Protein AF-A0A956G626-F1 (afdb_monomer)

Radius of gyration: 26.63 Å; Cα contacts (8 Å, |Δi|>4): 804; chains: 1; bounding box: 60×59×81 Å

Mean predicted aligned error: 15.63 Å

Structure (mmCIF, N/CA/C/O backbone):
data_AF-A0A956G626-F1
#
_entry.id   AF-A0A956G626-F1
#
loop_
_atom_site.group_PDB
_atom_site.id
_atom_site.type_symbol
_atom_site.label_atom_id
_atom_site.label_alt_id
_atom_site.label_comp_id
_atom_site.label_asym_id
_atom_site.label_entity_id
_atom_site.label_seq_id
_atom_site.pdbx_PDB_ins_code
_atom_site.Cartn_x
_atom_site.Cartn_y
_atom_site.Cartn_z
_atom_site.occupancy
_atom_site.B_iso_or_equiv
_atom_site.auth_seq_id
_atom_site.auth_comp_id
_atom_site.auth_asym_id
_atom_site.auth_atom_id
_atom_site.pdbx_PDB_model_num
ATOM 1 N N . MET A 1 1 ? -6.125 -19.829 19.858 1.00 79.50 1 MET A N 1
ATOM 2 C CA . MET A 1 1 ? -5.088 -19.914 18.803 1.00 79.50 1 MET A CA 1
ATOM 3 C C . MET A 1 1 ? -3.751 -20.223 19.455 1.00 79.50 1 MET A C 1
ATOM 5 O O . MET A 1 1 ? -3.654 -20.067 20.669 1.00 79.50 1 MET A O 1
ATOM 9 N N . ILE A 1 2 ? -2.766 -20.704 18.696 1.00 89.69 2 ILE A N 1
ATOM 10 C CA . ILE A 1 2 ? -1.409 -20.921 19.212 1.00 89.69 2 ILE A CA 1
ATOM 11 C C . ILE A 1 2 ? -0.544 -19.732 18.794 1.00 89.69 2 ILE A C 1
ATOM 13 O O . ILE A 1 2 ? -0.665 -19.231 17.677 1.00 89.69 2 ILE A O 1
ATOM 17 N N . PHE A 1 3 ? 0.300 -19.276 19.707 1.00 92.81 3 PHE A N 1
ATOM 18 C CA . PHE A 1 3 ? 1.285 -18.232 19.469 1.00 92.81 3 PHE A CA 1
ATOM 19 C C . PHE A 1 3 ? 2.659 -18.732 19.887 1.00 92.81 3 PHE A C 1
ATOM 21 O O . PHE A 1 3 ? 2.776 -19.522 20.826 1.00 92.81 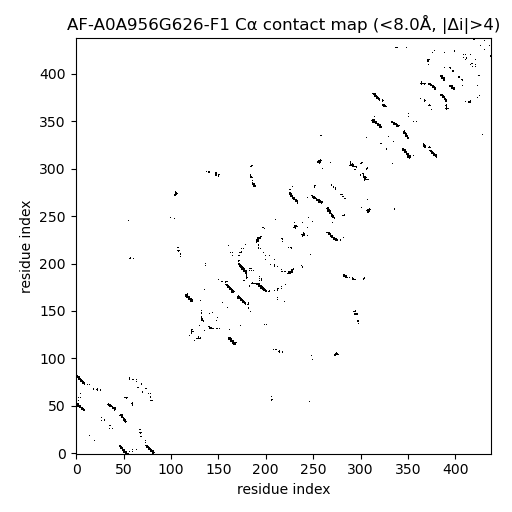3 PHE A O 1
ATOM 28 N N . VAL A 1 4 ? 3.678 -18.256 19.181 1.00 96.44 4 VAL A N 1
ATOM 29 C CA . VAL A 1 4 ? 5.080 -18.428 19.545 1.00 96.44 4 VAL A CA 1
ATOM 30 C C . VAL A 1 4 ? 5.573 -17.123 20.147 1.00 96.44 4 VAL A C 1
ATOM 32 O O . VAL A 1 4 ? 5.426 -16.064 19.539 1.00 96.44 4 VAL A O 1
ATOM 35 N N . ILE A 1 5 ? 6.160 -17.212 21.331 1.00 96.88 5 ILE A N 1
ATOM 36 C CA . ILE A 1 5 ? 6.885 -16.134 21.993 1.00 96.88 5 ILE A CA 1
ATOM 37 C C . ILE A 1 5 ? 8.358 -16.518 21.939 1.00 96.88 5 ILE A C 1
ATOM 39 O O . ILE A 1 5 ? 8.734 -17.573 22.447 1.00 96.88 5 ILE A O 1
ATOM 43 N N . VAL A 1 6 ? 9.174 -15.689 21.300 1.00 95.88 6 VAL A N 1
ATOM 44 C CA . VAL A 1 6 ? 10.629 -15.850 21.270 1.00 95.88 6 VAL A CA 1
ATOM 45 C C . VAL A 1 6 ? 11.229 -14.797 22.179 1.00 95.88 6 VAL A C 1
ATOM 47 O O . VAL A 1 6 ? 10.922 -13.618 22.011 1.00 95.88 6 VAL A O 1
ATOM 50 N N . THR A 1 7 ? 12.066 -15.206 23.127 1.00 94.31 7 THR A N 1
ATOM 51 C CA . THR A 1 7 ? 12.796 -14.287 23.999 1.00 94.31 7 THR A CA 1
ATOM 52 C C . THR A 1 7 ? 14.282 -14.308 23.684 1.00 94.31 7 THR A C 1
ATOM 54 O O . THR A 1 7 ? 14.828 -15.337 23.294 1.00 94.31 7 THR A O 1
ATOM 57 N N . THR A 1 8 ? 14.928 -13.153 23.817 1.00 92.44 8 THR A N 1
ATOM 58 C CA . THR A 1 8 ? 16.373 -12.978 23.616 1.00 92.44 8 THR A CA 1
ATOM 59 C C . THR A 1 8 ? 16.947 -12.232 24.809 1.00 92.44 8 THR A C 1
ATOM 61 O O . THR A 1 8 ? 16.373 -11.231 25.250 1.00 92.44 8 THR A O 1
ATOM 64 N N . ALA A 1 9 ? 18.062 -12.726 25.342 1.00 85.44 9 ALA A N 1
ATOM 65 C CA . ALA A 1 9 ? 18.730 -12.101 26.476 1.00 85.44 9 ALA A CA 1
ATOM 66 C C . ALA A 1 9 ? 19.306 -10.732 26.091 1.00 85.44 9 ALA A C 1
ATOM 68 O O . ALA A 1 9 ? 19.786 -10.536 24.968 1.00 85.44 9 ALA A O 1
ATOM 69 N N . ASP A 1 10 ? 19.276 -9.781 27.023 1.00 76.94 10 ASP A N 1
ATOM 70 C CA . ASP A 1 10 ? 20.036 -8.546 26.873 1.00 76.94 10 ASP A CA 1
ATOM 71 C C . ASP A 1 10 ? 21.487 -8.767 27.329 1.00 76.94 10 ASP A C 1
ATOM 73 O O . ASP A 1 10 ? 21.745 -9.209 28.449 1.00 76.94 10 ASP A O 1
ATOM 77 N N . ALA A 1 11 ? 22.448 -8.467 26.453 1.00 64.94 11 ALA A N 1
ATOM 78 C CA . ALA A 1 11 ? 23.863 -8.801 26.638 1.00 64.94 11 ALA A CA 1
ATOM 79 C C . ALA A 1 11 ? 24.521 -8.080 27.832 1.00 64.94 11 ALA A C 1
ATOM 81 O O . ALA A 1 11 ? 25.625 -8.440 28.240 1.00 64.94 11 ALA A O 1
ATOM 82 N N . GLU A 1 12 ? 23.864 -7.058 28.384 1.00 68.69 12 GLU A N 1
ATOM 83 C CA . GLU A 1 12 ? 24.386 -6.243 29.484 1.00 68.69 12 GLU A CA 1
ATOM 84 C C . GLU A 1 12 ? 24.042 -6.784 30.884 1.00 68.69 12 GLU A C 1
ATOM 86 O O . GLU A 1 12 ? 24.594 -6.292 31.872 1.00 68.69 12 GLU A O 1
ATOM 91 N N . HIS A 1 13 ? 23.182 -7.806 30.997 1.00 69.25 13 HIS A N 1
ATOM 92 C CA . HIS A 1 13 ? 22.661 -8.265 32.288 1.00 69.25 13 HIS A CA 1
ATOM 93 C C . HIS A 1 13 ? 22.929 -9.751 32.561 1.00 69.25 13 HIS A C 1
ATOM 95 O O . HIS A 1 13 ? 22.665 -10.624 31.739 1.00 69.25 13 HIS A O 1
ATOM 101 N N . THR A 1 14 ? 23.412 -10.057 33.769 1.00 76.75 14 THR A N 1
ATOM 102 C CA . THR A 1 14 ? 23.590 -11.438 34.242 1.00 76.75 14 THR A CA 1
ATOM 103 C C . THR A 1 14 ? 22.324 -11.915 34.956 1.00 76.75 14 THR A C 1
ATOM 105 O O . THR A 1 14 ? 21.899 -11.300 35.937 1.00 76.75 14 THR A O 1
ATOM 108 N N . LEU A 1 15 ? 21.736 -13.027 34.505 1.00 82.88 15 LEU A N 1
ATOM 109 C CA . LEU A 1 15 ? 20.607 -13.670 35.187 1.00 82.88 15 LEU A CA 1
ATOM 110 C C . LEU A 1 15 ? 21.056 -14.283 36.526 1.00 82.88 15 LEU A C 1
ATOM 112 O O . LEU A 1 15 ? 22.139 -14.858 36.627 1.00 82.88 15 LEU A O 1
ATOM 116 N N . SER A 1 16 ? 20.227 -14.142 37.562 1.00 88.19 16 SER A N 1
ATOM 117 C CA . SER A 1 16 ? 20.450 -14.733 38.885 1.00 88.19 16 SER A CA 1
ATOM 118 C C . SER A 1 16 ? 19.619 -16.009 39.047 1.00 88.19 16 SER A C 1
ATOM 120 O O . SER A 1 16 ? 18.630 -16.209 38.339 1.00 88.19 16 SER A O 1
ATOM 122 N N . ASP A 1 17 ? 19.964 -16.846 40.027 1.00 86.81 17 ASP A N 1
ATOM 123 C CA . ASP A 1 17 ? 19.164 -18.031 40.376 1.00 86.81 17 ASP A CA 1
ATOM 124 C C . ASP A 1 17 ? 17.714 -17.663 40.751 1.00 86.81 17 ASP A C 1
ATOM 126 O O . ASP A 1 17 ? 16.779 -18.400 40.445 1.00 86.81 17 ASP A O 1
ATOM 130 N N . GLU A 1 18 ? 17.512 -16.493 41.365 1.00 90.69 18 GLU A N 1
ATOM 131 C CA . GLU A 1 18 ? 16.189 -15.968 41.727 1.00 90.69 18 GLU A CA 1
ATOM 132 C C . GLU A 1 18 ? 15.345 -15.639 40.486 1.00 90.69 18 GLU A C 1
ATOM 134 O O . GLU A 1 18 ? 14.172 -16.005 40.420 1.00 90.69 18 GLU A O 1
ATOM 139 N N . HIS A 1 19 ? 15.950 -15.034 39.459 1.00 91.69 19 HIS A N 1
ATOM 140 C CA . HIS A 1 19 ? 15.285 -14.772 38.180 1.00 91.69 19 HIS A CA 1
ATOM 141 C C . HIS A 1 19 ? 14.849 -16.072 37.488 1.00 91.69 19 HIS A C 1
ATOM 143 O O . HIS A 1 19 ? 13.715 -16.178 37.012 1.00 91.69 19 HIS A O 1
ATOM 149 N N . HIS A 1 20 ? 15.715 -17.090 37.481 1.00 87.06 20 HIS A N 1
ATOM 150 C CA . HIS A 1 20 ? 15.371 -18.403 36.934 1.00 87.06 20 HIS A CA 1
ATOM 151 C C . HIS A 1 20 ? 14.214 -19.060 37.694 1.00 87.06 20 HIS A C 1
ATOM 153 O O . HIS A 1 20 ? 13.303 -19.603 37.068 1.00 87.06 20 HIS A O 1
ATOM 159 N N . GLN A 1 21 ? 14.220 -18.977 39.025 1.00 92.25 21 GLN A N 1
ATOM 160 C CA . GLN A 1 21 ? 13.156 -19.533 39.856 1.00 92.25 21 GLN A CA 1
ATOM 161 C C . GLN A 1 21 ? 11.800 -18.868 39.567 1.00 92.25 21 GLN A C 1
ATOM 163 O O . GLN A 1 21 ? 10.816 -19.573 39.341 1.00 92.25 21 GLN A O 1
ATOM 168 N N . LEU A 1 22 ? 11.754 -17.534 39.478 1.00 93.19 22 LEU A N 1
ATOM 169 C CA . LEU A 1 22 ? 10.530 -16.790 39.151 1.00 93.19 22 LEU A CA 1
ATOM 170 C C . LEU A 1 22 ? 9.981 -17.156 37.764 1.00 93.19 22 LEU A C 1
ATOM 172 O O . LEU A 1 22 ? 8.780 -17.385 37.610 1.00 93.19 22 LEU A O 1
ATOM 176 N N . ARG A 1 23 ? 10.854 -17.276 36.754 1.00 94.31 23 ARG A N 1
ATOM 177 C CA . ARG A 1 23 ? 10.467 -17.736 35.409 1.00 94.31 23 ARG A CA 1
ATOM 178 C C . ARG A 1 23 ? 9.862 -19.140 35.448 1.00 94.31 23 ARG A C 1
ATOM 180 O O . ARG A 1 23 ? 8.854 -19.384 34.789 1.00 94.31 23 ARG A O 1
ATOM 187 N N . LEU A 1 24 ? 10.457 -20.069 36.196 1.00 95.25 24 LEU A N 1
ATOM 188 C CA . LEU A 1 24 ? 9.939 -21.437 36.304 1.00 95.25 24 LEU A CA 1
ATOM 189 C C . LEU A 1 24 ? 8.562 -21.478 36.978 1.00 95.25 24 LEU A C 1
ATOM 191 O O . LEU A 1 24 ? 7.681 -22.192 36.502 1.00 95.25 24 LEU A O 1
ATOM 195 N N . GLU A 1 25 ? 8.348 -20.684 38.027 1.00 96.75 25 GLU A N 1
ATOM 196 C CA . GLU A 1 25 ? 7.043 -20.556 38.693 1.00 96.75 25 GLU A CA 1
ATOM 197 C C . GLU A 1 25 ? 5.971 -19.979 37.758 1.00 96.75 25 GLU A C 1
ATOM 199 O O . GLU A 1 25 ? 4.833 -20.458 37.744 1.00 96.75 25 GLU A O 1
ATOM 204 N N . TYR A 1 26 ? 6.350 -19.003 36.930 1.00 97.69 26 TYR A N 1
ATOM 205 C CA . TYR A 1 26 ? 5.481 -18.435 35.904 1.00 97.69 26 TYR A CA 1
ATOM 206 C C . TYR A 1 26 ? 5.074 -19.469 34.841 1.00 97.69 26 TYR A C 1
ATOM 208 O O . TYR A 1 26 ? 3.890 -19.620 34.527 1.00 97.69 26 TYR A O 1
ATOM 216 N N . LEU A 1 27 ? 6.037 -20.237 34.321 1.00 97.12 27 LEU A N 1
ATOM 217 C CA . LEU A 1 27 ? 5.769 -21.301 33.348 1.00 97.12 27 LEU A CA 1
ATOM 218 C C . LEU A 1 27 ? 4.889 -22.414 33.938 1.00 97.12 27 LEU A C 1
ATOM 220 O O . LEU A 1 27 ? 3.988 -22.907 33.256 1.00 97.12 27 LEU A O 1
ATOM 224 N N . ASP A 1 28 ? 5.112 -22.779 35.201 1.00 97.00 28 ASP A N 1
ATOM 225 C CA . ASP A 1 28 ? 4.305 -23.769 35.919 1.00 97.00 28 ASP A CA 1
ATOM 226 C C . ASP A 1 28 ? 2.853 -23.287 36.112 1.00 97.00 28 ASP A C 1
ATOM 228 O O . ASP A 1 28 ? 1.900 -24.050 35.932 1.00 97.00 28 ASP A O 1
ATOM 232 N N . ASP A 1 29 ? 2.648 -21.993 36.379 1.00 97.38 29 ASP A N 1
ATOM 233 C CA . ASP A 1 29 ? 1.311 -21.394 36.409 1.00 97.38 29 ASP A CA 1
ATOM 234 C C . ASP A 1 29 ? 0.602 -21.431 35.044 1.00 97.38 29 ASP A C 1
ATOM 236 O O . ASP A 1 29 ? -0.558 -21.854 34.953 1.00 97.38 29 ASP A O 1
ATOM 240 N N . LEU A 1 30 ? 1.300 -21.057 33.966 1.00 97.19 30 LEU A N 1
ATOM 241 C CA . LEU A 1 30 ? 0.752 -21.145 32.609 1.00 97.19 30 LEU A CA 1
ATOM 242 C C . LEU A 1 30 ? 0.400 -22.592 32.231 1.00 97.19 30 LEU A C 1
ATOM 244 O O . LEU A 1 30 ? -0.626 -22.828 31.583 1.00 97.19 30 LEU A O 1
ATOM 248 N N . ALA A 1 31 ? 1.214 -23.565 32.647 1.00 93.94 31 ALA A N 1
ATOM 249 C CA . ALA A 1 31 ? 0.948 -24.984 32.434 1.00 93.94 31 ALA A CA 1
ATOM 250 C C . ALA A 1 31 ? -0.304 -25.450 33.196 1.00 93.94 31 ALA A C 1
ATOM 252 O O . ALA A 1 31 ? -1.180 -26.082 32.598 1.00 93.94 31 ALA A O 1
ATOM 253 N N . ARG A 1 32 ? -0.452 -25.074 34.478 1.00 94.38 32 ARG A N 1
ATOM 254 C CA . ARG A 1 32 ? -1.652 -25.380 35.284 1.00 94.38 32 ARG A CA 1
ATOM 255 C C . ARG A 1 32 ? -2.938 -24.820 34.681 1.00 94.38 32 ARG A C 1
ATOM 257 O O . ARG A 1 32 ? -3.987 -25.448 34.797 1.00 94.38 32 ARG A O 1
ATOM 264 N N . ARG A 1 33 ? -2.867 -23.656 34.028 1.00 92.81 33 ARG A N 1
ATOM 265 C CA . ARG A 1 33 ? -4.007 -23.025 33.339 1.00 92.81 33 ARG A CA 1
ATOM 266 C C . ARG A 1 33 ? -4.252 -23.565 31.925 1.00 92.81 33 ARG A C 1
ATOM 268 O O . ARG A 1 33 ? -5.131 -23.054 31.236 1.00 92.81 33 ARG A O 1
ATOM 275 N N . HIS A 1 34 ? -3.496 -24.574 31.485 1.00 91.44 34 HIS A N 1
ATOM 276 C CA . HIS A 1 34 ? -3.524 -25.108 30.117 1.00 91.44 34 HIS A CA 1
ATOM 277 C C . HIS A 1 34 ? -3.245 -24.051 29.029 1.00 91.44 34 HIS A C 1
ATOM 279 O O . HIS A 1 34 ? -3.673 -24.193 27.880 1.00 91.44 34 HIS A O 1
ATOM 285 N N . VAL A 1 35 ? -2.518 -22.992 29.394 1.00 96.12 35 VAL A N 1
ATOM 286 C CA . VAL A 1 35 ? -2.069 -21.929 28.489 1.00 96.12 35 VAL A CA 1
ATOM 287 C C . VAL A 1 35 ? -0.748 -22.325 27.835 1.00 96.12 35 VAL A C 1
ATOM 289 O O . VAL A 1 35 ? -0.589 -22.141 26.633 1.00 96.12 35 VAL A O 1
ATOM 292 N N . LEU A 1 36 ? 0.188 -22.915 28.583 1.00 96.19 36 LEU A N 1
ATOM 293 C CA . LEU A 1 36 ? 1.474 -23.351 28.035 1.00 96.19 36 LEU A CA 1
ATOM 294 C C . LEU A 1 36 ? 1.325 -24.649 27.223 1.00 96.19 36 LEU A C 1
ATOM 296 O O . LEU A 1 36 ? 0.788 -25.639 27.716 1.00 96.19 36 LEU A O 1
ATOM 300 N N . VAL A 1 37 ? 1.823 -24.647 25.985 1.00 94.31 37 VAL A N 1
ATOM 301 C CA . VAL A 1 37 ? 1.918 -25.837 25.119 1.00 94.31 37 VAL A CA 1
ATOM 302 C C . VAL A 1 37 ? 3.305 -26.460 25.233 1.00 94.31 37 VAL A C 1
ATOM 304 O O . VAL A 1 37 ? 3.424 -27.660 25.457 1.00 94.31 37 VAL A O 1
ATOM 307 N N . ALA A 1 38 ? 4.345 -25.640 25.085 1.00 95.06 38 ALA A N 1
ATOM 308 C CA . ALA A 1 38 ? 5.741 -26.033 25.240 1.00 95.06 38 ALA A CA 1
ATOM 309 C C . ALA A 1 38 ? 6.586 -24.797 25.573 1.00 95.06 38 ALA A C 1
ATOM 311 O O . ALA A 1 38 ? 6.237 -23.691 25.169 1.00 95.06 38 ALA A O 1
ATOM 312 N N . ALA A 1 39 ? 7.700 -24.976 26.277 1.00 96.25 39 ALA A N 1
ATOM 313 C CA . ALA A 1 39 ? 8.715 -23.940 26.440 1.00 96.25 39 ALA A CA 1
ATOM 314 C C . ALA A 1 39 ? 10.102 -24.564 26.585 1.00 96.25 39 ALA A C 1
ATOM 316 O O . ALA A 1 39 ? 10.235 -25.670 27.112 1.00 96.25 39 ALA A O 1
ATOM 317 N N . GLY A 1 40 ? 11.126 -23.845 26.137 1.00 92.44 40 GLY A N 1
ATOM 318 C CA . GLY A 1 40 ? 12.516 -24.244 26.315 1.00 92.44 40 GLY A CA 1
ATOM 319 C C . GLY A 1 40 ? 13.498 -23.259 25.681 1.00 92.44 40 GLY A C 1
ATOM 320 O O . GLY A 1 40 ? 13.101 -22.479 24.813 1.00 92.44 40 GLY A O 1
ATOM 321 N N . PRO A 1 41 ? 14.767 -23.276 26.116 1.00 92.50 41 PRO A N 1
ATOM 322 C CA . PRO A 1 41 ? 15.825 -22.512 25.470 1.00 92.50 41 PRO A CA 1
ATOM 323 C C . PRO A 1 41 ? 16.140 -23.077 24.079 1.00 92.50 41 PRO A C 1
ATOM 325 O O . PRO A 1 41 ? 15.908 -24.263 23.817 1.00 92.50 41 PRO A O 1
ATOM 328 N N . PHE A 1 42 ? 16.706 -22.244 23.208 1.00 88.00 42 PHE A N 1
ATOM 329 C CA . PHE A 1 42 ? 17.384 -22.734 22.008 1.00 88.00 42 PHE A CA 1
ATOM 330 C C . PHE A 1 42 ? 18.696 -23.435 22.389 1.00 88.00 42 PHE A C 1
ATOM 332 O O . PHE A 1 42 ? 19.274 -23.190 23.452 1.00 88.00 42 PHE A O 1
ATOM 339 N N . ASP A 1 43 ? 19.155 -24.353 21.544 1.00 83.19 43 ASP A N 1
ATOM 340 C CA . ASP A 1 43 ? 20.374 -25.132 21.783 1.00 83.19 43 ASP A CA 1
ATOM 341 C C . ASP A 1 43 ? 21.655 -24.287 21.686 1.00 83.19 43 ASP A C 1
ATOM 343 O O . ASP A 1 43 ? 22.651 -24.607 22.338 1.00 83.19 43 ASP A O 1
ATOM 347 N N . ASP A 1 44 ? 21.598 -23.183 20.943 1.00 82.88 44 ASP A N 1
ATOM 348 C CA . ASP A 1 44 ? 22.631 -22.149 20.861 1.00 82.88 44 ASP A CA 1
ATOM 349 C C . ASP A 1 44 ? 22.684 -21.205 22.076 1.00 82.88 44 ASP A C 1
ATOM 351 O O . ASP A 1 44 ? 23.646 -20.450 22.209 1.00 82.88 44 ASP A O 1
ATOM 355 N N . GLN A 1 45 ? 21.708 -21.290 22.990 1.00 78.62 45 GLN A N 1
ATOM 356 C CA . GLN A 1 45 ? 21.574 -20.435 24.177 1.00 78.62 45 GLN A CA 1
ATOM 357 C C . GLN A 1 45 ? 21.372 -18.936 23.867 1.00 78.62 45 GLN A C 1
ATOM 359 O O . GLN A 1 45 ? 21.479 -18.117 24.780 1.00 78.62 45 GLN A O 1
ATOM 364 N N . GLU A 1 46 ? 21.045 -18.543 22.628 1.00 83.25 46 GLU A N 1
ATOM 365 C CA . GLU A 1 46 ? 20.802 -17.128 22.277 1.00 83.25 46 GLU A CA 1
ATOM 366 C C . GLU A 1 46 ? 19.390 -16.643 22.659 1.00 83.25 46 GLU A C 1
ATOM 368 O O . GLU A 1 46 ? 19.022 -15.486 22.441 1.00 83.25 46 GLU A O 1
ATOM 373 N N . GLY A 1 47 ? 18.590 -17.509 23.281 1.00 89.06 47 GLY A N 1
ATOM 374 C CA . GLY A 1 47 ? 17.249 -17.173 23.723 1.00 89.06 47 GLY A CA 1
ATOM 375 C C . GLY A 1 47 ? 16.417 -18.383 24.115 1.00 89.06 47 GLY A C 1
ATOM 376 O O . GLY A 1 47 ? 16.922 -19.495 24.302 1.00 89.06 47 GLY A O 1
ATOM 377 N N . ALA A 1 48 ? 15.111 -18.162 24.209 1.00 93.56 48 ALA A N 1
ATOM 378 C CA . ALA A 1 48 ? 14.140 -19.208 24.477 1.00 93.56 48 ALA A CA 1
ATOM 379 C C . ALA A 1 48 ? 12.877 -19.044 23.636 1.00 93.56 48 ALA A C 1
ATOM 381 O O . ALA A 1 48 ? 12.585 -17.986 23.081 1.00 93.56 48 ALA A O 1
ATOM 382 N N . MET A 1 49 ? 12.107 -20.123 23.559 1.00 96.56 49 MET A N 1
ATOM 383 C CA . MET A 1 49 ? 10.822 -20.159 22.888 1.00 96.56 49 MET A CA 1
ATOM 384 C C . MET A 1 49 ? 9.738 -20.657 23.838 1.00 96.56 49 MET A C 1
ATOM 386 O O . MET A 1 49 ? 9.939 -21.607 24.596 1.00 96.56 49 MET A O 1
ATOM 390 N N . MET A 1 50 ? 8.556 -20.055 23.729 1.00 96.81 50 MET A N 1
ATOM 391 C CA . MET A 1 50 ? 7.316 -20.493 24.356 1.00 96.81 50 MET A CA 1
ATOM 392 C C . MET A 1 50 ? 6.237 -20.655 23.287 1.00 96.81 50 MET A C 1
ATOM 394 O O . MET A 1 50 ? 5.990 -19.745 22.502 1.00 96.81 50 MET A O 1
ATOM 398 N N . LEU A 1 51 ? 5.542 -21.783 23.290 1.00 96.88 51 LEU A N 1
ATOM 399 C CA . LEU A 1 51 ? 4.302 -21.993 22.554 1.00 96.88 51 LEU A CA 1
ATOM 400 C C . LEU A 1 51 ? 3.144 -21.877 23.541 1.00 96.88 51 LEU A C 1
ATOM 402 O O . LEU A 1 51 ? 3.081 -22.635 24.511 1.00 96.88 51 LEU A O 1
ATOM 406 N N . VAL A 1 52 ? 2.220 -20.950 23.298 1.00 96.00 52 VAL A N 1
ATOM 407 C CA . VAL A 1 52 ? 1.100 -20.672 24.210 1.00 96.00 52 VAL A CA 1
ATOM 408 C C . VAL A 1 52 ? -0.240 -20.672 23.485 1.00 96.00 52 VAL A C 1
ATOM 410 O O . VAL A 1 52 ? -0.352 -20.260 22.329 1.00 96.00 52 VAL A O 1
ATOM 413 N N . ARG A 1 53 ? -1.285 -21.133 24.173 1.00 90.38 53 ARG A N 1
ATOM 414 C CA . ARG A 1 53 ? -2.680 -20.997 23.756 1.00 90.38 53 ARG A CA 1
ATOM 415 C C . ARG A 1 53 ? -3.210 -19.671 24.266 1.00 90.38 53 ARG A C 1
ATOM 417 O O . ARG A 1 53 ? -3.322 -19.476 25.469 1.00 90.38 53 ARG A O 1
ATOM 424 N N . ALA A 1 54 ? -3.598 -18.803 23.346 1.00 90.69 54 ALA A N 1
ATOM 425 C CA . ALA A 1 54 ? -4.176 -17.510 23.678 1.00 90.69 54 ALA A CA 1
ATOM 426 C C . ALA A 1 54 ? -5.434 -17.243 22.842 1.00 90.69 54 ALA A C 1
ATOM 428 O O . ALA A 1 54 ? -5.618 -17.803 21.747 1.00 90.69 54 ALA A O 1
ATOM 429 N N . ARG A 1 55 ? -6.321 -16.389 23.355 1.00 74.38 55 ARG A N 1
ATOM 430 C CA . ARG A 1 55 ? -7.551 -15.962 22.661 1.00 74.38 55 ARG A CA 1
ATOM 431 C C . ARG A 1 55 ? -7.262 -15.092 21.436 1.00 74.38 55 ARG A C 1
ATOM 433 O O . ARG A 1 55 ? -8.078 -15.047 20.525 1.00 74.38 55 ARG A O 1
ATOM 440 N N . GLY A 1 56 ? -6.092 -14.459 21.395 1.00 74.56 56 GLY A N 1
ATOM 441 C CA . GLY A 1 56 ? -5.661 -13.518 20.364 1.00 74.56 56 GLY A CA 1
ATOM 442 C C . GLY A 1 56 ? -4.208 -13.101 20.561 1.00 74.56 56 GLY A C 1
ATOM 443 O O . GLY A 1 56 ? -3.597 -13.465 21.563 1.00 74.56 56 GLY A O 1
ATOM 444 N N . MET A 1 57 ? -3.672 -12.324 19.613 1.00 84.06 57 MET A N 1
ATOM 445 C CA . MET A 1 57 ? -2.305 -11.786 19.694 1.00 84.06 57 MET A CA 1
ATOM 446 C C . MET A 1 57 ? -2.093 -10.985 20.983 1.00 84.06 57 MET A C 1
ATOM 448 O O . MET A 1 57 ? -1.060 -11.099 21.621 1.00 84.06 57 MET A O 1
ATOM 452 N N . GLU A 1 58 ? -3.097 -10.223 21.402 1.00 63.56 58 GLU A N 1
ATOM 453 C CA . GLU A 1 58 ? -3.084 -9.444 22.640 1.00 63.56 58 GLU A CA 1
ATOM 454 C C . GLU A 1 58 ? -2.934 -10.311 23.893 1.00 63.56 58 GLU A C 1
ATOM 456 O O . GLU A 1 58 ? -2.068 -10.060 24.720 1.00 63.56 58 GLU A O 1
ATOM 461 N N . ASP A 1 59 ? -3.727 -11.374 23.996 1.00 86.81 59 ASP A N 1
ATOM 462 C CA . ASP A 1 59 ? -3.666 -12.326 25.107 1.00 86.81 59 ASP A CA 1
ATOM 463 C C . ASP A 1 59 ? -2.281 -13.010 25.138 1.00 86.81 59 ASP A C 1
ATOM 465 O O . ASP A 1 59 ? -1.708 -13.200 26.206 1.00 86.81 59 ASP A O 1
ATOM 469 N N . ALA A 1 60 ? -1.674 -13.271 23.971 1.00 89.25 60 ALA A N 1
ATOM 470 C CA . ALA A 1 60 ? -0.304 -13.782 23.863 1.00 89.25 60 ALA A CA 1
ATOM 471 C C . ALA A 1 60 ? 0.774 -12.748 24.240 1.00 89.25 60 ALA A C 1
ATOM 473 O O . ALA A 1 60 ? 1.748 -13.099 24.901 1.00 89.25 60 ALA A O 1
ATOM 474 N N . VAL A 1 61 ? 0.606 -11.476 23.870 1.00 85.06 61 VAL A N 1
ATOM 475 C CA . VAL A 1 61 ? 1.505 -10.383 24.277 1.00 85.06 61 VAL A CA 1
ATOM 476 C C . VAL A 1 61 ? 1.401 -10.119 25.776 1.00 85.06 61 VAL A C 1
ATOM 478 O O . VAL A 1 61 ? 2.422 -9.900 26.419 1.00 85.06 61 VAL A O 1
ATOM 481 N N . ALA A 1 62 ? 0.204 -10.186 26.359 1.00 88.88 62 ALA A N 1
ATOM 482 C CA . ALA A 1 62 ? 0.015 -10.085 27.802 1.00 88.88 62 ALA A CA 1
ATOM 483 C C . ALA A 1 62 ? 0.731 -11.231 28.535 1.00 88.88 62 ALA A C 1
ATOM 485 O O . ALA A 1 62 ? 1.408 -10.986 29.530 1.00 88.88 62 ALA A O 1
ATOM 486 N N . ILE A 1 63 ? 0.660 -12.455 27.996 1.00 95.38 63 ILE A N 1
ATOM 487 C CA . ILE A 1 63 ? 1.447 -13.595 28.487 1.00 95.38 63 ILE A CA 1
ATOM 488 C C . ILE A 1 63 ? 2.957 -13.322 28.352 1.00 95.38 63 ILE A C 1
ATOM 490 O O . ILE A 1 63 ? 3.704 -13.607 29.280 1.00 95.38 63 ILE A O 1
ATOM 494 N N . ALA A 1 64 ? 3.431 -12.746 27.247 1.00 95.12 64 ALA A N 1
ATOM 495 C CA . ALA A 1 64 ? 4.851 -12.410 27.113 1.00 95.12 64 ALA A CA 1
ATOM 496 C C . ALA A 1 64 ? 5.291 -11.327 28.120 1.00 95.12 64 ALA A C 1
ATOM 498 O O . ALA A 1 64 ? 6.327 -11.454 28.753 1.00 95.12 64 ALA A O 1
ATOM 499 N N . ARG A 1 65 ? 4.495 -10.270 28.316 1.00 93.75 65 ARG A N 1
ATOM 500 C CA . ARG A 1 65 ? 4.833 -9.150 29.217 1.00 93.75 65 ARG A CA 1
ATOM 501 C C . ARG A 1 65 ? 4.786 -9.509 30.699 1.00 93.75 65 ARG A C 1
ATOM 503 O O . ARG A 1 65 ? 5.521 -8.908 31.470 1.00 93.75 65 ARG A O 1
ATOM 510 N N . ALA A 1 66 ? 3.921 -10.444 31.085 1.00 95.69 66 ALA A N 1
ATOM 511 C CA . ALA A 1 66 ? 3.822 -10.935 32.460 1.00 95.69 66 ALA A CA 1
ATOM 512 C C . ALA A 1 66 ? 4.957 -11.901 32.836 1.00 95.69 66 ALA A C 1
ATOM 514 O O . ALA A 1 66 ? 5.000 -12.406 33.956 1.00 95.69 66 ALA A O 1
ATOM 515 N N . ASP A 1 67 ? 5.848 -12.196 31.894 1.00 96.75 67 ASP A N 1
ATOM 516 C CA . ASP A 1 67 ? 7.020 -12.991 32.166 1.00 96.75 67 ASP A CA 1
ATOM 517 C C . ASP A 1 67 ? 8.021 -12.214 33.051 1.00 96.75 67 ASP A C 1
ATOM 519 O O . ASP A 1 67 ? 8.449 -11.124 32.660 1.00 96.75 67 ASP A O 1
ATOM 523 N N . PRO A 1 68 ? 8.477 -12.783 34.185 1.00 96.06 68 PRO A N 1
ATOM 524 C CA . PRO A 1 68 ? 9.354 -12.084 35.124 1.00 96.06 68 PRO A CA 1
ATOM 525 C C . PRO A 1 68 ? 10.667 -11.550 34.538 1.00 96.06 68 PRO A C 1
ATOM 527 O O . PRO A 1 68 ? 11.155 -10.520 34.999 1.00 96.06 68 PRO A O 1
ATOM 530 N N . LEU A 1 69 ? 11.264 -12.209 33.532 1.00 94.12 69 LEU A N 1
ATOM 531 C CA . LEU A 1 69 ? 12.523 -11.710 32.948 1.00 94.12 69 LEU A CA 1
ATOM 532 C C . LEU A 1 69 ? 12.276 -10.565 31.966 1.00 94.12 69 LEU A C 1
ATOM 534 O O . LEU A 1 69 ? 13.124 -9.686 31.819 1.00 94.12 69 LEU A O 1
ATOM 538 N N . ILE A 1 70 ? 11.113 -10.564 31.313 1.00 94.31 70 ILE A N 1
ATOM 539 C CA . ILE A 1 70 ? 10.692 -9.478 30.425 1.00 94.31 70 ILE A CA 1
ATOM 540 C C . ILE A 1 70 ? 10.269 -8.268 31.264 1.00 94.31 70 ILE A C 1
ATOM 542 O O . ILE A 1 70 ? 10.689 -7.150 30.974 1.00 94.31 70 ILE A O 1
ATOM 546 N N . GLU A 1 71 ? 9.502 -8.481 32.337 1.00 92.75 71 GLU A N 1
ATOM 547 C CA . GLU A 1 71 ? 9.090 -7.429 33.276 1.00 92.75 71 GLU A CA 1
ATOM 548 C C . GLU A 1 71 ? 10.299 -6.757 33.948 1.00 92.75 71 GLU A C 1
ATOM 550 O O . GLU A 1 71 ? 10.339 -5.533 34.080 1.00 92.75 71 GLU A O 1
ATOM 555 N N . ALA A 1 72 ? 11.325 -7.539 34.298 1.00 89.69 72 ALA A N 1
ATOM 556 C CA . ALA A 1 72 ? 12.580 -7.032 34.850 1.00 89.69 72 ALA A CA 1
ATOM 557 C C . ALA A 1 72 ? 13.500 -6.355 33.810 1.00 89.69 72 ALA A C 1
ATOM 559 O O . ALA A 1 72 ? 14.552 -5.836 34.182 1.00 89.69 72 ALA A O 1
ATOM 560 N N . GLY A 1 73 ? 13.135 -6.360 32.522 1.00 91.56 73 GLY A N 1
ATOM 561 C CA . GLY A 1 73 ? 13.937 -5.783 31.438 1.00 91.56 73 GLY A CA 1
ATOM 562 C C . GLY A 1 73 ? 15.215 -6.562 31.106 1.00 91.56 73 GLY A C 1
ATOM 563 O O . GLY A 1 73 ? 16.133 -5.998 30.519 1.00 91.56 73 GLY A O 1
ATOM 564 N N . LEU A 1 74 ? 15.293 -7.839 31.491 1.00 90.25 74 LEU A N 1
ATOM 565 C CA . LEU A 1 74 ? 16.459 -8.709 31.282 1.00 90.25 74 LEU A CA 1
ATOM 566 C C . LEU A 1 74 ? 16.399 -9.450 29.939 1.00 90.25 74 LEU A C 1
ATOM 568 O O . LEU A 1 74 ? 17.428 -9.866 29.405 1.00 90.25 74 LEU A O 1
ATOM 572 N N . GLU A 1 75 ? 15.195 -9.617 29.393 1.00 92.44 75 GLU A N 1
ATOM 573 C CA . GLU A 1 75 ? 14.958 -10.209 28.081 1.00 92.44 75 GLU A CA 1
ATOM 574 C C . GLU A 1 75 ? 14.054 -9.316 27.229 1.00 92.44 75 GLU A C 1
ATOM 576 O O . GLU A 1 75 ? 13.143 -8.642 27.715 1.00 92.44 75 GLU A O 1
ATOM 581 N N . ARG A 1 76 ? 14.279 -9.364 25.918 1.00 92.88 76 ARG A N 1
ATOM 582 C CA . ARG A 1 76 ? 13.360 -8.829 24.909 1.00 92.88 76 ARG A CA 1
ATOM 583 C C . ARG A 1 76 ? 12.536 -9.963 24.333 1.00 92.88 76 ARG A C 1
ATOM 585 O O . ARG A 1 76 ? 12.961 -11.114 24.369 1.00 92.88 76 ARG A O 1
ATOM 592 N N . TYR A 1 77 ? 11.384 -9.634 23.759 1.00 95.56 77 TYR A N 1
ATOM 593 C CA . TYR A 1 77 ? 10.490 -10.631 23.186 1.00 95.56 77 TYR A CA 1
ATOM 594 C C . TYR A 1 77 ? 9.937 -10.235 21.825 1.00 95.56 77 TYR A C 1
ATOM 596 O O . TYR A 1 77 ? 9.788 -9.057 21.498 1.00 95.56 77 TYR A O 1
ATOM 604 N N . GLU A 1 78 ? 9.566 -11.258 21.068 1.00 92.44 78 GLU A N 1
ATOM 605 C CA . GLU A 1 78 ? 8.769 -11.163 19.858 1.00 92.44 78 GLU A CA 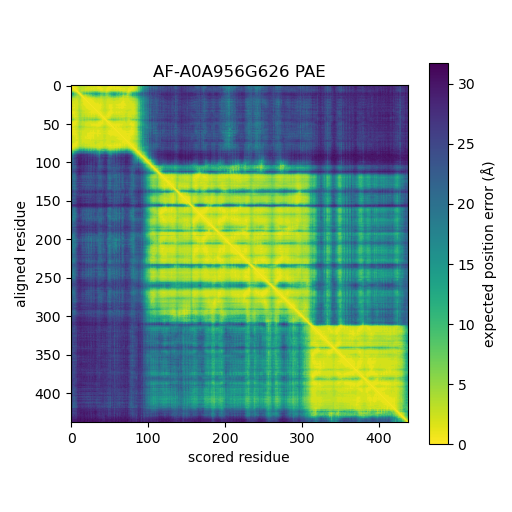1
ATOM 606 C C . GLU A 1 78 ? 7.616 -12.169 19.949 1.00 92.44 78 GLU A C 1
ATOM 608 O O . GLU A 1 78 ? 7.820 -13.317 20.348 1.00 92.44 78 GLU A O 1
ATOM 613 N N . VAL A 1 79 ? 6.402 -11.755 19.575 1.00 87.38 79 VAL A N 1
ATOM 614 C CA . VAL A 1 79 ? 5.226 -12.638 19.539 1.00 87.38 79 VAL A CA 1
ATOM 615 C C . VAL A 1 79 ? 4.770 -12.822 18.101 1.00 87.38 79 VAL A C 1
ATOM 617 O O . VAL A 1 79 ? 4.520 -11.853 17.386 1.00 87.38 79 VAL A O 1
ATOM 620 N N . ARG A 1 80 ? 4.620 -14.078 17.684 1.00 86.88 80 ARG A N 1
ATOM 621 C CA . ARG A 1 80 ? 4.151 -14.459 16.349 1.00 86.88 80 ARG A CA 1
ATOM 622 C C . ARG A 1 80 ? 2.939 -15.374 16.455 1.00 86.88 80 ARG A C 1
ATOM 624 O O . ARG A 1 80 ? 2.871 -16.247 17.319 1.00 86.88 80 ARG A O 1
ATOM 631 N N . GLY A 1 81 ? 1.978 -15.198 15.552 1.00 79.44 81 GLY A N 1
ATOM 632 C CA . GLY A 1 81 ? 0.906 -16.175 15.372 1.00 79.44 81 GLY A CA 1
ATOM 633 C C . GLY A 1 81 ? 1.478 -17.484 14.833 1.00 79.44 81 GLY A C 1
ATOM 634 O O . GLY A 1 81 ? 2.305 -17.461 13.924 1.00 79.44 81 GLY A O 1
ATOM 635 N N . TRP A 1 82 ? 1.039 -18.617 15.378 1.00 85.06 82 TRP A N 1
ATOM 636 C CA . TRP A 1 82 ? 1.428 -19.935 14.889 1.00 85.06 82 TRP A CA 1
ATOM 637 C C . TRP A 1 82 ? 0.218 -20.647 14.301 1.00 85.06 82 TRP A C 1
ATOM 639 O O . TRP A 1 82 ? -0.731 -20.994 15.009 1.00 85.06 82 TRP A O 1
ATOM 649 N N . THR A 1 83 ? 0.262 -20.864 12.989 1.00 75.44 83 THR A N 1
ATOM 650 C CA . THR A 1 83 ? -0.738 -21.673 12.295 1.00 75.44 83 THR A CA 1
ATOM 651 C C . THR A 1 83 ? -0.189 -23.077 12.157 1.00 75.44 83 THR A C 1
ATOM 653 O O . THR A 1 83 ? 0.827 -23.284 11.497 1.00 75.44 83 THR A O 1
ATOM 656 N N . ASP A 1 84 ? -0.862 -24.037 12.780 1.00 64.50 84 ASP A N 1
ATOM 657 C CA . ASP A 1 84 ? -0.540 -25.437 12.567 1.00 64.50 84 ASP A CA 1
ATOM 658 C C . ASP A 1 84 ? -1.016 -25.852 11.170 1.00 64.50 84 ASP A C 1
ATOM 660 O O . ASP A 1 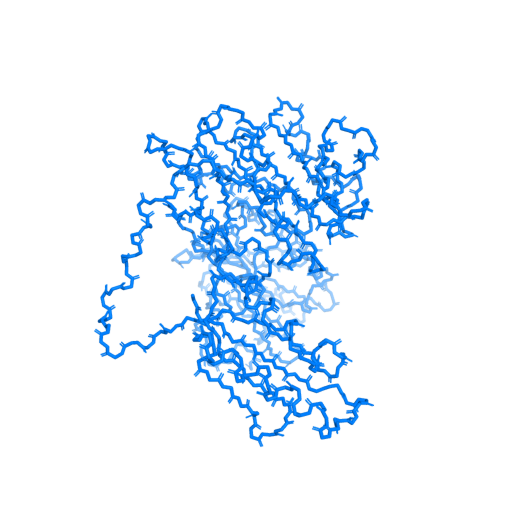84 ? -2.215 -25.986 10.910 1.00 64.50 84 ASP A O 1
ATOM 664 N N . VAL A 1 85 ? -0.062 -25.958 10.248 1.00 58.06 85 VAL A N 1
ATOM 665 C CA . VAL A 1 85 ? -0.292 -26.362 8.854 1.00 58.06 85 VAL A CA 1
ATOM 666 C C . VAL A 1 85 ? -0.213 -27.876 8.671 1.00 58.06 85 VAL A C 1
ATOM 668 O O . VAL A 1 85 ? -0.529 -28.372 7.591 1.00 58.06 85 VAL A O 1
ATOM 671 N N . TYR A 1 86 ? 0.203 -28.613 9.705 1.00 51.25 86 TYR A N 1
ATOM 672 C CA . TYR A 1 86 ? 0.349 -30.058 9.656 1.00 51.25 86 TYR A CA 1
ATOM 673 C C . TYR A 1 86 ? -0.510 -30.710 10.735 1.00 51.25 86 TYR A C 1
ATOM 675 O O . TYR A 1 86 ? -0.069 -30.991 11.844 1.00 51.25 86 TYR A O 1
ATOM 683 N N . ASP A 1 87 ? -1.747 -31.007 1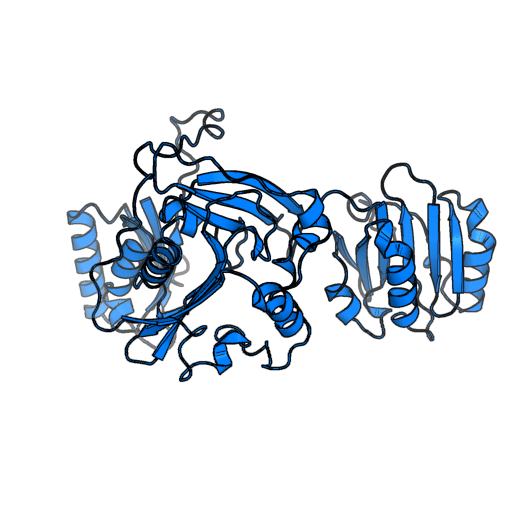0.363 1.00 54.69 87 ASP A N 1
ATOM 684 C CA . ASP A 1 87 ? -2.600 -31.906 11.125 1.00 54.69 87 ASP A CA 1
ATOM 685 C C . ASP A 1 87 ? -2.614 -33.261 10.398 1.00 54.69 87 ASP A C 1
ATOM 687 O O . ASP A 1 87 ? -3.113 -33.339 9.270 1.00 54.69 87 ASP A O 1
ATOM 691 N N . PRO A 1 88 ? -2.047 -34.327 10.991 1.00 50.19 88 PRO A N 1
ATOM 692 C CA . PRO A 1 88 ? -1.972 -35.642 10.361 1.00 50.19 88 PRO A CA 1
ATOM 693 C C . PRO A 1 88 ? -3.350 -36.280 10.106 1.00 50.19 88 PRO A C 1
ATOM 695 O O . PRO A 1 88 ? -3.420 -37.277 9.384 1.00 50.19 88 PRO A O 1
ATOM 698 N N . GLU A 1 89 ? -4.434 -35.718 10.655 1.00 50.19 89 GLU A N 1
ATOM 699 C CA . GLU A 1 89 ? -5.812 -36.134 10.374 1.00 50.19 89 GLU A CA 1
ATOM 700 C C . GLU A 1 89 ? -6.539 -35.246 9.339 1.00 50.19 89 GLU A C 1
ATOM 702 O O . GLU A 1 89 ? -7.584 -35.655 8.822 1.00 50.19 89 GLU A O 1
ATOM 707 N N . ARG A 1 90 ? -5.989 -34.080 8.954 1.00 47.34 90 ARG A N 1
ATOM 708 C CA . ARG A 1 90 ? -6.574 -33.184 7.928 1.00 47.34 90 ARG A CA 1
ATOM 709 C C . ARG A 1 90 ? -6.199 -33.597 6.506 1.00 47.34 90 ARG A C 1
ATOM 711 O O . ARG A 1 90 ? -5.057 -33.952 6.217 1.00 47.34 90 ARG A O 1
ATOM 718 N N . ARG A 1 91 ? -7.154 -33.504 5.570 1.00 40.31 91 ARG A N 1
ATOM 719 C CA . ARG A 1 91 ? -6.932 -33.823 4.148 1.00 40.31 91 ARG A CA 1
ATOM 720 C C . ARG A 1 91 ? -6.682 -32.552 3.331 1.00 40.31 91 ARG A C 1
ATOM 722 O O . ARG A 1 91 ? -7.296 -31.518 3.541 1.00 40.31 91 ARG A O 1
ATOM 729 N N . LEU A 1 92 ? -5.818 -32.672 2.319 1.00 39.81 92 LEU A N 1
ATOM 730 C CA . LEU A 1 92 ? -5.351 -31.596 1.424 1.00 39.81 92 LEU A CA 1
ATOM 731 C C . LEU A 1 92 ? -6.472 -30.830 0.671 1.00 39.81 92 LEU A C 1
ATOM 733 O O . LEU A 1 92 ? -6.201 -29.799 0.066 1.00 39.81 92 LEU A O 1
ATOM 737 N N . GLY A 1 93 ? -7.714 -31.329 0.679 1.00 38.38 93 GLY A N 1
ATOM 738 C CA . GLY A 1 93 ? -8.875 -30.701 0.034 1.00 38.38 93 GLY A CA 1
ATOM 739 C C . GLY A 1 93 ? -9.588 -29.639 0.878 1.00 38.38 93 GLY A C 1
ATOM 740 O O . GLY A 1 93 ? -10.383 -28.886 0.330 1.00 38.38 93 GLY A O 1
ATOM 741 N N . ASP A 1 94 ? -9.274 -29.532 2.171 1.00 43.22 94 ASP A N 1
ATOM 742 C CA . ASP A 1 94 ? -10.017 -28.688 3.120 1.00 43.22 94 ASP A CA 1
ATOM 743 C C . ASP A 1 94 ? -9.522 -27.222 3.145 1.00 43.22 94 ASP A C 1
ATOM 745 O O . ASP A 1 94 ? -9.954 -26.419 3.967 1.00 43.22 94 ASP A O 1
ATOM 749 N N . LEU A 1 95 ? -8.600 -26.849 2.246 1.00 42.91 95 LEU A N 1
ATOM 750 C CA . LEU A 1 95 ? -8.002 -25.506 2.171 1.00 42.91 95 LEU A CA 1
ATOM 751 C C . LEU A 1 95 ? -8.875 -24.463 1.445 1.00 42.91 95 LEU A C 1
ATOM 753 O O . LEU A 1 95 ? -8.475 -23.303 1.372 1.00 42.91 95 LEU A O 1
ATOM 757 N N . ILE A 1 96 ? -10.036 -24.850 0.903 1.00 39.94 96 ILE A N 1
ATOM 758 C CA . ILE A 1 96 ? -10.904 -23.954 0.112 1.00 39.94 96 ILE A CA 1
ATOM 759 C C . ILE A 1 96 ? -12.161 -23.506 0.879 1.00 39.94 96 ILE A C 1
ATOM 761 O O . ILE A 1 96 ? -12.720 -22.464 0.549 1.00 39.94 96 ILE A O 1
ATOM 765 N N . ASP A 1 97 ? -12.530 -24.169 1.975 1.00 35.06 97 ASP A N 1
ATOM 766 C CA . ASP A 1 97 ? -13.744 -23.838 2.729 1.00 35.06 97 ASP A CA 1
ATOM 767 C C . ASP A 1 97 ? -13.402 -23.230 4.098 1.00 35.06 97 ASP A C 1
ATOM 769 O O . ASP A 1 97 ? -13.624 -23.821 5.155 1.00 35.06 97 ASP A O 1
ATOM 773 N N . PHE A 1 98 ? -12.866 -22.005 4.101 1.00 38.09 98 PHE A N 1
ATOM 774 C CA . PHE A 1 98 ? -13.055 -21.140 5.267 1.00 38.09 98 PHE A CA 1
ATOM 775 C C . PHE A 1 98 ? -14.482 -20.589 5.192 1.00 38.09 98 PHE A C 1
ATOM 777 O O . PHE A 1 98 ? -14.704 -19.486 4.692 1.00 38.09 98 PHE A O 1
ATOM 784 N N . GLU A 1 99 ? -15.464 -21.370 5.650 1.00 35.22 99 GLU A N 1
ATOM 785 C CA . GLU A 1 99 ? -16.782 -20.814 5.948 1.00 35.22 99 GLU A CA 1
ATOM 786 C C . GLU A 1 99 ? -16.591 -19.758 7.051 1.00 35.22 99 GLU A C 1
ATOM 788 O O . GLU A 1 99 ? -16.098 -20.087 8.139 1.00 35.22 99 GLU A O 1
ATOM 793 N N . PRO A 1 100 ? -16.914 -18.475 6.796 1.00 38.50 100 PRO A N 1
ATOM 794 C CA . PRO A 1 100 ? -16.850 -17.467 7.839 1.00 38.50 100 PRO A CA 1
ATOM 795 C C . PRO A 1 100 ? -17.769 -17.925 8.979 1.00 38.50 100 PRO A C 1
ATOM 797 O O . PRO A 1 100 ? -18.899 -18.339 8.710 1.00 38.50 100 PRO A O 1
ATOM 800 N N . PRO A 1 101 ? -17.321 -17.898 10.247 1.00 41.44 101 PRO A N 1
ATOM 801 C CA . PRO A 1 101 ? -18.167 -18.347 11.341 1.00 41.44 101 PRO A CA 1
ATOM 802 C C . PRO A 1 101 ? -19.468 -17.544 11.326 1.00 41.44 101 PRO A C 1
ATOM 804 O O . PRO A 1 101 ? -19.432 -16.315 11.268 1.00 41.44 101 PRO A O 1
ATOM 807 N N . ALA A 1 102 ? -20.593 -18.259 11.377 1.00 42.75 102 ALA A N 1
ATOM 808 C CA . ALA A 1 102 ? -21.956 -17.761 11.163 1.00 42.75 102 ALA A CA 1
ATOM 809 C C . ALA A 1 102 ? -22.441 -16.682 12.162 1.00 42.75 102 ALA A C 1
ATOM 811 O O . ALA A 1 102 ? -23.597 -16.289 12.120 1.00 42.75 102 ALA A O 1
ATOM 812 N N . ASP A 1 103 ? -21.573 -16.197 13.052 1.00 50.06 103 ASP A N 1
ATOM 813 C CA . ASP A 1 103 ? -21.878 -15.292 14.167 1.00 50.06 103 ASP A CA 1
ATOM 814 C C . ASP A 1 103 ? -20.919 -14.085 14.186 1.00 50.06 103 ASP A C 1
ATOM 816 O O . ASP A 1 103 ? -20.206 -13.826 15.154 1.00 50.06 103 ASP A O 1
ATOM 820 N N . ARG A 1 104 ? -20.783 -13.380 13.056 1.00 58.06 104 ARG A N 1
ATOM 821 C CA . ARG A 1 104 ? -19.932 -12.171 12.973 1.00 58.06 104 ARG A CA 1
ATOM 822 C C . ARG A 1 104 ? -20.648 -10.920 12.470 1.00 58.06 104 ARG A C 1
ATOM 824 O O . ARG A 1 104 ? -20.039 -9.848 12.460 1.00 58.06 104 ARG A O 1
ATOM 831 N N . SER A 1 105 ? -21.921 -11.033 12.092 1.00 55.94 105 SER A N 1
ATOM 832 C CA . SER A 1 105 ? -22.791 -9.883 11.849 1.00 55.94 105 SER A CA 1
ATOM 833 C C . SER A 1 105 ? -23.152 -9.209 13.168 1.00 55.94 105 SER A C 1
ATOM 835 O O . SER A 1 105 ? -23.419 -9.869 14.169 1.00 55.94 105 SER A O 1
ATOM 837 N N . GLY A 1 106 ? -23.175 -7.882 13.163 1.00 62.94 106 GLY A N 1
ATOM 838 C CA . GLY A 1 106 ? -23.567 -7.091 14.323 1.00 62.94 106 GLY A CA 1
ATOM 839 C C . GLY A 1 106 ? -22.558 -5.999 14.669 1.00 62.94 106 GLY A C 1
ATOM 840 O O . GLY A 1 106 ? -21.438 -5.967 14.132 1.00 62.94 106 GLY A O 1
ATOM 841 N N . PRO A 1 107 ? -22.951 -5.077 15.564 1.00 62.22 107 PRO A N 1
ATOM 842 C CA . PRO A 1 107 ? -22.145 -3.913 15.893 1.00 62.22 107 PRO A CA 1
ATOM 843 C C . PRO A 1 107 ? -20.770 -4.333 16.415 1.00 62.22 107 PRO A C 1
ATOM 845 O O . PRO A 1 107 ? -20.628 -5.278 17.197 1.00 62.22 107 PRO A O 1
ATOM 848 N N . LEU A 1 108 ? -19.734 -3.616 15.979 1.00 73.50 108 LEU A N 1
ATOM 849 C CA . LEU A 1 108 ? -18.457 -3.626 16.679 1.00 73.50 108 LEU A CA 1
ATOM 850 C C . LEU A 1 108 ? -18.718 -3.088 18.079 1.00 73.50 108 LEU A C 1
ATOM 852 O O . LEU A 1 108 ? -18.977 -1.905 18.247 1.00 73.50 108 LEU A O 1
ATOM 856 N N . VAL A 1 109 ? -18.693 -3.962 19.081 1.00 65.06 109 VAL A N 1
ATOM 857 C CA . VAL A 1 109 ? -18.738 -3.504 20.465 1.00 65.06 109 VAL A CA 1
ATOM 858 C C . VAL A 1 109 ? -17.344 -2.992 20.789 1.00 65.06 109 VAL A C 1
ATOM 860 O O . VAL A 1 109 ? -16.384 -3.775 20.818 1.00 65.06 109 VAL A O 1
ATOM 863 N N . ALA A 1 110 ? -17.235 -1.677 20.988 1.00 60.62 110 ALA A N 1
ATOM 864 C CA . ALA A 1 110 ? -16.030 -1.067 21.524 1.00 60.62 110 ALA A CA 1
ATOM 865 C C . ALA A 1 110 ? -15.588 -1.830 22.783 1.00 60.62 110 ALA A C 1
ATOM 867 O O . ALA A 1 110 ? -16.434 -2.306 23.551 1.00 60.62 110 ALA A O 1
ATOM 868 N N . PRO A 1 111 ? -14.279 -1.961 23.025 1.00 62.72 111 PRO A N 1
ATOM 869 C CA . PRO A 1 111 ? -13.822 -2.358 24.340 1.00 62.72 111 PRO A CA 1
ATOM 870 C C . PRO A 1 111 ? -14.429 -1.492 25.434 1.00 62.72 111 PRO A C 1
ATOM 872 O O . PRO A 1 111 ? -14.789 -0.338 25.187 1.00 62.72 111 PRO A O 1
ATOM 875 N N . LEU A 1 112 ? -14.528 -2.048 26.646 1.00 53.56 112 LEU A N 1
ATOM 876 C CA . LEU A 1 112 ? -14.830 -1.222 27.810 1.00 53.56 112 LEU A CA 1
ATOM 877 C C . LEU A 1 112 ? -13.822 -0.069 27.814 1.00 53.56 112 LEU A C 1
ATOM 879 O O . LEU A 1 112 ? -12.630 -0.344 27.697 1.00 53.56 112 LEU A O 1
ATOM 883 N N . PRO A 1 113 ? -14.280 1.191 27.871 1.00 53.22 113 PRO A N 1
ATOM 884 C CA . PRO A 1 113 ? -13.392 2.324 27.706 1.00 53.22 113 PRO A CA 1
ATOM 885 C C . PRO A 1 113 ? -12.345 2.287 28.814 1.00 53.22 113 PRO A C 1
ATOM 887 O O . PRO A 1 113 ? -12.675 2.477 29.987 1.00 53.22 113 PRO A O 1
ATOM 890 N N . ASP A 1 114 ? -11.090 2.044 28.439 1.00 65.31 114 ASP A N 1
ATOM 891 C CA . ASP A 1 114 ? -9.992 2.542 29.245 1.00 65.31 114 ASP A CA 1
ATOM 892 C C . ASP A 1 114 ? -10.096 4.069 29.186 1.00 65.31 114 ASP A C 1
ATOM 894 O O . ASP A 1 114 ? -10.133 4.666 28.108 1.00 65.31 114 ASP A O 1
ATOM 898 N N . ALA A 1 115 ? -10.259 4.696 30.351 1.00 64.38 115 ALA A N 1
ATOM 899 C CA . ALA A 1 115 ? -10.520 6.129 30.463 1.00 64.38 115 ALA A CA 1
ATOM 900 C C . ALA A 1 115 ? -9.359 6.989 29.926 1.00 64.38 115 ALA A C 1
ATOM 902 O O . ALA A 1 115 ? -9.516 8.201 29.784 1.00 64.38 115 ALA A O 1
ATOM 903 N N . SER A 1 116 ? -8.218 6.362 29.639 1.00 81.00 116 SER A N 1
ATOM 904 C CA . SER A 1 116 ? -7.043 6.949 29.001 1.00 81.00 116 SER A CA 1
ATOM 905 C C . SER A 1 116 ? -7.251 7.259 27.511 1.00 81.00 116 SER A C 1
ATOM 907 O O . SER A 1 116 ? -6.623 8.192 27.001 1.00 81.00 116 SER A O 1
ATOM 909 N N . PHE A 1 117 ? -8.142 6.542 26.808 1.00 88.00 117 PHE A N 1
ATOM 910 C CA . PHE A 1 117 ? -8.345 6.725 25.371 1.00 88.00 117 PHE A CA 1
ATOM 911 C C . PHE A 1 117 ? -9.409 7.785 25.034 1.00 88.00 117 PHE A C 1
ATOM 913 O O . PHE A 1 117 ? -10.570 7.693 25.432 1.00 88.00 117 PHE A O 1
ATOM 920 N N . GLU A 1 118 ? -9.033 8.759 24.202 1.00 92.00 118 GLU A N 1
ATOM 921 C CA . GLU A 1 118 ? -9.913 9.793 23.641 1.00 92.00 118 GLU A CA 1
ATOM 922 C C . GLU A 1 118 ? -9.945 9.686 22.109 1.00 92.00 118 GLU A C 1
ATOM 924 O O . GLU A 1 118 ? -8.909 9.581 21.452 1.00 92.00 118 GLU A O 1
ATOM 929 N N . LEU A 1 119 ? -11.141 9.752 21.519 1.00 92.94 119 LEU A N 1
ATOM 930 C CA . LEU A 1 119 ? -11.326 9.846 20.070 1.00 92.94 119 LEU A CA 1
ATOM 931 C C . LEU A 1 119 ? -11.604 11.290 19.658 1.00 92.94 119 LEU A C 1
ATOM 933 O O . LEU A 1 119 ? -12.521 11.929 20.170 1.00 92.94 119 LEU A O 1
ATOM 937 N N . VAL A 1 120 ? -10.857 11.773 18.668 1.00 94.69 120 VAL A N 1
ATOM 938 C CA . VAL A 1 120 ? -10.987 13.130 18.137 1.00 94.69 120 VAL A CA 1
ATOM 939 C C . VAL A 1 120 ? -11.290 13.089 16.646 1.00 94.69 120 VAL A C 1
ATOM 941 O O . VAL A 1 120 ? -10.504 12.564 15.860 1.00 94.69 120 VAL A O 1
ATOM 944 N N . ASP A 1 121 ? -12.397 13.706 16.233 1.00 94.31 121 ASP A N 1
ATOM 945 C CA . ASP A 1 121 ? -12.709 13.918 14.819 1.00 94.31 121 ASP A CA 1
ATOM 946 C C . ASP A 1 121 ? -12.007 15.176 14.297 1.00 94.31 121 ASP A C 1
ATOM 948 O O . ASP A 1 121 ? -12.457 16.308 14.508 1.00 94.31 121 ASP A O 1
ATOM 952 N N . VAL A 1 122 ? -10.902 14.989 13.573 1.00 92.69 122 VAL A N 1
ATOM 953 C CA . VAL A 1 122 ? -10.102 16.117 13.076 1.00 92.69 122 VAL A CA 1
ATOM 954 C C . VAL A 1 122 ? -10.748 16.830 11.905 1.00 92.69 122 VAL A C 1
ATOM 956 O O . VAL A 1 122 ? -10.331 17.939 11.568 1.00 92.69 122 VAL A O 1
ATOM 959 N N . THR A 1 123 ? -11.768 16.242 11.274 1.00 89.62 123 THR A N 1
ATOM 960 C CA . THR A 1 123 ? -12.501 16.930 10.202 1.00 89.62 123 THR A CA 1
ATOM 961 C C . THR A 1 123 ? -13.324 18.089 10.744 1.00 89.62 123 THR A C 1
ATOM 963 O O . THR A 1 123 ? -13.487 19.097 10.054 1.00 89.62 123 THR A O 1
ATOM 966 N N . THR A 1 124 ? -13.740 18.002 12.009 1.00 89.75 124 THR A N 1
ATOM 967 C CA . THR A 1 124 ? -14.529 19.032 12.688 1.00 89.75 124 THR A CA 1
ATOM 968 C C . THR A 1 124 ? -13.755 19.777 13.770 1.00 89.75 124 THR A C 1
ATOM 970 O O . THR A 1 124 ? -13.968 20.976 13.931 1.00 89.75 124 THR A O 1
ATOM 973 N N . ASP A 1 125 ? -12.831 19.122 14.475 1.00 92.44 125 ASP A N 1
ATOM 974 C CA . ASP A 1 125 ? -12.115 19.731 15.598 1.00 92.44 125 ASP A CA 1
ATOM 975 C C . ASP A 1 125 ? -10.972 20.647 15.106 1.00 92.44 125 ASP A C 1
ATOM 977 O O . ASP A 1 125 ? -10.056 20.184 14.414 1.00 92.44 125 ASP A O 1
ATOM 981 N N . PRO A 1 126 ? -10.989 21.955 15.431 1.00 91.88 126 PRO A N 1
ATOM 982 C CA . PRO A 1 126 ? -9.940 22.881 15.019 1.00 91.88 126 PRO A CA 1
ATOM 983 C C . PRO A 1 126 ? -8.609 22.670 15.755 1.00 91.88 126 PRO A C 1
ATOM 985 O O . PRO A 1 126 ? -7.574 23.066 15.219 1.00 91.88 126 PRO A O 1
ATOM 988 N N . ARG A 1 127 ? -8.604 22.045 16.945 1.00 92.25 127 ARG A N 1
ATOM 989 C CA . ARG A 1 127 ? -7.387 21.812 17.749 1.00 92.25 127 ARG A CA 1
ATOM 990 C C . ARG A 1 127 ? -6.371 20.936 17.016 1.00 92.25 127 ARG A C 1
ATOM 992 O O . ARG A 1 127 ? -5.174 21.106 17.205 1.00 92.25 127 ARG A O 1
ATOM 999 N N . TYR A 1 128 ? -6.857 20.049 16.150 1.00 90.44 128 TYR A N 1
ATOM 1000 C CA . TYR A 1 128 ? -6.061 19.056 15.424 1.00 90.44 128 TYR A CA 1
ATOM 1001 C C . TYR A 1 128 ? -6.165 19.228 13.901 1.00 90.44 128 TYR A C 1
ATOM 1003 O O . TYR A 1 128 ? -5.927 18.290 13.138 1.00 90.44 128 TYR A O 1
ATOM 1011 N N . ALA A 1 129 ? -6.521 20.429 13.429 1.00 88.06 129 ALA A N 1
ATOM 1012 C CA . ALA A 1 129 ? -6.791 20.689 12.014 1.00 88.06 129 ALA A CA 1
ATOM 1013 C C . ALA A 1 129 ? -5.596 20.397 11.085 1.00 88.06 129 ALA A C 1
ATOM 1015 O O . ALA A 1 129 ? -5.801 20.055 9.920 1.00 88.06 129 ALA A O 1
ATOM 1016 N N . GLU A 1 130 ? -4.359 20.480 11.583 1.00 87.56 130 GLU A N 1
ATOM 1017 C CA . GLU A 1 130 ? -3.159 20.129 10.812 1.00 87.56 130 GLU A CA 1
ATOM 1018 C C . GLU A 1 130 ? -3.126 18.650 10.386 1.00 87.56 130 GLU A C 1
ATOM 1020 O O . GLU A 1 130 ? -2.605 18.313 9.322 1.00 87.56 130 GLU A O 1
ATOM 1025 N N . PHE A 1 131 ? -3.763 17.763 11.155 1.00 89.38 131 PHE A N 1
ATOM 1026 C CA . PHE A 1 131 ? -3.837 16.334 10.850 1.00 89.38 131 PHE A CA 1
ATOM 1027 C C . PHE A 1 131 ? -4.882 15.995 9.784 1.00 89.38 131 PHE A C 1
ATOM 1029 O O . PHE A 1 131 ? -4.972 14.841 9.362 1.00 89.38 131 PHE A O 1
ATOM 1036 N N . ARG A 1 132 ? -5.642 16.976 9.276 1.00 88.38 132 ARG A N 1
ATOM 1037 C CA . ARG A 1 132 ? -6.502 16.773 8.094 1.00 88.38 132 ARG A CA 1
ATOM 1038 C C . ARG A 1 132 ? -5.663 16.417 6.867 1.00 88.38 132 ARG A C 1
ATOM 1040 O O . ARG A 1 132 ? -5.987 15.479 6.136 1.00 88.38 132 ARG A O 1
ATOM 1047 N N . THR A 1 133 ? -4.572 17.154 6.666 1.00 87.00 133 THR A N 1
ATOM 1048 C CA . THR A 1 133 ? -3.645 16.977 5.543 1.00 87.00 133 THR A CA 1
ATOM 1049 C C . THR A 1 133 ? -2.441 16.118 5.922 1.00 87.00 133 THR A C 1
ATOM 1051 O O . THR A 1 133 ? -1.953 15.379 5.078 1.00 87.00 133 THR A O 1
ATOM 1054 N N . ARG A 1 134 ? -2.004 16.117 7.187 1.00 86.75 134 ARG A N 1
ATOM 1055 C CA . ARG A 1 134 ? -0.853 15.313 7.632 1.00 86.75 134 ARG A CA 1
ATOM 1056 C C . ARG A 1 134 ? -1.225 13.897 8.060 1.00 86.75 134 ARG A C 1
ATOM 1058 O O . ARG A 1 134 ? -2.259 13.681 8.685 1.00 86.75 134 ARG A O 1
ATOM 1065 N N . CYS A 1 135 ? -0.350 12.929 7.799 1.00 82.75 135 CYS A N 1
ATOM 1066 C CA . CYS A 1 135 ? -0.365 11.635 8.487 1.00 82.75 135 CYS A CA 1
ATOM 1067 C C . CYS A 1 135 ? 0.553 11.726 9.707 1.00 82.75 135 CYS A C 1
ATOM 1069 O O . CYS A 1 135 ? 1.688 12.168 9.567 1.00 82.75 135 CYS A O 1
ATOM 1071 N N . PHE A 1 136 ? 0.094 11.316 10.891 1.00 77.81 136 PHE A N 1
ATOM 1072 C CA . PHE A 1 136 ? 0.951 11.396 12.081 1.00 77.81 136 PHE A CA 1
ATOM 1073 C C . PHE A 1 136 ? 2.020 10.283 12.098 1.00 77.81 136 PHE A C 1
ATOM 1075 O O . PHE A 1 136 ? 3.095 10.470 12.655 1.00 77.81 136 PHE A O 1
ATOM 1082 N N . ALA A 1 137 ? 1.732 9.137 11.470 1.00 68.12 137 ALA A N 1
ATOM 1083 C CA . ALA A 1 137 ? 2.612 7.968 11.426 1.00 68.12 137 ALA A CA 1
ATOM 1084 C C . ALA A 1 137 ? 3.779 8.114 10.443 1.00 68.12 137 ALA A C 1
ATOM 1086 O O . ALA A 1 137 ? 4.832 7.504 10.603 1.00 68.12 137 ALA A O 1
ATOM 1087 N N . ALA A 1 138 ? 3.589 8.932 9.411 1.00 60.91 138 ALA A N 1
ATOM 1088 C CA . ALA A 1 138 ? 4.595 9.198 8.408 1.00 60.91 138 ALA A CA 1
ATOM 1089 C C . ALA A 1 138 ? 4.903 10.690 8.441 1.00 60.91 138 ALA A C 1
ATOM 1091 O O . ALA A 1 138 ? 4.136 11.487 7.900 1.00 60.91 138 ALA A O 1
ATOM 1092 N N . ALA A 1 139 ? 6.060 11.057 8.997 1.00 57.03 139 ALA A N 1
ATOM 1093 C CA . ALA A 1 139 ? 6.651 12.400 8.917 1.00 57.03 139 ALA A CA 1
ATOM 1094 C C . ALA A 1 139 ? 7.037 12.804 7.470 1.00 57.03 139 ALA A C 1
ATOM 1096 O O . ALA A 1 139 ? 8.045 13.458 7.238 1.00 57.03 139 ALA A O 1
ATOM 1097 N N . ARG A 1 140 ? 6.280 12.326 6.478 1.00 63.25 140 ARG A N 1
ATOM 1098 C CA . ARG A 1 140 ? 6.548 12.387 5.041 1.00 63.25 140 ARG A CA 1
ATOM 1099 C C . ARG A 1 140 ? 5.413 13.036 4.250 1.00 63.25 140 ARG A C 1
ATOM 1101 O O . ARG A 1 140 ? 5.530 13.136 3.037 1.00 63.25 140 ARG A O 1
ATOM 1108 N N . ILE A 1 141 ? 4.314 13.434 4.899 1.00 76.81 141 ILE A N 1
ATOM 1109 C CA . ILE A 1 141 ? 3.223 14.160 4.238 1.00 76.81 141 ILE A CA 1
ATOM 1110 C C . ILE A 1 141 ? 3.190 15.576 4.791 1.00 76.81 141 ILE A C 1
ATOM 1112 O O . ILE A 1 141 ? 2.718 15.802 5.908 1.00 76.81 141 ILE A O 1
ATOM 1116 N N . GLU A 1 142 ? 3.704 16.521 4.011 1.00 80.12 142 GLU A N 1
ATOM 1117 C CA . GLU A 1 142 ? 3.626 17.934 4.360 1.00 80.12 142 GLU A CA 1
ATOM 1118 C C . GLU A 1 142 ? 2.193 18.471 4.196 1.00 80.12 142 GLU A C 1
ATOM 1120 O O . GLU A 1 142 ? 1.412 17.929 3.407 1.00 80.12 142 GLU A O 1
ATOM 1125 N N . PRO A 1 143 ? 1.795 19.526 4.937 1.00 81.50 143 PRO A N 1
ATOM 1126 C CA . PRO A 1 143 ? 0.442 20.076 4.881 1.00 81.50 143 PRO A CA 1
ATOM 1127 C C . PRO A 1 143 ? 0.009 20.533 3.490 1.00 81.50 143 PRO A C 1
ATOM 1129 O O . PRO A 1 143 ? -1.192 20.587 3.219 1.00 81.50 143 PRO A O 1
ATOM 1132 N N . ASP A 1 144 ? 0.977 20.903 2.656 1.00 85.44 144 ASP A N 1
ATOM 1133 C CA . ASP A 1 144 ? 0.816 21.416 1.304 1.00 85.44 144 ASP A CA 1
ATOM 1134 C C . ASP A 1 144 ? 1.110 20.370 0.215 1.00 85.44 144 ASP A C 1
ATOM 1136 O O . ASP A 1 144 ? 1.173 20.725 -0.963 1.00 85.44 144 ASP A O 1
ATOM 1140 N N . ASP A 1 145 ? 1.237 19.085 0.577 1.00 86.50 145 ASP A N 1
ATOM 1141 C CA . ASP A 1 145 ? 1.466 18.018 -0.396 1.00 86.50 145 ASP A CA 1
ATOM 1142 C C . ASP A 1 145 ? 0.358 18.010 -1.473 1.00 86.50 145 ASP A C 1
ATOM 1144 O O . ASP A 1 145 ? -0.829 17.856 -1.153 1.00 86.50 145 ASP A O 1
ATOM 1148 N N . PRO A 1 146 ? 0.708 18.161 -2.764 1.00 84.31 146 PRO A N 1
ATOM 1149 C CA . PRO A 1 146 ? -0.273 18.340 -3.829 1.00 84.31 146 PRO A CA 1
ATOM 1150 C C . PRO A 1 146 ? -1.107 17.082 -4.090 1.00 84.31 146 PRO A C 1
ATOM 1152 O O . PRO A 1 146 ? -2.262 17.204 -4.497 1.00 84.31 146 PRO A O 1
ATOM 1155 N N . THR A 1 147 ? -0.563 15.887 -3.834 1.00 83.38 147 THR A N 1
ATOM 1156 C CA . THR A 1 147 ? -1.296 14.619 -3.976 1.00 83.38 147 THR A CA 1
ATOM 1157 C C . THR A 1 147 ? -2.395 14.557 -2.929 1.00 83.38 147 THR A C 1
ATOM 1159 O O . THR A 1 147 ? -3.567 14.347 -3.243 1.00 83.38 147 THR A O 1
ATOM 1162 N N . ARG A 1 148 ? -2.028 14.822 -1.672 1.00 86.81 148 ARG A N 1
ATOM 1163 C CA . ARG A 1 148 ? -2.966 14.795 -0.555 1.00 86.81 148 ARG A CA 1
ATOM 1164 C C . ARG A 1 148 ? -3.996 15.916 -0.644 1.00 86.81 148 ARG A C 1
ATOM 1166 O O . ARG A 1 148 ? -5.176 15.668 -0.406 1.00 86.81 148 ARG A O 1
ATOM 1173 N N . LEU A 1 149 ? -3.586 17.131 -1.011 1.00 87.50 149 LEU A N 1
ATOM 1174 C CA . LEU A 1 149 ? -4.508 18.245 -1.241 1.00 87.50 149 LEU A CA 1
ATOM 1175 C C . LEU A 1 149 ? -5.440 17.986 -2.427 1.00 87.50 149 LEU A C 1
ATOM 1177 O O . LEU A 1 149 ? -6.618 18.332 -2.344 1.00 87.50 149 LEU A O 1
ATOM 1181 N N . GLY A 1 150 ? -4.936 17.368 -3.498 1.00 85.00 150 GLY A N 1
ATOM 1182 C CA . GLY A 1 150 ? -5.737 16.937 -4.642 1.00 85.00 150 GLY A CA 1
ATOM 1183 C C . GLY A 1 150 ? -6.812 15.942 -4.220 1.00 85.00 150 GLY A C 1
ATOM 1184 O O . GLY A 1 150 ? -7.993 16.181 -4.471 1.00 85.00 150 GLY A O 1
ATOM 1185 N N . PHE A 1 151 ? -6.422 14.896 -3.486 1.00 85.56 151 PHE A N 1
ATOM 1186 C CA . PHE A 1 151 ? -7.351 13.925 -2.912 1.00 85.56 151 PHE A CA 1
ATOM 1187 C C . PHE A 1 151 ? -8.398 14.595 -2.021 1.00 85.56 151 PHE A C 1
ATOM 1189 O O . PHE A 1 151 ? -9.588 14.492 -2.294 1.00 85.56 151 PHE A O 1
ATOM 1196 N N . LEU A 1 152 ? -7.981 15.367 -1.014 1.00 85.88 152 LEU A N 1
ATOM 1197 C CA . LEU A 1 152 ? -8.909 16.075 -0.127 1.00 85.88 152 LEU A CA 1
ATOM 1198 C C . LEU A 1 152 ? -9.792 17.089 -0.872 1.00 85.88 152 LEU A C 1
ATOM 1200 O O . LEU A 1 152 ? -10.895 17.392 -0.424 1.00 85.88 152 LEU A O 1
ATOM 1204 N N . GLY A 1 153 ? -9.325 17.620 -2.004 1.00 82.38 153 GLY A N 1
ATOM 1205 C CA . GLY A 1 153 ? -10.113 18.439 -2.920 1.00 82.38 153 GLY A CA 1
ATOM 1206 C C . GLY A 1 153 ? -11.275 17.671 -3.550 1.00 82.38 153 GLY A C 1
ATOM 1207 O O . GLY A 1 153 ? -12.367 18.227 -3.642 1.00 82.38 153 GLY A O 1
ATOM 1208 N N . LEU A 1 154 ? -11.070 16.397 -3.904 1.00 76.75 154 LEU A N 1
ATOM 1209 C CA . LEU A 1 154 ? -12.138 15.488 -4.340 1.00 76.75 154 LEU A CA 1
ATOM 1210 C C . LEU A 1 154 ? -13.105 15.195 -3.179 1.00 76.75 154 LEU A C 1
ATOM 1212 O O . LEU A 1 154 ? -14.318 15.273 -3.352 1.00 76.75 154 LEU A O 1
ATOM 1216 N N . MET A 1 155 ? -12.563 14.981 -1.974 1.00 74.88 155 MET A N 1
ATOM 1217 C CA . MET A 1 155 ? -13.337 14.687 -0.757 1.00 74.88 155 MET A CA 1
ATOM 1218 C C . MET A 1 155 ? -14.187 15.855 -0.250 1.00 74.88 155 MET A C 1
ATOM 1220 O O . MET A 1 155 ? -15.175 15.646 0.451 1.00 74.88 155 MET A O 1
ATOM 1224 N N . LYS A 1 156 ? -13.797 17.103 -0.549 1.00 55.47 156 LYS A N 1
ATOM 1225 C CA . LYS A 1 156 ? -14.385 18.333 0.018 1.00 55.47 156 LYS A CA 1
ATOM 1226 C C . LYS A 1 156 ? -15.882 18.519 -0.269 1.00 55.47 156 LYS A C 1
ATOM 1228 O O . LYS A 1 156 ? -16.486 19.412 0.319 1.00 55.47 156 LYS A O 1
ATOM 1233 N N . ALA A 1 157 ? -16.476 17.693 -1.128 1.00 54.47 157 ALA A N 1
ATOM 1234 C CA . ALA A 1 157 ? -17.907 17.681 -1.414 1.00 54.47 157 ALA A CA 1
ATOM 1235 C C . ALA A 1 157 ? -18.682 16.524 -0.740 1.00 54.47 157 ALA A C 1
ATOM 1237 O O . ALA A 1 157 ? -19.885 16.412 -0.969 1.00 54.47 157 ALA A O 1
ATOM 1238 N N . GLN A 1 158 ? -18.036 15.644 0.038 1.00 66.38 158 GLN A N 1
ATOM 1239 C CA . GLN A 1 158 ? -18.606 14.330 0.364 1.00 66.38 158 GLN A CA 1
ATOM 1240 C C . GLN A 1 158 ? -18.333 13.841 1.803 1.00 66.38 158 GLN A C 1
ATOM 1242 O O . GLN A 1 158 ? -17.612 14.459 2.585 1.00 66.38 158 GLN A O 1
ATOM 1247 N N . ARG A 1 159 ? -18.982 12.729 2.168 1.00 87.19 159 ARG A N 1
ATOM 1248 C CA . ARG A 1 159 ? -19.066 12.149 3.516 1.00 87.19 159 ARG A CA 1
ATOM 1249 C C . ARG A 1 159 ? -17.790 11.391 3.897 1.00 87.19 159 ARG A C 1
ATOM 1251 O O . ARG A 1 159 ? -17.687 10.189 3.671 1.00 87.19 159 ARG A O 1
ATOM 1258 N N . TRP A 1 160 ? -16.829 12.077 4.507 1.00 92.06 160 TRP A N 1
ATOM 1259 C CA . TRP A 1 160 ? -15.602 11.461 5.017 1.00 92.06 160 TRP A CA 1
ATOM 1260 C C . TRP A 1 160 ? -15.257 11.940 6.417 1.00 92.06 160 TRP A C 1
ATOM 1262 O O . TRP A 1 160 ? -15.678 13.018 6.838 1.00 92.06 160 TRP A O 1
ATOM 1272 N N . LYS A 1 161 ? -14.488 11.120 7.132 1.00 93.38 161 LYS A N 1
ATOM 1273 C CA . LYS A 1 161 ? -13.961 11.428 8.457 1.00 93.38 161 LYS A CA 1
ATOM 1274 C C . LYS A 1 161 ? -12.525 10.957 8.581 1.00 93.38 161 LYS A C 1
ATOM 1276 O O . LYS A 1 161 ? -12.109 9.958 7.997 1.00 93.38 161 LYS A O 1
ATOM 1281 N N . LYS A 1 162 ? -11.785 11.659 9.422 1.00 93.75 162 LYS A N 1
ATOM 1282 C CA . LYS A 1 162 ? -10.499 11.221 9.932 1.00 93.75 162 LYS A CA 1
ATOM 1283 C C . LYS A 1 162 ? -10.542 11.368 11.436 1.00 93.75 162 LYS A C 1
ATOM 1285 O O . LYS A 1 162 ? -10.798 12.459 11.943 1.00 93.75 162 LYS A O 1
ATOM 1290 N N . LEU A 1 163 ? -10.324 10.261 12.124 1.00 95.19 163 LEU A N 1
ATOM 1291 C CA . LEU A 1 163 ? -10.360 10.200 13.574 1.00 95.19 163 LEU A CA 1
ATOM 1292 C C . LEU A 1 163 ? -8.948 9.929 14.077 1.00 95.19 163 LEU A C 1
ATOM 1294 O O . LEU A 1 163 ? -8.242 9.087 13.518 1.00 95.19 163 LEU A O 1
ATOM 1298 N N . LEU A 1 164 ? -8.543 10.653 15.112 1.00 94.94 164 LEU A N 1
ATOM 1299 C CA . LEU A 1 164 ? -7.346 10.368 15.888 1.00 94.94 164 LEU A CA 1
ATOM 1300 C C . LEU A 1 164 ? 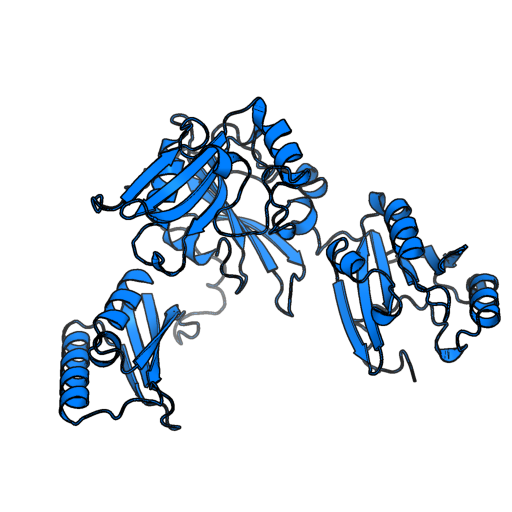-7.761 9.669 17.174 1.00 94.94 164 LEU A C 1
ATOM 1302 O O . LEU A 1 164 ? -8.757 10.043 17.790 1.00 94.94 164 LEU A O 1
ATOM 1306 N N . LEU A 1 165 ? -6.979 8.676 17.569 1.00 93.94 165 LEU A N 1
ATOM 1307 C CA . LEU A 1 165 ? -7.046 8.083 18.891 1.00 93.94 165 LEU A CA 1
ATOM 1308 C C . LEU A 1 165 ? -5.884 8.642 19.705 1.00 93.94 165 LEU A C 1
ATOM 1310 O O . LEU A 1 165 ? -4.727 8.545 19.281 1.00 93.94 165 LEU A O 1
ATOM 1314 N N . LEU A 1 166 ? -6.202 9.228 20.850 1.00 92.94 166 LEU A N 1
ATOM 1315 C CA . LEU A 1 166 ? -5.252 9.725 21.831 1.00 92.94 166 LEU A CA 1
ATOM 1316 C C . LEU A 1 166 ? -5.266 8.808 23.049 1.00 92.94 166 LEU A C 1
ATOM 1318 O O . LEU A 1 166 ? -6.326 8.315 23.406 1.00 92.94 166 LEU A O 1
ATOM 1322 N N . ASN A 1 167 ? -4.119 8.624 23.690 1.00 90.00 167 ASN A N 1
ATOM 1323 C CA . ASN A 1 167 ? -3.980 7.987 24.993 1.00 90.00 167 ASN A CA 1
ATOM 1324 C C . ASN A 1 167 ? -3.324 8.983 25.951 1.00 90.00 167 ASN A C 1
ATOM 1326 O O . ASN A 1 167 ? -2.179 9.375 25.717 1.00 90.00 167 ASN A O 1
ATOM 1330 N N . ASP A 1 168 ? -4.045 9.443 26.973 1.00 89.44 168 ASP A N 1
ATOM 1331 C CA . ASP A 1 168 ? -3.597 10.498 27.899 1.00 89.44 168 ASP A CA 1
ATOM 1332 C C . ASP A 1 168 ? -3.067 11.752 27.168 1.00 89.44 168 ASP A C 1
ATOM 1334 O O . ASP A 1 168 ? -2.056 12.359 27.525 1.00 89.44 168 ASP A O 1
ATOM 1338 N N . GLY A 1 169 ? -3.744 12.124 26.076 1.00 89.12 169 GLY A N 1
ATOM 1339 C CA . GLY A 1 169 ? -3.384 13.257 25.219 1.00 89.12 169 GLY A CA 1
ATOM 1340 C C . GLY A 1 169 ? -2.234 12.998 24.234 1.00 89.12 169 GLY A C 1
ATOM 1341 O O . GLY A 1 169 ? -1.998 13.833 23.358 1.00 89.12 169 GLY A O 1
ATOM 1342 N N . ALA A 1 170 ? -1.543 11.857 24.318 1.00 89.88 170 ALA A N 1
ATOM 1343 C CA . ALA A 1 170 ? -0.532 11.449 23.345 1.00 89.88 170 ALA A CA 1
ATOM 1344 C C . ALA A 1 170 ? -1.168 10.729 22.148 1.00 89.88 170 ALA A C 1
ATOM 1346 O O . ALA A 1 170 ? -2.143 10.002 22.293 1.00 89.88 170 ALA A O 1
ATOM 1347 N N . MET A 1 171 ? -0.602 10.889 20.952 1.00 90.81 171 MET A N 1
ATOM 1348 C CA . MET A 1 171 ? -1.078 10.186 19.756 1.00 90.81 171 MET A CA 1
ATOM 1349 C C . MET A 1 171 ? -0.920 8.669 19.904 1.00 90.81 171 MET A C 1
ATOM 1351 O O . MET A 1 171 ? 0.194 8.195 20.114 1.00 90.81 171 MET A O 1
ATOM 1355 N N . ALA A 1 172 ? -2.012 7.923 19.729 1.00 91.31 172 ALA A N 1
ATOM 1356 C CA . ALA A 1 172 ? -2.042 6.460 19.770 1.00 91.31 172 ALA A CA 1
ATOM 1357 C C . ALA A 1 172 ? -2.353 5.832 18.403 1.00 91.31 172 ALA A C 1
ATOM 1359 O O . ALA A 1 172 ? -1.761 4.817 18.025 1.00 91.31 172 ALA A O 1
ATOM 1360 N N . GLY A 1 173 ? -3.247 6.449 17.630 1.00 92.31 173 GLY A N 1
ATOM 1361 C CA . GLY A 1 173 ? -3.685 5.907 16.348 1.00 92.31 173 GLY A CA 1
ATOM 1362 C C . GLY A 1 173 ? -4.452 6.901 15.479 1.00 92.31 173 GLY A C 1
ATOM 1363 O O . GLY A 1 173 ? -4.762 8.014 15.898 1.00 92.31 173 GLY A O 1
ATOM 1364 N N . GLN A 1 174 ? -4.768 6.493 14.252 1.00 93.81 174 GLN A N 1
ATOM 1365 C CA . GLN A 1 174 ? -5.709 7.188 13.376 1.00 93.81 174 GLN A CA 1
ATOM 1366 C C . GLN A 1 174 ? -6.478 6.187 12.524 1.00 93.81 174 GLN A C 1
ATOM 1368 O O . GLN A 1 174 ? -5.969 5.120 12.174 1.00 93.81 174 GLN A O 1
ATOM 1373 N N . ILE A 1 175 ? -7.656 6.606 12.086 1.00 93.62 175 ILE A N 1
ATOM 1374 C CA . ILE A 1 175 ? -8.400 5.953 11.018 1.00 93.62 175 ILE A CA 1
ATOM 1375 C C . ILE A 1 175 ? -8.960 7.017 10.078 1.00 93.62 175 ILE A C 1
ATOM 1377 O O . ILE A 1 175 ? -9.415 8.076 10.512 1.00 93.62 175 ILE A O 1
ATOM 1381 N N . GLU A 1 176 ? -8.892 6.755 8.780 1.00 93.00 176 GLU A N 1
ATOM 1382 C CA . GLU A 1 176 ? -9.512 7.583 7.751 1.00 93.00 176 GLU A CA 1
ATOM 1383 C C . GLU A 1 176 ? -10.552 6.753 7.010 1.00 93.00 176 GLU A C 1
ATOM 1385 O O . GLU A 1 176 ? -10.253 5.673 6.490 1.00 93.00 176 GLU A O 1
ATOM 1390 N N . ILE A 1 177 ? -11.773 7.276 6.988 1.00 93.94 177 ILE A N 1
ATOM 1391 C CA . ILE A 1 177 ? -12.955 6.592 6.483 1.00 93.94 177 ILE A CA 1
ATOM 1392 C C . ILE A 1 177 ? -13.783 7.508 5.593 1.00 93.94 177 ILE A C 1
ATOM 1394 O O . ILE A 1 177 ? -13.807 8.727 5.779 1.00 93.94 177 ILE A O 1
ATOM 1398 N N . ALA A 1 178 ? -14.507 6.918 4.654 1.00 92.88 178 ALA A N 1
ATOM 1399 C CA . ALA A 1 178 ? -15.403 7.645 3.773 1.00 92.88 178 ALA A CA 1
ATOM 1400 C C . ALA A 1 178 ? -16.588 6.784 3.331 1.00 92.88 178 ALA A C 1
ATOM 1402 O O . ALA A 1 178 ? -16.526 5.557 3.385 1.00 92.88 178 ALA A O 1
ATOM 1403 N N . ALA A 1 179 ? -17.665 7.425 2.887 1.00 91.31 179 ALA A N 1
ATOM 1404 C CA . ALA A 1 179 ? -18.697 6.753 2.105 1.00 91.31 179 ALA A CA 1
ATOM 1405 C C . ALA A 1 179 ? -18.132 6.327 0.729 1.00 91.31 179 ALA A C 1
ATOM 1407 O O . ALA A 1 179 ? -17.134 6.908 0.283 1.00 91.31 179 ALA A O 1
ATOM 1408 N N . PRO A 1 180 ? -18.723 5.341 0.029 1.00 88.94 180 PRO A N 1
ATOM 1409 C CA . PRO A 1 180 ? -18.136 4.764 -1.182 1.00 88.94 180 PRO A CA 1
ATOM 1410 C C . PRO A 1 180 ? -17.953 5.777 -2.320 1.00 88.94 180 PRO A C 1
ATOM 1412 O O . PRO A 1 180 ? -16.971 5.716 -3.053 1.00 88.94 180 PRO A O 1
ATOM 1415 N N . GLU A 1 181 ? -18.838 6.767 -2.437 1.00 85.31 181 GLU A N 1
ATOM 1416 C CA . GLU A 1 181 ? -18.745 7.847 -3.427 1.00 85.31 181 GLU A CA 1
ATOM 1417 C C . GLU A 1 181 ? -17.588 8.823 -3.175 1.00 85.31 181 GLU A C 1
ATOM 1419 O O . GLU A 1 181 ? -17.171 9.532 -4.092 1.00 85.31 181 GLU A O 1
ATOM 1424 N N . ALA A 1 182 ? -17.096 8.855 -1.936 1.00 85.94 182 ALA A N 1
ATOM 1425 C CA . ALA A 1 182 ? -15.949 9.635 -1.495 1.00 85.94 182 ALA A CA 1
ATOM 1426 C C . ALA A 1 182 ? -14.695 8.786 -1.346 1.00 85.94 182 ALA A C 1
ATOM 1428 O O . ALA A 1 182 ? -13.604 9.289 -1.134 1.00 85.94 182 ALA A O 1
ATOM 1429 N N . ALA A 1 183 ? -14.815 7.477 -1.452 1.00 86.38 183 ALA A N 1
ATOM 1430 C CA . ALA A 1 183 ? -13.714 6.598 -1.180 1.00 86.38 183 ALA A CA 1
ATOM 1431 C C . ALA A 1 183 ? -12.603 6.724 -2.239 1.00 86.38 183 ALA A C 1
ATOM 1433 O O . ALA A 1 183 ? -12.846 6.600 -3.436 1.00 86.38 183 ALA A O 1
ATOM 1434 N N . ALA A 1 184 ? -11.344 6.859 -1.801 1.00 80.38 184 ALA A N 1
ATOM 1435 C CA . ALA A 1 184 ? -10.183 6.683 -2.688 1.00 80.38 184 ALA A CA 1
ATOM 1436 C C . ALA A 1 184 ? -10.124 5.271 -3.299 1.00 80.38 184 ALA A C 1
ATOM 1438 O O . ALA A 1 184 ? -9.510 5.045 -4.343 1.00 80.38 184 ALA A O 1
ATOM 1439 N N . LEU A 1 185 ? -10.735 4.314 -2.598 1.00 80.88 185 LEU A N 1
ATOM 1440 C CA . LEU A 1 185 ? -10.890 2.933 -3.014 1.00 80.88 185 LEU A CA 1
ATOM 1441 C C . LEU A 1 185 ? -12.235 2.811 -3.737 1.00 80.88 185 LEU A C 1
ATOM 1443 O O . LEU A 1 185 ? -13.270 2.924 -3.084 1.00 80.88 185 LEU A O 1
ATOM 1447 N N . PRO A 1 186 ? -12.250 2.586 -5.058 1.00 79.88 186 PRO A N 1
ATOM 1448 C CA . PRO A 1 186 ? -13.475 2.570 -5.837 1.00 79.88 186 PRO A CA 1
ATOM 1449 C C . PRO A 1 186 ? -14.225 1.251 -5.608 1.00 79.88 186 PRO A C 1
ATOM 1451 O O . PRO A 1 186 ? -14.087 0.277 -6.352 1.00 79.88 186 PRO A O 1
ATOM 1454 N N . ILE A 1 187 ? -14.998 1.221 -4.528 1.00 86.38 187 ILE A N 1
ATOM 1455 C CA . ILE A 1 187 ? -15.849 0.113 -4.100 1.00 86.38 187 ILE A CA 1
ATOM 1456 C C . ILE A 1 187 ? -17.279 0.432 -4.531 1.00 86.38 187 ILE A C 1
ATOM 1458 O O . ILE A 1 187 ? -17.777 1.532 -4.307 1.00 86.38 187 ILE A O 1
ATOM 1462 N N . ARG A 1 188 ? -17.948 -0.529 -5.167 1.00 84.62 188 ARG A N 1
ATOM 1463 C CA . ARG A 1 188 ? -19.362 -0.419 -5.529 1.00 84.62 188 ARG A CA 1
ATOM 1464 C C . ARG A 1 188 ? -20.206 -0.850 -4.340 1.00 84.62 188 ARG A C 1
ATOM 1466 O O . ARG A 1 188 ? -20.311 -2.042 -4.052 1.00 84.62 188 ARG A O 1
ATOM 1473 N N . SER A 1 189 ? -20.781 0.135 -3.666 1.00 83.38 189 SER A N 1
ATOM 1474 C CA . SER A 1 189 ? -21.852 -0.019 -2.687 1.00 83.38 189 SER A CA 1
ATOM 1475 C C . SER A 1 189 ? -22.541 1.330 -2.474 1.00 83.38 189 SER A C 1
ATOM 1477 O O . SER A 1 189 ? -21.937 2.368 -2.738 1.00 83.38 189 SER A O 1
ATOM 1479 N N . GLU A 1 190 ? -23.789 1.314 -2.013 1.00 77.56 190 GLU A N 1
ATOM 1480 C CA . GLU A 1 190 ? -24.562 2.524 -1.701 1.00 77.56 190 GLU A CA 1
ATOM 1481 C C . GLU A 1 190 ? -24.561 2.864 -0.201 1.00 77.56 190 GLU A C 1
ATOM 1483 O O . GLU A 1 190 ? -24.827 4.006 0.160 1.00 77.56 190 GLU A O 1
ATOM 1488 N N . ALA A 1 191 ? -24.227 1.908 0.675 1.00 88.62 191 ALA A N 1
ATOM 1489 C CA . ALA A 1 191 ? -24.407 2.051 2.121 1.00 88.62 191 ALA A CA 1
ATOM 1490 C C . ALA A 1 191 ? -23.292 1.356 2.921 1.00 88.62 191 ALA A C 1
ATOM 1492 O O . ALA A 1 191 ? -23.549 0.451 3.706 1.00 88.62 191 ALA A O 1
ATOM 1493 N N . LEU A 1 192 ? -22.028 1.746 2.721 1.00 93.25 192 LEU A N 1
ATOM 1494 C CA . LEU A 1 192 ? -20.896 1.203 3.489 1.00 93.25 192 LEU A CA 1
ATOM 1495 C C . LEU A 1 192 ? -19.948 2.292 3.980 1.00 93.25 192 LEU A C 1
ATOM 1497 O O . LEU A 1 192 ? -19.800 3.346 3.367 1.00 93.25 192 LEU A O 1
ATOM 1501 N N . THR A 1 193 ? -19.219 1.985 5.048 1.00 94.81 193 THR A N 1
ATOM 1502 C CA . THR A 1 193 ? -18.083 2.788 5.495 1.00 94.81 193 THR A CA 1
ATOM 1503 C C . THR A 1 193 ? -16.806 2.175 4.941 1.00 94.81 193 THR A C 1
ATOM 1505 O O . THR A 1 193 ? -16.391 1.089 5.353 1.00 94.81 193 THR A O 1
ATOM 1508 N N . VAL A 1 194 ? -16.158 2.879 4.018 1.00 93.81 194 VAL A N 1
ATOM 1509 C CA . VAL A 1 194 ? -14.871 2.482 3.452 1.00 93.81 194 VAL A CA 1
ATOM 1510 C C . VAL A 1 194 ? -13.742 2.964 4.351 1.00 93.81 194 VAL A C 1
ATOM 1512 O O . VAL A 1 194 ? -13.633 4.155 4.623 1.00 93.81 194 VAL A O 1
ATOM 1515 N N . ILE A 1 195 ? -12.870 2.053 4.775 1.00 93.94 195 ILE A N 1
ATOM 1516 C CA . ILE A 1 195 ? -11.652 2.359 5.531 1.00 93.94 195 ILE A CA 1
ATOM 1517 C C . ILE A 1 195 ? -10.480 2.454 4.553 1.00 93.94 195 ILE A C 1
ATOM 1519 O O . ILE A 1 195 ? -10.095 1.455 3.939 1.00 93.94 195 ILE A O 1
ATOM 1523 N N . HIS A 1 196 ? -9.896 3.648 4.434 1.00 87.81 196 HIS A N 1
ATOM 1524 C CA . HIS A 1 196 ? -8.732 3.922 3.577 1.00 87.81 196 HIS A CA 1
ATOM 1525 C C . HIS A 1 196 ? -7.410 3.685 4.275 1.00 87.81 196 HIS A C 1
ATOM 1527 O O . HIS A 1 196 ? -6.431 3.256 3.668 1.00 87.81 196 HIS A O 1
ATOM 1533 N N . CYS A 1 197 ? -7.371 4.056 5.547 1.00 89.50 197 CYS A N 1
ATOM 1534 C CA . CYS A 1 197 ? -6.175 4.034 6.353 1.00 89.50 197 CYS A CA 1
ATOM 1535 C C . CYS A 1 197 ? -6.580 3.696 7.777 1.00 89.50 197 CYS A C 1
ATOM 1537 O O . CYS A 1 197 ? -7.527 4.270 8.310 1.00 89.50 197 CYS A O 1
ATOM 1539 N N . LEU A 1 198 ? -5.826 2.794 8.383 1.00 90.81 198 LEU A N 1
ATOM 1540 C CA . LEU A 1 198 ? -5.848 2.518 9.804 1.00 90.81 198 LEU A CA 1
ATOM 1541 C C . LEU A 1 198 ? -4.392 2.412 10.240 1.00 90.81 198 LEU A C 1
ATOM 1543 O O . LEU A 1 198 ? -3.615 1.682 9.623 1.00 90.81 198 LEU A O 1
ATOM 1547 N N . TRP A 1 199 ? -4.029 3.152 11.280 1.00 89.12 199 TRP A N 1
ATOM 1548 C CA . TRP A 1 199 ? -2.697 3.098 11.862 1.00 89.12 199 TRP A CA 1
ATOM 1549 C C . TRP A 1 199 ? -2.780 3.160 13.379 1.00 89.12 199 TRP A C 1
ATOM 1551 O O . TRP A 1 199 ? -3.512 3.981 13.929 1.00 89.12 199 TRP A O 1
ATOM 1561 N N . VAL A 1 200 ? -1.981 2.335 14.043 1.00 88.88 200 VAL A N 1
ATOM 1562 C CA . VAL A 1 200 ? -1.763 2.342 15.491 1.00 88.88 200 VAL A CA 1
ATOM 1563 C C . VAL A 1 200 ? -0.252 2.339 15.695 1.00 88.88 200 VAL A C 1
ATOM 1565 O O . VAL A 1 200 ? 0.448 1.618 14.988 1.00 88.88 200 VAL A O 1
ATOM 1568 N N . LEU A 1 201 ? 0.273 3.182 16.587 1.00 86.69 201 LEU A N 1
ATOM 1569 C CA . LEU A 1 201 ? 1.705 3.127 16.904 1.00 86.69 201 LEU A CA 1
ATOM 1570 C C . LEU A 1 201 ? 2.018 1.855 17.680 1.00 86.69 201 LEU A C 1
ATOM 1572 O O . LEU A 1 201 ? 1.235 1.455 18.537 1.00 86.69 201 LEU A O 1
ATOM 1576 N N . ASP A 1 202 ? 3.210 1.306 17.466 1.00 83.00 202 ASP A N 1
ATOM 1577 C CA . ASP A 1 202 ? 3.665 0.064 18.101 1.00 83.00 202 ASP A CA 1
ATOM 1578 C C . ASP A 1 202 ? 3.518 0.069 19.629 1.00 83.00 202 ASP A C 1
ATOM 1580 O O . ASP A 1 202 ? 3.132 -0.940 20.214 1.00 83.00 202 ASP A O 1
ATOM 1584 N N . ALA A 1 203 ? 3.732 1.223 20.274 1.00 81.00 203 ALA A N 1
ATOM 1585 C CA . ALA A 1 203 ? 3.557 1.395 21.719 1.00 81.00 203 ALA A CA 1
ATOM 1586 C C . ALA A 1 203 ? 2.126 1.093 22.213 1.00 81.00 203 ALA A C 1
ATOM 1588 O O . ALA A 1 203 ? 1.946 0.724 23.372 1.00 81.00 203 ALA A O 1
ATOM 1589 N N . TYR A 1 204 ? 1.125 1.220 21.337 1.00 81.62 204 TYR A N 1
ATOM 1590 C CA . TYR A 1 204 ? -0.291 0.968 21.622 1.00 81.62 204 TYR A CA 1
ATOM 1591 C C . TYR A 1 204 ? -0.838 -0.264 20.888 1.00 81.62 204 TYR A C 1
ATOM 1593 O O . TYR A 1 204 ? -2.030 -0.576 20.982 1.00 81.62 204 TYR A O 1
ATOM 1601 N N . THR A 1 205 ? 0.016 -1.000 20.173 1.00 78.06 205 THR A N 1
ATOM 1602 C CA . THR A 1 205 ? -0.352 -2.296 19.603 1.00 78.06 205 THR A CA 1
ATOM 1603 C C . THR A 1 205 ? -0.637 -3.283 20.735 1.00 78.06 205 THR A C 1
ATOM 1605 O O . THR A 1 205 ? 0.155 -3.441 21.663 1.00 78.06 205 THR A O 1
ATOM 1608 N N . GLY A 1 206 ? -1.794 -3.946 20.664 1.00 70.00 206 GLY A N 1
ATOM 1609 C CA . GLY A 1 206 ? -2.270 -4.848 21.716 1.00 70.00 206 GLY A CA 1
ATOM 1610 C C . GLY A 1 206 ? -2.976 -4.161 22.889 1.00 70.00 206 GLY A C 1
ATOM 1611 O O . GLY A 1 206 ? -3.304 -4.849 23.839 1.00 70.00 206 GLY A O 1
ATOM 1612 N N . LEU A 1 207 ? -3.233 -2.847 22.832 1.00 74.00 207 LEU A N 1
ATOM 1613 C CA . LEU A 1 207 ? -4.055 -2.117 23.818 1.00 74.00 207 LEU A CA 1
ATOM 1614 C C . LEU A 1 207 ? -5.447 -1.779 23.266 1.00 74.00 207 LEU A C 1
ATOM 1616 O O . LEU A 1 207 ? -5.965 -0.690 23.479 1.00 74.00 207 LEU A O 1
ATOM 1620 N N . GLU A 1 208 ? -6.003 -2.656 22.430 1.00 82.94 208 GLU A N 1
ATOM 1621 C CA . GLU A 1 208 ? -7.320 -2.488 21.793 1.00 82.94 208 GLU A CA 1
ATOM 1622 C C . GLU A 1 208 ? -7.531 -1.204 20.958 1.00 82.94 208 GLU A C 1
ATOM 1624 O O . GLU A 1 208 ? -8.610 -0.991 20.403 1.00 82.94 208 GLU A O 1
ATOM 1629 N N . ALA A 1 209 ? -6.493 -0.385 20.763 1.00 86.44 209 ALA A N 1
ATOM 1630 C CA . ALA A 1 209 ? -6.529 0.870 20.012 1.00 86.44 209 ALA A CA 1
ATOM 1631 C C . ALA A 1 209 ? -7.114 0.706 18.597 1.00 86.44 209 ALA A C 1
ATOM 1633 O O . ALA A 1 209 ? -7.966 1.482 18.158 1.00 86.44 209 ALA A O 1
ATOM 1634 N N . GLY A 1 210 ? -6.718 -0.359 17.893 1.00 88.62 210 GLY A N 1
ATOM 1635 C CA . GLY A 1 210 ? -7.286 -0.696 16.585 1.00 88.62 210 GLY A CA 1
ATOM 1636 C C . GLY A 1 210 ? -8.783 -1.022 16.652 1.00 88.62 210 GLY A C 1
ATOM 1637 O O . GLY A 1 210 ? -9.535 -0.623 15.766 1.00 88.62 210 GLY A O 1
ATOM 1638 N N . ARG A 1 211 ? -9.238 -1.688 17.721 1.00 87.50 211 ARG A N 1
ATOM 1639 C CA . ARG A 1 211 ? -10.651 -2.035 17.943 1.00 87.50 211 ARG A CA 1
ATOM 1640 C C . ARG A 1 211 ? -11.486 -0.791 18.252 1.00 87.50 211 ARG A C 1
ATOM 1642 O O . ARG A 1 211 ? -12.570 -0.651 17.692 1.00 87.50 211 ARG A O 1
ATOM 1649 N N . HIS A 1 212 ? -10.958 0.146 19.045 1.00 89.31 212 HIS A N 1
ATOM 1650 C CA . HIS A 1 212 ? -11.583 1.455 19.271 1.00 89.31 212 HIS A CA 1
ATOM 1651 C C . HIS A 1 212 ? -11.769 2.239 17.967 1.00 89.31 212 HIS A C 1
ATOM 1653 O O . HIS A 1 212 ? -12.864 2.730 17.695 1.00 89.31 212 HIS A O 1
ATOM 1659 N N . LEU A 1 213 ? -10.732 2.304 17.127 1.00 93.69 213 LEU A N 1
ATOM 1660 C CA . LEU A 1 213 ? -10.800 2.983 15.831 1.00 93.69 213 LEU A CA 1
ATOM 1661 C C . LEU A 1 213 ? -11.820 2.334 14.881 1.00 93.69 213 LEU A C 1
ATOM 1663 O O . LEU A 1 213 ? -12.574 3.045 14.218 1.00 93.69 213 LEU A O 1
ATOM 1667 N N . LEU A 1 214 ? -11.886 0.999 14.837 1.00 93.88 214 LEU A N 1
ATOM 1668 C CA . LEU A 1 214 ? -12.886 0.287 14.035 1.00 93.88 214 LEU A CA 1
ATOM 1669 C C . LEU A 1 214 ? -14.313 0.507 14.550 1.00 93.88 214 LEU A C 1
ATOM 1671 O O . LEU A 1 214 ? -15.217 0.710 13.741 1.00 93.88 214 LEU A O 1
ATOM 1675 N N . SER A 1 215 ? -14.525 0.502 15.869 1.00 92.00 215 SER A N 1
ATOM 1676 C CA . SER A 1 215 ? -15.834 0.814 16.461 1.00 92.00 215 SER A CA 1
ATOM 1677 C C . SER A 1 215 ? -16.278 2.227 16.090 1.00 92.00 215 SER A C 1
ATOM 1679 O O . SER A 1 215 ? -17.394 2.430 15.622 1.00 92.00 215 SER A O 1
ATOM 1681 N N . ALA A 1 216 ? -15.364 3.195 16.194 1.00 93.25 216 ALA A N 1
ATOM 1682 C CA . ALA A 1 216 ? -15.633 4.574 15.811 1.00 93.25 216 ALA A CA 1
ATOM 1683 C C . ALA A 1 216 ? -15.972 4.710 14.317 1.00 93.25 216 ALA A C 1
ATOM 1685 O O . ALA A 1 216 ? -16.829 5.509 13.943 1.00 93.25 216 ALA A O 1
ATOM 1686 N N . ALA A 1 217 ? -15.340 3.908 13.452 1.00 94.88 217 ALA A N 1
ATOM 1687 C CA . ALA A 1 217 ? -15.707 3.843 12.041 1.00 94.88 217 ALA A CA 1
ATOM 1688 C C . ALA A 1 217 ? -17.094 3.243 11.803 1.00 94.88 217 ALA A C 1
ATOM 1690 O O . ALA A 1 217 ? -17.808 3.717 10.920 1.00 94.88 217 ALA A O 1
ATOM 1691 N N . ALA A 1 218 ? -17.492 2.234 12.578 1.00 92.69 218 ALA A N 1
ATOM 1692 C CA . ALA A 1 218 ? -18.823 1.648 12.465 1.00 92.69 218 ALA A CA 1
ATOM 1693 C C . ALA A 1 218 ? -19.929 2.644 12.840 1.00 92.69 218 ALA A C 1
ATOM 1695 O O . ALA A 1 218 ? -20.982 2.664 12.213 1.00 92.69 218 ALA A O 1
ATOM 1696 N N . GLU A 1 219 ? -19.659 3.522 13.803 1.00 92.06 219 GLU A N 1
ATOM 1697 C CA . GLU A 1 219 ? -20.605 4.540 14.276 1.00 92.06 219 GLU A CA 1
ATOM 1698 C C . GLU A 1 219 ? -20.563 5.845 13.463 1.00 92.06 219 GLU A C 1
ATOM 1700 O O . GLU A 1 219 ? -21.444 6.699 13.581 1.00 92.06 219 GLU A O 1
ATOM 1705 N N . ALA A 1 220 ? -19.539 6.032 12.627 1.00 91.12 220 ALA A N 1
ATOM 1706 C CA . ALA A 1 220 ? -19.297 7.291 11.931 1.00 91.12 220 ALA A CA 1
ATOM 1707 C C . ALA A 1 220 ? -20.413 7.692 10.957 1.00 91.12 220 ALA A C 1
ATOM 1709 O O . ALA A 1 220 ? -20.662 8.895 10.793 1.00 91.12 220 ALA A O 1
ATOM 1710 N N . PHE A 1 221 ? -21.040 6.700 10.319 1.00 91.31 221 PHE A N 1
ATOM 1711 C CA . PHE A 1 221 ? -22.100 6.844 9.325 1.00 91.31 221 PHE A CA 1
ATOM 1712 C C . PHE A 1 221 ? -23.283 5.942 9.724 1.00 91.31 221 PHE A C 1
ATOM 1714 O O . PHE A 1 221 ? -23.232 4.742 9.473 1.00 91.31 221 PHE A O 1
ATOM 1721 N N . PRO A 1 222 ? -24.329 6.491 10.375 1.00 88.06 222 PRO A N 1
ATOM 1722 C CA . PRO A 1 222 ? -25.409 5.697 10.983 1.00 88.06 222 PRO A CA 1
ATOM 1723 C C . PRO A 1 222 ? -26.257 4.854 10.020 1.00 88.06 222 PRO A C 1
ATOM 1725 O O . PRO A 1 222 ? -26.952 3.941 10.444 1.00 88.06 222 PRO A O 1
ATOM 1728 N N . ASP A 1 223 ? -26.244 5.207 8.742 1.00 90.69 223 ASP A N 1
ATOM 1729 C CA . ASP A 1 223 ? -26.915 4.543 7.621 1.00 90.69 223 ASP A CA 1
ATOM 1730 C C . ASP A 1 223 ? -26.015 3.523 6.906 1.00 90.69 223 ASP A C 1
ATOM 1732 O O . ASP A 1 223 ? -26.412 2.957 5.893 1.00 90.69 223 ASP A O 1
ATOM 1736 N N . SER A 1 224 ? -24.798 3.306 7.402 1.00 92.12 224 SER A N 1
ATOM 1737 C CA . SER A 1 224 ? -23.897 2.284 6.886 1.00 92.12 224 SER A CA 1
ATOM 1738 C C . SER A 1 224 ? -24.378 0.890 7.283 1.00 92.12 224 SER A C 1
ATOM 1740 O O . SER A 1 224 ? -24.736 0.648 8.433 1.00 92.12 224 SER A O 1
ATOM 1742 N N . GLU A 1 225 ? -24.337 -0.046 6.342 1.00 93.38 225 GLU A N 1
ATOM 1743 C CA . GLU A 1 225 ? -24.686 -1.456 6.536 1.00 93.38 225 GLU A CA 1
ATOM 1744 C C . GLU A 1 225 ? -23.462 -2.318 6.881 1.00 93.38 225 GLU A C 1
ATOM 1746 O O . GLU A 1 225 ? -23.581 -3.523 7.113 1.00 93.38 225 GLU A O 1
ATOM 1751 N N . GLY A 1 226 ? -22.265 -1.726 6.919 1.00 94.38 226 GLY A N 1
ATOM 1752 C CA . GLY A 1 226 ? -21.044 -2.453 7.230 1.00 94.38 226 GLY A CA 1
ATOM 1753 C C . GLY A 1 226 ? -19.756 -1.667 7.019 1.00 94.38 226 GLY A C 1
ATOM 1754 O O . GLY A 1 226 ? -19.725 -0.559 6.479 1.00 94.38 226 GLY A O 1
ATOM 1755 N N . LEU A 1 227 ? -18.651 -2.291 7.418 1.00 95.94 227 LEU A N 1
ATOM 1756 C CA . LEU A 1 227 ? -17.305 -1.804 7.140 1.00 95.94 227 LEU A CA 1
ATOM 1757 C C . LEU A 1 227 ? -16.719 -2.531 5.940 1.00 95.94 227 LEU A C 1
ATOM 1759 O O . LEU A 1 227 ? -16.863 -3.745 5.803 1.00 95.94 227 LEU A O 1
ATOM 1763 N N . VAL A 1 228 ? -15.983 -1.802 5.113 1.00 95.44 228 VAL A N 1
ATOM 1764 C CA . VAL A 1 228 ? -15.233 -2.384 4.004 1.00 95.44 228 VAL A CA 1
ATOM 1765 C C . VAL A 1 228 ? -13.842 -1.777 3.918 1.00 95.44 228 VAL A C 1
ATOM 1767 O O . VAL A 1 228 ? -13.639 -0.592 4.180 1.00 95.44 228 VAL A O 1
ATOM 1770 N N . THR A 1 229 ? -12.858 -2.593 3.566 1.00 93.75 229 THR A N 1
ATOM 1771 C CA . THR A 1 229 ? -11.479 -2.146 3.382 1.00 93.75 229 THR A CA 1
ATOM 1772 C C . THR A 1 229 ? -10.737 -3.045 2.402 1.00 93.75 229 THR A C 1
ATOM 1774 O O . THR A 1 229 ? -11.253 -4.078 1.974 1.00 93.75 229 THR A O 1
ATOM 1777 N N . ILE A 1 230 ? -9.513 -2.649 2.065 1.00 89.56 230 ILE A N 1
ATOM 1778 C CA . ILE A 1 230 ? -8.552 -3.511 1.389 1.00 89.56 230 ILE A CA 1
ATOM 1779 C C . ILE A 1 230 ? -7.468 -3.877 2.393 1.00 89.56 230 ILE A C 1
ATOM 1781 O O . ILE A 1 230 ? -6.849 -2.994 2.987 1.00 89.56 230 ILE A O 1
ATOM 1785 N N . ALA A 1 231 ? -7.227 -5.173 2.549 1.00 89.25 231 ALA A N 1
ATOM 1786 C CA . ALA A 1 231 ? -6.131 -5.704 3.346 1.00 89.25 231 ALA A CA 1
ATOM 1787 C C . ALA A 1 231 ? -5.127 -6.450 2.465 1.00 89.25 231 ALA A C 1
ATOM 1789 O O . ALA A 1 231 ? -5.441 -6.806 1.329 1.00 89.25 231 ALA A O 1
ATOM 1790 N N . TYR A 1 232 ? -3.936 -6.721 2.995 1.00 85.31 232 TYR A N 1
ATOM 1791 C CA . TYR A 1 232 ? -2.856 -7.374 2.250 1.00 85.31 232 TYR A CA 1
ATOM 1792 C C . TYR A 1 232 ? -2.347 -8.632 2.971 1.00 85.31 232 TYR A C 1
ATOM 1794 O O . TYR A 1 232 ? -2.449 -8.744 4.196 1.00 85.31 232 TYR A O 1
ATOM 1802 N N . ASN A 1 233 ? -1.796 -9.587 2.212 1.00 76.81 233 ASN A N 1
ATOM 1803 C CA . ASN A 1 233 ? -1.114 -10.789 2.738 1.00 76.81 233 ASN A CA 1
ATOM 1804 C C . ASN A 1 233 ? 0.320 -10.522 3.227 1.00 76.81 233 ASN A C 1
ATOM 1806 O O . ASN A 1 233 ? 0.948 -11.426 3.766 1.00 76.81 233 ASN A O 1
ATOM 1810 N N . SER A 1 234 ? 0.867 -9.336 2.971 1.00 64.31 234 SER A N 1
ATOM 1811 C CA . SER A 1 234 ? 2.304 -9.092 3.077 1.00 64.31 234 SER A CA 1
ATOM 1812 C C . SER A 1 234 ? 2.819 -9.069 4.519 1.00 64.31 234 SER A C 1
ATOM 1814 O O . SER A 1 234 ? 2.114 -8.609 5.414 1.00 64.31 234 SER A O 1
ATOM 1816 N N . ALA A 1 235 ? 4.105 -9.390 4.700 1.00 53.97 235 ALA A N 1
ATOM 1817 C CA . ALA A 1 235 ? 4.880 -9.099 5.915 1.00 53.97 235 ALA A CA 1
ATOM 1818 C C . ALA A 1 235 ? 5.022 -7.591 6.226 1.00 53.97 235 ALA A C 1
ATOM 1820 O O . ALA A 1 235 ? 5.579 -7.208 7.255 1.00 53.97 235 ALA A O 1
ATOM 1821 N N . LEU A 1 236 ? 4.538 -6.709 5.346 1.00 56.59 236 LEU A N 1
ATOM 1822 C CA . LEU A 1 236 ? 4.431 -5.287 5.641 1.00 56.59 236 LEU A CA 1
ATOM 1823 C C . LEU A 1 236 ? 3.384 -5.125 6.754 1.00 56.59 236 LEU A C 1
ATOM 1825 O O . LEU A 1 236 ? 2.258 -5.588 6.605 1.00 56.59 236 LEU A O 1
ATOM 1829 N N . GLY A 1 237 ? 3.727 -4.445 7.853 1.00 63.91 237 GLY A N 1
ATOM 1830 C CA . GLY A 1 237 ? 2.825 -4.177 8.992 1.00 63.91 237 GLY A CA 1
ATOM 1831 C C . GLY A 1 237 ? 1.620 -3.267 8.682 1.00 63.91 237 GLY A C 1
ATOM 1832 O O . GLY A 1 237 ? 1.124 -2.570 9.560 1.00 63.91 237 GLY A O 1
ATOM 1833 N N . TRP A 1 238 ? 1.171 -3.227 7.428 1.00 70.12 238 TRP A N 1
ATOM 1834 C CA . TRP A 1 238 ? 0.210 -2.288 6.862 1.00 70.12 238 TRP A CA 1
ATOM 1835 C C . TRP A 1 238 ? -1.076 -3.013 6.486 1.00 70.12 238 TRP A C 1
ATOM 1837 O O . TRP A 1 238 ? -1.055 -3.877 5.614 1.00 70.12 238 TRP A O 1
ATOM 1847 N N . LEU A 1 239 ? -2.194 -2.637 7.119 1.00 80.94 239 LEU A N 1
ATOM 1848 C CA . LEU A 1 239 ? -3.516 -3.245 6.899 1.00 80.94 239 LEU A CA 1
ATOM 1849 C C . LEU A 1 239 ? -3.451 -4.785 6.754 1.00 80.94 239 LEU A C 1
ATOM 1851 O O . LEU A 1 239 ? -3.900 -5.330 5.739 1.00 80.94 239 LEU A O 1
ATOM 1855 N N . PRO A 1 240 ? -2.859 -5.501 7.729 1.00 85.50 240 PRO A N 1
ATOM 1856 C CA . PRO A 1 240 ? -2.648 -6.933 7.594 1.00 85.50 240 PRO A CA 1
ATOM 1857 C C . PRO A 1 240 ? -3.989 -7.667 7.600 1.00 85.50 240 PRO A C 1
ATOM 1859 O O . PRO A 1 240 ? -4.807 -7.471 8.502 1.00 85.50 240 PRO A O 1
ATOM 1862 N N . ARG A 1 241 ? -4.197 -8.557 6.622 1.00 87.81 241 ARG A N 1
ATOM 1863 C CA . ARG A 1 241 ? -5.407 -9.391 6.496 1.00 87.81 241 ARG A CA 1
ATOM 1864 C C . ARG A 1 241 ? -5.802 -10.045 7.824 1.00 87.81 241 ARG A C 1
ATOM 1866 O O . ARG A 1 241 ? -6.946 -9.917 8.255 1.00 87.81 241 ARG A O 1
ATOM 1873 N N . ALA A 1 242 ? -4.835 -10.661 8.506 1.00 84.25 242 ALA A N 1
ATOM 1874 C CA . ALA A 1 242 ? -5.062 -11.382 9.758 1.00 84.25 242 ALA A CA 1
ATOM 1875 C C . ALA A 1 242 ? -5.665 -10.502 10.870 1.00 84.25 242 ALA A C 1
ATOM 1877 O O . ALA A 1 242 ? -6.463 -10.981 11.677 1.00 84.25 242 ALA A O 1
ATOM 1878 N N . PHE A 1 243 ? -5.327 -9.206 10.910 1.00 86.31 243 PHE A N 1
ATOM 1879 C CA . PHE A 1 243 ? -5.933 -8.275 11.862 1.00 86.31 243 PHE A CA 1
ATOM 1880 C C . PHE A 1 243 ? -7.433 -8.130 11.595 1.00 86.31 243 PHE A C 1
ATOM 1882 O O . PHE A 1 243 ? -8.236 -8.332 12.503 1.00 86.31 243 PHE A O 1
ATOM 1889 N N . PHE A 1 244 ? -7.824 -7.848 10.352 1.00 90.88 244 PHE A N 1
ATOM 1890 C CA . PHE A 1 244 ? -9.229 -7.665 9.982 1.00 90.88 244 PHE A CA 1
ATOM 1891 C C . PHE A 1 244 ? -10.045 -8.953 10.118 1.00 90.88 244 PHE A C 1
ATOM 1893 O O . PHE A 1 244 ? -11.171 -8.905 10.615 1.00 90.88 244 PHE A O 1
ATOM 1900 N N . GLU A 1 245 ? -9.474 -10.110 9.773 1.00 88.38 245 GLU A N 1
ATOM 1901 C CA . GLU A 1 245 ? -10.110 -11.414 10.013 1.00 88.38 245 GLU A CA 1
ATOM 1902 C C . GLU A 1 245 ? -10.372 -11.643 11.507 1.00 88.38 245 GLU A C 1
ATOM 1904 O O . GLU A 1 245 ? -11.443 -12.127 11.885 1.00 88.38 245 GLU A O 1
ATOM 1909 N N . GLY A 1 246 ? -9.431 -11.247 12.371 1.00 84.81 246 GLY A N 1
ATOM 1910 C CA . GLY A 1 246 ? -9.601 -11.268 13.825 1.00 84.81 246 GLY A CA 1
ATOM 1911 C C . GLY A 1 246 ? -10.703 -10.325 14.322 1.00 84.81 246 GLY A C 1
ATOM 1912 O O . GLY A 1 246 ? -11.356 -10.618 15.319 1.00 84.81 246 GLY A O 1
ATOM 1913 N N . GLN A 1 247 ? -10.962 -9.236 13.594 1.00 87.62 247 GLN A N 1
ATOM 1914 C CA . GLN A 1 247 ? -12.051 -8.285 13.856 1.00 87.62 247 GLN A CA 1
ATOM 1915 C C . GLN A 1 247 ? -13.346 -8.635 13.110 1.00 87.62 247 GLN A C 1
ATOM 1917 O O . GLN A 1 247 ? -14.265 -7.819 13.035 1.00 87.62 247 GLN A O 1
ATOM 1922 N N . GLY A 1 248 ? -13.438 -9.844 12.561 1.00 88.50 248 GLY A N 1
ATOM 1923 C CA . GLY A 1 248 ? -14.658 -10.384 11.981 1.00 88.50 248 GLY A CA 1
ATOM 1924 C C . GLY A 1 248 ? -14.964 -9.956 10.549 1.00 88.50 248 GLY A C 1
ATOM 1925 O O . GLY A 1 248 ? -16.075 -10.185 10.086 1.00 88.50 248 GLY A O 1
ATOM 1926 N N . PHE A 1 249 ? -13.997 -9.378 9.838 1.00 93.06 249 PHE A N 1
ATOM 1927 C CA . PHE A 1 249 ? -14.123 -9.181 8.399 1.00 93.06 249 PHE A CA 1
ATOM 1928 C C . PHE A 1 249 ? -13.970 -10.519 7.668 1.00 93.06 249 PHE A C 1
ATOM 1930 O O . PHE A 1 249 ? -13.136 -11.349 8.037 1.00 93.06 249 PHE A O 1
ATOM 1937 N N . ALA A 1 250 ? -14.749 -10.697 6.608 1.00 90.38 250 ALA A N 1
ATOM 1938 C CA . ALA A 1 250 ? -14.630 -11.789 5.656 1.00 90.38 250 ALA A CA 1
ATOM 1939 C C . ALA A 1 250 ? -14.029 -11.279 4.341 1.00 90.38 250 ALA A C 1
ATOM 1941 O O . ALA A 1 250 ? -14.188 -10.111 3.983 1.00 90.38 250 ALA A O 1
ATOM 1942 N N . ILE A 1 251 ? -13.348 -12.160 3.615 1.00 92.81 251 ILE A N 1
ATOM 1943 C CA . ILE A 1 251 ? -12.891 -11.873 2.253 1.00 92.81 251 ILE A CA 1
ATOM 1944 C C . ILE A 1 251 ? -14.074 -12.058 1.315 1.00 92.81 251 ILE A C 1
ATOM 1946 O O . ILE A 1 251 ? -14.704 -13.111 1.323 1.00 92.81 251 ILE A O 1
ATOM 1950 N N . VAL A 1 252 ? -14.353 -11.044 0.501 1.00 92.69 252 VAL A N 1
ATOM 1951 C CA . VAL A 1 252 ? -15.416 -11.103 -0.514 1.00 92.69 252 VAL A CA 1
ATOM 1952 C C . VAL A 1 252 ? -14.875 -11.188 -1.938 1.00 92.69 252 VAL A C 1
ATOM 1954 O O . VAL A 1 252 ? -15.560 -11.697 -2.817 1.00 92.69 252 VAL A O 1
ATOM 1957 N N . ASP A 1 253 ? -13.655 -10.703 -2.178 1.00 89.69 253 ASP A N 1
ATOM 1958 C CA . ASP A 1 253 ? -12.955 -10.799 -3.464 1.00 89.69 253 ASP A CA 1
ATOM 1959 C C . ASP A 1 253 ? -11.443 -10.582 -3.242 1.00 89.69 253 ASP A C 1
ATOM 1961 O O . ASP A 1 253 ? -11.029 -10.003 -2.230 1.00 89.69 253 ASP A O 1
ATOM 1965 N N . GLN A 1 254 ? -10.616 -11.019 -4.190 1.00 88.81 254 GLN A N 1
ATOM 1966 C CA . GLN A 1 254 ? -9.154 -10.927 -4.150 1.00 88.81 254 GLN A CA 1
ATOM 1967 C C . GLN A 1 254 ? -8.606 -10.437 -5.496 1.00 88.81 254 GLN A C 1
ATOM 1969 O O . GLN A 1 254 ? -9.141 -10.742 -6.563 1.00 88.81 254 GLN A O 1
ATOM 1974 N N . LEU A 1 255 ? -7.502 -9.693 -5.432 1.00 81.50 255 LEU A N 1
ATOM 1975 C CA . LEU A 1 255 ? -6.660 -9.349 -6.571 1.00 81.50 255 LEU A CA 1
ATOM 1976 C C . LEU A 1 255 ? -5.220 -9.778 -6.290 1.00 81.50 255 LEU A C 1
ATOM 1978 O O . LEU A 1 255 ? -4.676 -9.469 -5.227 1.00 81.50 255 LEU A O 1
ATOM 1982 N N . ASP A 1 256 ? -4.589 -10.435 -7.258 1.00 73.56 256 ASP A N 1
ATOM 1983 C CA . ASP A 1 256 ? -3.164 -10.746 -7.196 1.00 73.56 256 ASP A CA 1
ATOM 1984 C C . ASP A 1 256 ? -2.368 -9.522 -7.659 1.00 73.56 256 ASP A C 1
ATOM 1986 O O . ASP A 1 256 ? -2.324 -9.153 -8.834 1.00 73.56 256 ASP A O 1
ATOM 1990 N N . THR A 1 257 ? -1.758 -8.839 -6.697 1.00 67.38 257 THR A N 1
ATOM 1991 C CA . THR A 1 257 ? -1.141 -7.525 -6.881 1.00 67.38 257 THR A CA 1
ATOM 1992 C C . THR A 1 257 ? 0.371 -7.644 -7.043 1.00 67.38 257 THR A C 1
ATOM 1994 O O . THR A 1 257 ? 1.133 -7.121 -6.240 1.00 67.38 257 THR A O 1
ATOM 1997 N N . GLY A 1 258 ? 0.820 -8.358 -8.079 1.00 63.88 258 GLY A N 1
ATOM 1998 C CA . GLY A 1 258 ? 2.238 -8.451 -8.456 1.00 63.88 258 GLY A CA 1
ATOM 1999 C C . GLY A 1 258 ? 3.207 -8.642 -7.274 1.00 63.88 258 GLY A C 1
ATOM 2000 O O . GLY A 1 258 ? 2.930 -9.374 -6.325 1.00 63.88 258 GLY A O 1
ATOM 2001 N N . ARG A 1 259 ? 4.371 -7.987 -7.333 1.00 62.91 259 ARG A N 1
ATOM 2002 C CA . ARG A 1 259 ? 5.364 -7.954 -6.246 1.00 62.91 259 ARG A CA 1
ATOM 2003 C C . ARG A 1 259 ? 5.654 -6.497 -5.902 1.00 62.91 259 ARG A C 1
ATOM 2005 O O . ARG A 1 259 ?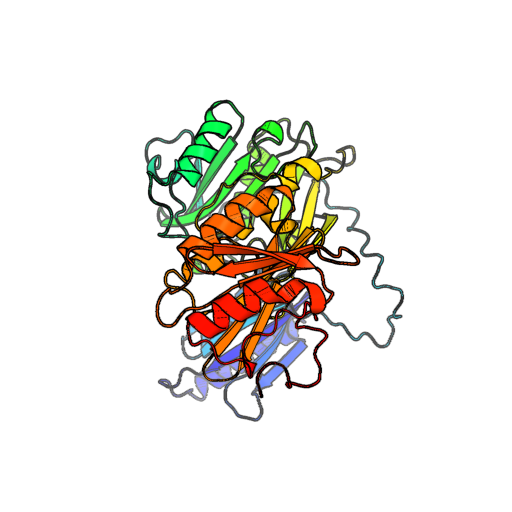 6.048 -5.732 -6.780 1.00 62.91 259 ARG A O 1
ATOM 2012 N N . PHE A 1 260 ? 5.491 -6.111 -4.637 1.00 58.53 260 PHE A N 1
ATOM 2013 C CA . PHE A 1 260 ? 5.981 -4.825 -4.139 1.00 58.53 260 PHE A CA 1
ATOM 2014 C C . PHE A 1 260 ? 7.017 -5.087 -3.062 1.00 58.53 260 PHE A C 1
ATOM 2016 O O . PHE A 1 260 ? 6.701 -5.720 -2.065 1.00 58.53 260 PHE A O 1
ATOM 2023 N N . ALA A 1 261 ? 8.226 -4.562 -3.253 1.00 50.44 261 ALA A N 1
ATOM 2024 C CA . ALA A 1 261 ? 9.312 -4.635 -2.279 1.00 50.44 261 ALA A CA 1
ATOM 2025 C C . ALA A 1 261 ? 9.604 -6.068 -1.773 1.00 50.44 261 ALA A C 1
ATOM 2027 O O . ALA A 1 261 ? 9.129 -6.489 -0.725 1.00 50.44 261 ALA A O 1
ATOM 2028 N N . GLY A 1 262 ? 10.458 -6.791 -2.499 1.00 55.38 262 GLY A N 1
ATOM 2029 C CA . GLY A 1 262 ? 10.906 -8.139 -2.137 1.00 55.38 262 GLY A CA 1
ATOM 2030 C C . GLY A 1 262 ? 10.395 -9.219 -3.089 1.00 55.38 262 GLY A C 1
ATOM 2031 O O . GLY A 1 262 ? 9.831 -8.924 -4.144 1.00 55.38 262 GLY A O 1
ATOM 2032 N N . ASP A 1 263 ? 10.630 -10.475 -2.712 1.00 53.50 263 ASP A N 1
ATOM 2033 C CA . ASP A 1 263 ? 10.355 -11.647 -3.550 1.00 53.50 263 ASP A CA 1
ATOM 2034 C C . ASP A 1 263 ? 8.989 -12.297 -3.272 1.00 53.50 263 ASP A C 1
ATOM 2036 O O . ASP A 1 263 ? 8.640 -13.293 -3.910 1.00 53.50 263 ASP A O 1
ATOM 2040 N N . GLU A 1 264 ? 8.187 -11.759 -2.354 1.00 61.91 264 GLU A N 1
ATOM 2041 C CA . GLU A 1 264 ? 6.863 -12.305 -2.058 1.00 61.91 264 GLU A CA 1
ATOM 2042 C C . GLU A 1 264 ? 5.775 -11.618 -2.898 1.00 61.91 264 GLU A C 1
ATOM 2044 O O . GLU A 1 264 ? 5.710 -10.385 -2.944 1.00 61.91 264 GLU A O 1
ATOM 2049 N N . PRO A 1 265 ? 4.908 -12.387 -3.582 1.00 66.94 265 PRO A N 1
ATOM 2050 C CA . PRO A 1 265 ? 3.723 -11.835 -4.223 1.00 66.94 265 PRO A CA 1
ATOM 2051 C C . PRO A 1 265 ? 2.806 -11.179 -3.191 1.00 66.94 265 PRO A C 1
ATOM 2053 O O . PRO A 1 265 ? 2.450 -11.797 -2.182 1.00 66.94 265 PRO A O 1
ATOM 2056 N N . ILE A 1 266 ? 2.377 -9.950 -3.465 1.00 74.56 266 ILE A N 1
ATOM 2057 C CA . ILE A 1 266 ? 1.358 -9.296 -2.649 1.00 74.56 266 ILE A CA 1
ATOM 2058 C C . ILE A 1 266 ? -0.001 -9.589 -3.271 1.00 74.56 266 ILE A C 1
ATOM 2060 O O . ILE A 1 266 ? -0.191 -9.407 -4.468 1.00 74.56 266 ILE A O 1
ATOM 2064 N N . ALA A 1 267 ? -0.954 -10.003 -2.451 1.00 82.50 267 ALA A N 1
ATOM 2065 C CA . ALA A 1 267 ? -2.364 -10.092 -2.784 1.00 82.50 267 ALA A CA 1
ATOM 2066 C C . ALA A 1 267 ? -3.130 -9.037 -1.984 1.00 82.50 267 ALA A C 1
ATOM 2068 O O . ALA A 1 267 ? -2.871 -8.837 -0.791 1.00 82.50 267 ALA A O 1
ATOM 2069 N N . ALA A 1 268 ? -4.080 -8.385 -2.645 1.00 86.38 268 ALA A N 1
ATOM 2070 C CA . ALA A 1 268 ? -5.007 -7.450 -2.035 1.00 86.38 268 ALA A CA 1
ATOM 2071 C C . ALA A 1 268 ? -6.376 -8.112 -1.890 1.00 86.38 268 ALA A C 1
ATOM 2073 O O . ALA A 1 268 ? -6.915 -8.684 -2.836 1.00 86.38 268 ALA A O 1
ATOM 2074 N N . TYR A 1 269 ? -6.952 -8.007 -0.702 1.00 90.00 269 TYR A N 1
ATOM 2075 C CA . TYR A 1 269 ? -8.210 -8.639 -0.332 1.00 90.00 269 TYR A CA 1
ATOM 2076 C C . TYR A 1 269 ? -9.242 -7.558 -0.073 1.00 90.00 269 TYR A C 1
ATOM 2078 O O . TYR A 1 269 ? -9.025 -6.704 0.788 1.00 90.00 269 TYR A O 1
ATOM 2086 N N . LEU A 1 270 ? -10.376 -7.610 -0.770 1.00 92.62 270 LEU A N 1
ATOM 2087 C CA . LEU A 1 270 ? -11.539 -6.836 -0.358 1.00 92.62 270 LEU A CA 1
ATOM 2088 C C . LEU A 1 270 ? -12.154 -7.545 0.825 1.00 92.62 270 LEU A C 1
ATOM 2090 O O . LEU A 1 270 ? -12.630 -8.678 0.725 1.00 92.62 270 LEU A O 1
ATOM 2094 N N . MET A 1 271 ? -12.089 -6.859 1.951 1.00 94.12 271 MET A N 1
ATOM 2095 C CA . MET A 1 271 ? -12.546 -7.362 3.223 1.00 94.12 271 MET A CA 1
ATOM 2096 C C . MET A 1 271 ? -13.782 -6.592 3.639 1.00 94.12 271 MET A C 1
ATOM 2098 O O . MET A 1 271 ? -13.802 -5.361 3.602 1.00 94.12 271 MET A O 1
ATOM 2102 N N . TRP A 1 272 ? -14.807 -7.319 4.056 1.00 94.88 272 TRP A N 1
ATOM 2103 C CA . TRP A 1 272 ? -16.096 -6.759 4.419 1.00 94.88 272 TRP A CA 1
ATOM 2104 C C . TRP A 1 272 ? -16.582 -7.332 5.739 1.00 94.88 272 TRP A C 1
ATOM 2106 O O . TRP A 1 272 ? -16.443 -8.525 6.008 1.00 94.88 272 TRP A O 1
ATOM 2116 N N . ARG A 1 273 ? -17.161 -6.463 6.561 1.00 93.94 273 ARG A N 1
ATOM 2117 C CA . ARG A 1 273 ? -17.857 -6.830 7.783 1.00 93.94 273 ARG A CA 1
ATOM 2118 C C . ARG A 1 273 ? -19.274 -6.248 7.749 1.00 93.94 273 ARG A C 1
ATOM 2120 O O . ARG A 1 273 ? -19.403 -5.030 7.900 1.00 93.94 273 ARG A O 1
ATOM 2127 N N . PRO A 1 274 ? -20.318 -7.077 7.604 1.00 93.19 274 PRO A N 1
ATOM 2128 C CA . PRO A 1 274 ? -21.700 -6.617 7.682 1.00 93.19 274 PRO A CA 1
ATOM 2129 C C . PRO A 1 274 ? -22.116 -6.246 9.114 1.00 93.19 274 PRO A C 1
ATOM 2131 O O . PRO A 1 274 ? -21.661 -6.850 10.090 1.00 93.19 274 PRO A O 1
ATOM 2134 N N . PHE A 1 275 ? -23.032 -5.288 9.248 1.00 91.38 275 PHE A N 1
ATOM 2135 C CA . PHE A 1 275 ? -23.711 -4.979 10.514 1.00 91.38 275 PHE A CA 1
ATOM 2136 C C . PHE A 1 275 ? -25.031 -5.732 10.689 1.00 91.38 275 PHE A C 1
ATOM 2138 O O . PHE A 1 275 ? -25.501 -5.860 11.818 1.00 91.38 275 PHE A O 1
ATOM 2145 N N . SER A 1 276 ? -25.598 -6.269 9.609 1.00 86.69 276 SER A N 1
ATOM 2146 C CA . SER A 1 276 ? -26.811 -7.089 9.613 1.00 86.69 276 SER A CA 1
ATOM 2147 C C . SER A 1 276 ? -26.669 -8.279 8.664 1.00 86.69 276 SER A C 1
ATOM 2149 O O . SER A 1 276 ? -25.845 -8.265 7.755 1.00 86.69 276 SER A O 1
ATOM 2151 N N . GLU A 1 277 ? -27.484 -9.312 8.868 1.00 82.44 277 GLU A N 1
ATOM 2152 C CA . GLU A 1 277 ? -27.500 -10.499 8.000 1.00 82.44 277 GLU A CA 1
ATOM 2153 C C . GLU A 1 277 ? -27.978 -10.185 6.570 1.00 82.44 277 GLU A C 1
ATOM 2155 O O . GLU A 1 277 ? -27.553 -10.842 5.625 1.00 82.44 277 GLU A O 1
ATOM 2160 N N . ASP A 1 278 ? -28.811 -9.152 6.407 1.00 84.69 278 ASP A N 1
ATOM 2161 C CA . ASP A 1 278 ? -29.382 -8.747 5.116 1.00 84.69 278 ASP A CA 1
ATOM 2162 C C . ASP A 1 278 ? -28.471 -7.810 4.300 1.00 84.69 278 ASP A C 1
ATOM 2164 O O . ASP A 1 278 ? -28.802 -7.463 3.164 1.00 84.69 278 ASP A O 1
ATOM 2168 N N . ALA A 1 279 ? -27.343 -7.365 4.867 1.00 87.81 279 ALA A N 1
ATOM 2169 C CA . ALA A 1 279 ? -26.436 -6.439 4.197 1.00 87.81 279 ALA A CA 1
ATOM 2170 C C . ALA A 1 279 ? -25.837 -7.076 2.932 1.00 87.81 279 ALA A C 1
ATOM 2172 O O . ALA A 1 279 ? -25.413 -8.233 2.935 1.00 87.81 279 ALA A O 1
ATOM 2173 N N . ALA A 1 280 ? -25.766 -6.315 1.839 1.00 88.06 280 ALA A N 1
ATOM 2174 C CA . ALA A 1 280 ? -25.220 -6.820 0.583 1.00 88.06 280 ALA A CA 1
ATOM 2175 C C . ALA A 1 280 ? -23.678 -6.746 0.561 1.00 88.06 280 ALA A C 1
ATOM 2177 O O . ALA A 1 280 ? -23.107 -5.712 0.931 1.00 88.06 280 ALA A O 1
ATOM 2178 N N . PRO A 1 281 ? -22.977 -7.793 0.079 1.00 90.56 281 PRO A N 1
ATOM 2179 C CA . PRO A 1 281 ? -21.525 -7.760 -0.024 1.00 90.56 281 PRO A CA 1
ATOM 2180 C C . PRO A 1 281 ? -21.067 -6.716 -1.055 1.00 90.56 281 PRO A C 1
ATOM 2182 O O . PRO A 1 281 ? -21.655 -6.605 -2.137 1.00 90.56 281 PRO A O 1
ATOM 2185 N N . PRO A 1 282 ? -19.988 -5.968 -0.771 1.00 93.50 282 PRO A N 1
ATOM 2186 C CA . PRO A 1 282 ? -19.420 -5.030 -1.723 1.00 93.50 282 PRO A CA 1
ATOM 2187 C C . PRO A 1 282 ? -18.726 -5.752 -2.874 1.00 93.50 282 PRO A C 1
ATOM 2189 O O . PRO A 1 282 ? -18.252 -6.880 -2.749 1.00 93.50 282 PRO A O 1
ATOM 2192 N N . THR A 1 283 ? -18.570 -5.037 -3.984 1.00 90.25 283 THR A N 1
ATOM 2193 C CA . THR A 1 283 ? -17.686 -5.447 -5.082 1.00 90.25 283 THR A CA 1
ATOM 2194 C C . THR A 1 283 ? -16.735 -4.316 -5.431 1.00 90.25 283 THR A C 1
ATOM 2196 O O . THR A 1 283 ? -17.005 -3.144 -5.166 1.00 90.25 283 THR A O 1
ATOM 2199 N N . TRP A 1 284 ? -15.604 -4.634 -6.050 1.00 87.56 284 TRP A N 1
ATOM 2200 C CA . TRP A 1 284 ? -14.716 -3.592 -6.544 1.00 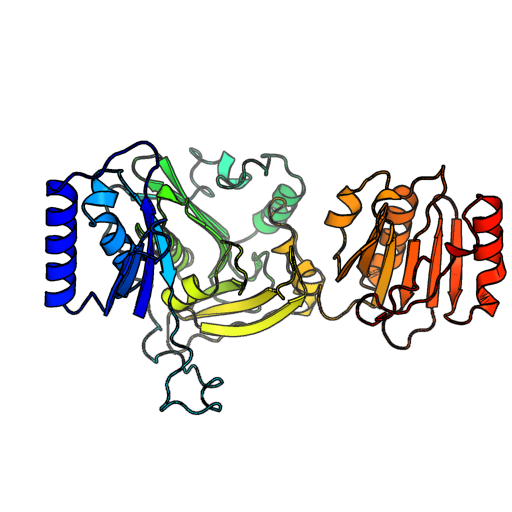87.56 284 TRP A CA 1
ATOM 2201 C C . TRP A 1 284 ? -15.235 -3.011 -7.860 1.00 87.56 284 TRP A C 1
ATOM 2203 O O . TRP A 1 284 ? -15.682 -3.740 -8.750 1.00 87.56 284 TRP A O 1
ATOM 2213 N N . ASN A 1 285 ? -15.047 -1.711 -8.069 1.00 85.25 285 ASN A N 1
ATOM 2214 C CA . ASN A 1 285 ? -15.100 -1.138 -9.406 1.00 85.25 285 ASN A CA 1
ATOM 2215 C C . ASN A 1 285 ? -13.739 -1.314 -10.095 1.00 85.25 285 ASN A C 1
ATOM 2217 O O . ASN A 1 285 ? -12.898 -0.414 -10.083 1.00 85.25 285 ASN A O 1
ATOM 2221 N N . ARG A 1 286 ? -13.516 -2.487 -10.699 1.00 81.88 286 ARG A N 1
ATOM 2222 C CA . ARG A 1 286 ? -12.226 -2.842 -11.320 1.00 81.88 286 ARG A CA 1
ATOM 2223 C C . ARG A 1 286 ? -11.754 -1.846 -12.386 1.00 81.88 286 ARG A C 1
ATOM 2225 O O . ARG A 1 286 ? -10.560 -1.593 -12.495 1.00 81.88 286 ARG A O 1
ATOM 2232 N N . GLU A 1 287 ? -12.676 -1.232 -13.124 1.00 77.25 287 GLU A N 1
ATOM 2233 C CA . GLU A 1 287 ? -12.352 -0.193 -14.110 1.00 77.25 287 GLU A CA 1
ATOM 2234 C C . GLU A 1 287 ? -11.794 1.072 -13.443 1.00 77.25 287 GLU A C 1
ATOM 2236 O O . GLU A 1 287 ? -10.735 1.566 -13.827 1.00 77.25 287 GLU A O 1
ATOM 2241 N N . GLN A 1 288 ? -12.453 1.561 -12.390 1.00 76.81 288 GLN A N 1
ATOM 2242 C CA . GLN A 1 288 ? -11.976 2.727 -11.644 1.00 76.81 288 GLN A CA 1
ATOM 2243 C C . GLN A 1 288 ? -10.716 2.431 -10.833 1.00 76.81 288 GLN A C 1
ATOM 2245 O O . GLN A 1 288 ? -9.895 3.331 -10.668 1.00 76.81 288 GLN A O 1
ATOM 2250 N N . LEU A 1 289 ? -10.514 1.192 -10.365 1.00 77.56 289 LEU A N 1
ATOM 2251 C CA . LEU A 1 289 ? -9.245 0.822 -9.739 1.00 77.56 289 LEU A CA 1
ATOM 2252 C C . LEU A 1 289 ? -8.086 1.038 -10.706 1.00 77.56 289 LEU A C 1
ATOM 2254 O O . LEU A 1 289 ? -7.096 1.624 -10.304 1.00 77.56 289 LEU A O 1
ATOM 2258 N N . ARG A 1 290 ? -8.211 0.634 -11.976 1.00 71.62 290 ARG A N 1
ATOM 2259 C CA . ARG A 1 290 ? -7.137 0.802 -12.975 1.00 71.62 290 ARG A CA 1
ATOM 2260 C C . ARG A 1 290 ? -6.756 2.264 -13.197 1.00 71.62 290 ARG A C 1
ATOM 2262 O O . ARG A 1 290 ? -5.589 2.558 -13.442 1.00 71.62 290 ARG A O 1
ATOM 2269 N N . VAL A 1 291 ? -7.728 3.171 -13.107 1.00 73.12 291 VAL A N 1
ATOM 2270 C CA . VAL A 1 291 ? -7.476 4.619 -13.143 1.00 73.12 291 VAL A CA 1
ATOM 2271 C C . VAL A 1 291 ? -6.797 5.062 -11.844 1.00 73.12 291 VAL A C 1
ATOM 2273 O O . VAL A 1 291 ? -5.777 5.748 -11.892 1.00 73.12 291 VAL A O 1
ATOM 2276 N N . GLY A 1 292 ? -7.325 4.592 -10.709 1.00 70.00 292 GLY A N 1
ATOM 2277 C CA . GLY A 1 292 ? -6.848 4.853 -9.356 1.00 70.00 292 GLY A CA 1
ATOM 2278 C C . GLY A 1 292 ? -7.045 6.297 -8.904 1.00 70.00 292 GLY A C 1
ATOM 2279 O O . GLY A 1 292 ? -7.182 7.219 -9.704 1.00 70.00 292 GLY A O 1
ATOM 2280 N N . ILE A 1 293 ? -7.044 6.494 -7.588 1.00 76.56 293 ILE A N 1
ATOM 2281 C CA . ILE A 1 293 ? -6.938 7.813 -6.965 1.00 76.56 293 ILE A CA 1
ATOM 2282 C C . ILE A 1 293 ? -5.726 7.763 -6.046 1.00 76.56 293 ILE A C 1
ATOM 2284 O O . ILE A 1 293 ? -5.658 6.926 -5.143 1.00 76.56 293 ILE A O 1
ATOM 2288 N N . ASP A 1 294 ? -4.763 8.649 -6.283 1.00 79.44 294 ASP A N 1
ATOM 2289 C CA . ASP A 1 294 ? -3.621 8.798 -5.394 1.00 79.44 294 ASP A CA 1
ATOM 2290 C C . ASP A 1 294 ? -4.044 9.623 -4.173 1.00 79.44 294 ASP A C 1
ATOM 2292 O O . ASP A 1 294 ? -4.372 10.800 -4.295 1.00 79.44 294 ASP A O 1
ATOM 2296 N N . PHE A 1 295 ? -4.072 8.998 -2.993 1.00 79.81 295 PHE A N 1
ATOM 2297 C CA . PHE A 1 295 ? -4.539 9.638 -1.752 1.00 79.81 295 PHE A CA 1
ATOM 2298 C C . PHE A 1 295 ? -3.489 9.702 -0.640 1.00 79.81 295 PHE A C 1
ATOM 2300 O O . PHE A 1 295 ? -3.635 10.484 0.305 1.00 79.81 295 PHE A O 1
ATOM 2307 N N . CYS A 1 296 ? -2.435 8.888 -0.746 1.00 82.12 296 CYS A N 1
ATOM 2308 C CA . CYS A 1 296 ? -1.372 8.796 0.242 1.00 82.12 296 CYS A CA 1
ATOM 2309 C C . CYS A 1 296 ? 0.009 8.814 -0.438 1.00 82.12 296 CYS A C 1
ATOM 2311 O O . CYS A 1 296 ? 0.450 7.781 -0.945 1.00 82.12 296 CYS A O 1
ATOM 2313 N N . PRO A 1 297 ? 0.724 9.954 -0.440 1.00 76.62 297 PRO A N 1
ATOM 2314 C CA . PRO A 1 297 ? 2.063 10.048 -1.031 1.00 76.62 297 PRO A CA 1
ATOM 2315 C C . PRO A 1 297 ? 3.108 9.198 -0.293 1.00 76.62 297 PRO A C 1
ATOM 2317 O O . PRO A 1 297 ? 4.093 8.784 -0.895 1.00 76.62 297 PRO A O 1
ATOM 2320 N N . ALA A 1 298 ? 2.896 8.901 0.994 1.00 75.06 298 ALA A N 1
ATOM 2321 C CA . ALA A 1 298 ? 3.805 8.060 1.773 1.00 75.06 298 ALA A CA 1
ATOM 2322 C C . ALA A 1 298 ? 3.703 6.566 1.412 1.00 75.06 298 ALA A C 1
ATOM 2324 O O . ALA A 1 298 ? 4.685 5.841 1.559 1.00 75.06 298 ALA A O 1
ATOM 2325 N N . TYR A 1 299 ? 2.539 6.130 0.918 1.00 74.38 299 TYR A N 1
ATOM 2326 C CA . TYR A 1 299 ? 2.239 4.735 0.579 1.00 74.38 299 TYR A CA 1
ATOM 2327 C C . TYR A 1 299 ? 1.569 4.671 -0.786 1.00 74.38 299 TYR A C 1
ATOM 2329 O O . TYR A 1 299 ? 0.404 4.284 -0.903 1.00 74.38 299 TYR A O 1
ATOM 2337 N N . PRO A 1 300 ? 2.281 5.075 -1.847 1.00 61.19 300 PRO A N 1
ATOM 2338 C CA . PRO A 1 300 ? 1.658 5.267 -3.141 1.00 61.19 300 PRO A CA 1
ATOM 2339 C C . PRO A 1 300 ? 1.167 3.944 -3.751 1.00 61.19 300 PRO A C 1
ATOM 2341 O O . PRO A 1 300 ? 0.297 3.976 -4.608 1.00 61.19 300 PRO A O 1
ATOM 2344 N N . TRP A 1 301 ? 1.648 2.781 -3.280 1.00 62.47 301 TRP A N 1
ATOM 2345 C CA . TRP A 1 301 ? 1.130 1.435 -3.604 1.00 62.47 301 TRP A CA 1
ATOM 2346 C C . TRP A 1 301 ? -0.270 1.127 -3.071 1.00 62.47 301 TRP A C 1
ATOM 2348 O O . TRP A 1 301 ? -0.888 0.188 -3.556 1.00 62.47 301 TRP A O 1
ATOM 2358 N N . MET A 1 302 ? -0.810 1.926 -2.148 1.00 66.81 302 MET A N 1
ATOM 2359 C CA . MET A 1 302 ? -2.190 1.770 -1.669 1.00 66.81 302 MET A CA 1
ATOM 2360 C C . MET A 1 302 ? -3.241 2.228 -2.689 1.00 66.81 302 MET A C 1
ATOM 2362 O O . MET A 1 302 ? -4.439 2.162 -2.415 1.00 66.81 302 MET A O 1
ATOM 2366 N N . THR A 1 303 ? -2.827 2.733 -3.851 1.00 68.88 303 THR A N 1
ATOM 2367 C CA . THR A 1 303 ? -3.745 3.299 -4.837 1.00 68.88 303 THR A CA 1
ATOM 2368 C C . THR A 1 303 ? -4.225 2.200 -5.773 1.00 68.88 303 THR A C 1
ATOM 2370 O O . THR A 1 303 ? -3.457 1.323 -6.171 1.00 68.88 303 THR A O 1
ATOM 2373 N N . GLY A 1 304 ? -5.514 2.231 -6.135 1.00 64.81 304 GLY A N 1
ATOM 2374 C CA . GLY A 1 304 ? -6.115 1.200 -6.991 1.00 64.81 304 GLY A CA 1
ATOM 2375 C C . GLY A 1 304 ? -5.316 0.948 -8.274 1.00 64.81 304 GLY A C 1
ATOM 2376 O O . GLY A 1 304 ? -5.193 -0.199 -8.704 1.00 64.81 304 GLY A O 1
ATOM 2377 N N . LYS A 1 305 ? -4.696 2.006 -8.829 1.00 66.62 305 LYS A N 1
ATOM 2378 C CA . LYS A 1 305 ? -3.877 1.947 -10.050 1.00 66.62 305 LYS A CA 1
ATOM 2379 C C . LYS A 1 305 ? -2.689 1.006 -9.879 1.00 66.62 305 LYS A C 1
ATOM 2381 O O . LYS A 1 305 ? -2.248 0.383 -10.843 1.00 66.62 305 LYS A O 1
ATOM 2386 N N . ARG A 1 306 ? -2.159 0.914 -8.659 1.00 67.56 306 ARG A N 1
ATOM 2387 C CA . ARG A 1 306 ? -0.992 0.095 -8.349 1.00 67.56 306 ARG A CA 1
ATOM 2388 C C . ARG A 1 306 ? -1.348 -1.352 -8.037 1.00 67.56 306 ARG A C 1
ATOM 2390 O O . ARG A 1 306 ? -0.562 -2.227 -8.362 1.00 67.56 306 ARG A O 1
ATOM 2397 N N . LEU A 1 307 ? -2.562 -1.640 -7.568 1.00 65.56 307 LEU A N 1
ATOM 2398 C CA . LEU A 1 307 ? -3.015 -3.021 -7.339 1.00 65.56 307 LEU A CA 1
ATOM 2399 C C . LEU A 1 307 ? -3.003 -3.885 -8.617 1.00 65.56 307 LEU A C 1
ATOM 2401 O O . LEU A 1 307 ? -2.804 -5.088 -8.536 1.00 65.56 307 LEU A O 1
ATOM 2405 N N . TYR A 1 308 ? -3.123 -3.286 -9.807 1.00 61.91 308 TYR A N 1
ATOM 2406 C CA . TYR A 1 308 ? -3.063 -3.995 -11.100 1.00 61.91 308 TYR A CA 1
ATOM 2407 C C . TYR A 1 308 ? -1.648 -4.159 -11.668 1.00 61.91 308 TYR A C 1
ATOM 2409 O O . TYR A 1 308 ? -1.479 -4.489 -12.841 1.00 61.91 308 TYR A O 1
ATOM 2417 N N . TRP A 1 309 ? -0.611 -3.959 -10.855 1.00 60.75 309 TRP A N 1
ATOM 2418 C CA . TRP A 1 309 ? 0.780 -4.132 -11.271 1.00 60.75 309 TRP A CA 1
ATOM 2419 C C . TRP A 1 309 ? 1.189 -5.610 -11.537 1.00 60.75 309 TRP A C 1
ATOM 2421 O O . TRP A 1 309 ? 2.359 -5.915 -11.727 1.00 60.75 309 TRP A O 1
ATOM 2431 N N . GLY A 1 310 ? 0.249 -6.558 -11.571 1.00 52.56 310 GLY A N 1
ATOM 2432 C CA . GLY A 1 310 ? 0.521 -7.969 -11.882 1.00 52.56 310 GLY A CA 1
ATOM 2433 C C . GLY A 1 310 ? 0.124 -8.427 -13.289 1.00 52.56 310 GLY A C 1
ATOM 2434 O O . GLY A 1 310 ? 0.826 -9.252 -13.870 1.00 52.56 310 GLY A O 1
ATOM 2435 N N . GLU A 1 311 ? -0.980 -7.918 -13.849 1.00 50.25 311 GLU A N 1
ATOM 2436 C CA . GLU A 1 311 ? -1.722 -8.693 -14.865 1.00 50.25 311 GLU A CA 1
ATOM 2437 C C . GLU A 1 311 ? -1.850 -8.053 -16.259 1.00 50.25 311 GLU A C 1
ATOM 2439 O O . GLU A 1 311 ? -2.013 -8.787 -17.224 1.00 50.25 311 GLU A O 1
ATOM 2444 N N . ASP A 1 312 ? -1.702 -6.731 -16.423 1.00 57.56 312 ASP A N 1
ATOM 2445 C CA . ASP A 1 312 ? -2.061 -6.046 -17.686 1.00 57.56 312 ASP A CA 1
ATOM 2446 C C . ASP A 1 312 ? -1.009 -5.028 -18.162 1.00 57.56 312 ASP A C 1
ATOM 2448 O O . ASP A 1 312 ? -1.295 -3.860 -18.453 1.00 57.56 312 ASP A O 1
ATOM 2452 N N . TYR A 1 313 ? 0.248 -5.452 -18.265 1.00 75.31 313 TYR A N 1
ATOM 2453 C CA . TYR A 1 313 ? 1.241 -4.638 -18.959 1.00 75.31 313 TYR A CA 1
ATOM 2454 C C . TYR A 1 313 ? 1.160 -4.874 -20.450 1.00 75.31 313 TYR A C 1
ATOM 2456 O O . TYR A 1 313 ? 1.632 -5.892 -20.935 1.00 75.31 313 TYR A O 1
ATOM 2464 N N . ALA A 1 314 ? 0.622 -3.906 -21.187 1.00 85.19 314 ALA A N 1
ATOM 2465 C CA . ALA A 1 314 ? 0.740 -3.917 -22.640 1.00 85.19 314 ALA A CA 1
ATOM 2466 C C . ALA A 1 314 ? 2.211 -3.818 -23.073 1.00 85.19 314 ALA A C 1
ATOM 2468 O O . ALA A 1 314 ? 2.585 -4.394 -24.085 1.00 85.19 314 ALA A O 1
ATOM 2469 N N . TYR A 1 315 ? 3.056 -3.139 -22.287 1.00 91.19 315 TYR A N 1
ATOM 2470 C CA . TYR A 1 315 ? 4.486 -3.010 -22.557 1.00 91.19 315 TYR A CA 1
ATOM 2471 C C . TYR A 1 315 ? 5.327 -3.344 -21.333 1.00 91.19 315 TYR A C 1
ATOM 2473 O O . TYR A 1 315 ? 4.994 -2.984 -20.205 1.00 91.19 315 TYR A O 1
ATOM 2481 N N . ARG A 1 316 ? 6.483 -3.955 -21.570 1.00 91.25 316 ARG A N 1
ATOM 2482 C CA . ARG A 1 316 ? 7.576 -4.050 -20.604 1.00 91.25 316 ARG A CA 1
ATOM 2483 C C . ARG A 1 316 ? 8.697 -3.103 -21.007 1.00 91.25 316 ARG A C 1
ATOM 2485 O O . ARG A 1 316 ? 8.910 -2.864 -22.191 1.00 91.25 316 ARG A O 1
ATOM 2492 N N . VAL A 1 317 ? 9.413 -2.567 -20.027 1.00 93.88 317 VAL A N 1
ATOM 2493 C CA . VAL A 1 317 ? 10.577 -1.697 -20.224 1.00 93.88 317 VAL A CA 1
ATOM 2494 C C . VAL A 1 317 ? 11.767 -2.304 -19.536 1.00 93.88 317 VAL A C 1
ATOM 2496 O O . VAL A 1 317 ? 11.714 -2.557 -18.341 1.00 93.88 317 VAL A O 1
ATOM 2499 N N . ARG A 1 318 ? 12.860 -2.470 -20.264 1.00 93.81 318 ARG A N 1
ATOM 2500 C CA . ARG A 1 318 ? 14.129 -2.936 -19.725 1.00 93.81 318 ARG A CA 1
ATOM 2501 C C . ARG A 1 318 ? 15.168 -1.834 -19.790 1.00 93.81 318 ARG A C 1
ATOM 2503 O O . ARG A 1 318 ? 15.331 -1.215 -20.840 1.00 93.81 318 ARG A O 1
ATOM 2510 N N . LEU A 1 319 ? 15.879 -1.617 -18.690 1.00 95.00 319 LEU A N 1
ATOM 2511 C CA . LEU A 1 319 ? 16.981 -0.659 -18.615 1.00 95.00 319 LEU A CA 1
ATOM 2512 C C . LEU A 1 319 ? 18.002 -1.045 -17.544 1.00 95.00 319 LEU A C 1
ATOM 2514 O O . LEU A 1 319 ? 17.719 -1.853 -16.661 1.00 95.00 319 LEU A O 1
ATOM 2518 N N . VAL A 1 320 ? 19.180 -0.429 -17.611 1.00 94.31 320 VAL A N 1
ATOM 2519 C CA . VAL A 1 320 ? 20.214 -0.521 -16.574 1.00 94.31 320 VAL A CA 1
ATOM 2520 C C . VAL A 1 320 ? 19.989 0.591 -15.548 1.00 94.31 320 VAL A C 1
ATOM 2522 O O . VAL A 1 320 ? 19.967 1.767 -15.914 1.00 94.31 320 VAL A O 1
ATOM 2525 N N . LYS A 1 321 ? 19.828 0.235 -14.269 1.00 94.88 321 LYS A N 1
ATOM 2526 C CA . LYS A 1 321 ? 19.555 1.176 -13.168 1.00 94.88 321 LYS A CA 1
ATOM 2527 C C . LYS A 1 321 ? 20.634 2.249 -13.048 1.00 94.88 321 LYS A C 1
ATOM 2529 O O . LYS A 1 321 ? 20.317 3.424 -12.899 1.00 94.88 321 LYS A O 1
ATOM 2534 N N . GLU A 1 322 ? 21.897 1.854 -13.140 1.00 95.06 322 GLU A N 1
ATOM 2535 C CA . GLU A 1 322 ? 23.071 2.730 -13.062 1.00 95.06 322 GLU A CA 1
ATOM 2536 C C . GLU A 1 322 ? 23.174 3.662 -14.280 1.00 95.06 322 GLU A C 1
ATOM 2538 O O . GLU A 1 322 ? 23.878 4.667 -14.237 1.00 95.06 322 GLU A O 1
ATOM 2543 N N . GLY A 1 323 ? 22.419 3.371 -15.344 1.00 95.25 323 GLY A N 1
ATOM 2544 C CA . GLY A 1 323 ? 22.247 4.235 -16.505 1.00 95.25 323 GLY A CA 1
ATOM 2545 C C . GLY A 1 323 ? 21.249 5.377 -16.308 1.00 95.25 323 GLY A C 1
ATOM 2546 O O . GLY A 1 323 ? 21.004 6.132 -17.252 1.00 95.25 323 GLY A O 1
ATOM 2547 N N . LEU A 1 324 ? 20.650 5.516 -15.118 1.00 96.38 324 LEU A N 1
ATOM 2548 C CA . LEU A 1 324 ? 19.691 6.570 -14.795 1.00 96.38 324 LEU A CA 1
ATOM 2549 C C . LEU A 1 324 ? 20.348 7.715 -14.017 1.00 96.38 324 LEU A C 1
ATOM 2551 O O . LEU A 1 324 ? 20.885 7.530 -12.930 1.00 96.38 324 LEU A O 1
ATOM 2555 N N . ARG A 1 325 ? 20.191 8.945 -14.514 1.00 96.19 325 ARG A N 1
ATOM 2556 C CA . ARG A 1 325 ? 20.535 10.186 -13.794 1.00 96.19 325 ARG A CA 1
ATOM 2557 C C . ARG A 1 325 ? 19.529 10.540 -12.690 1.00 96.19 325 ARG A C 1
ATOM 2559 O O . ARG A 1 325 ? 19.784 11.444 -11.904 1.00 96.19 325 ARG A O 1
ATOM 2566 N N . ARG A 1 326 ? 18.359 9.892 -12.707 1.00 90.12 326 ARG A N 1
ATOM 2567 C CA . ARG A 1 326 ? 17.238 10.057 -11.768 1.00 90.12 326 ARG A CA 1
ATOM 2568 C C . ARG A 1 326 ? 16.723 8.674 -11.358 1.00 90.12 326 ARG A C 1
ATOM 2570 O O . ARG A 1 326 ? 15.805 8.165 -12.010 1.00 90.12 326 ARG A O 1
ATOM 2577 N N . PRO A 1 327 ? 17.345 8.020 -10.363 1.00 87.94 327 PRO A N 1
ATOM 2578 C CA . PRO A 1 327 ? 16.950 6.677 -9.938 1.00 87.94 327 PRO A CA 1
ATOM 2579 C C . PRO A 1 327 ? 15.522 6.627 -9.369 1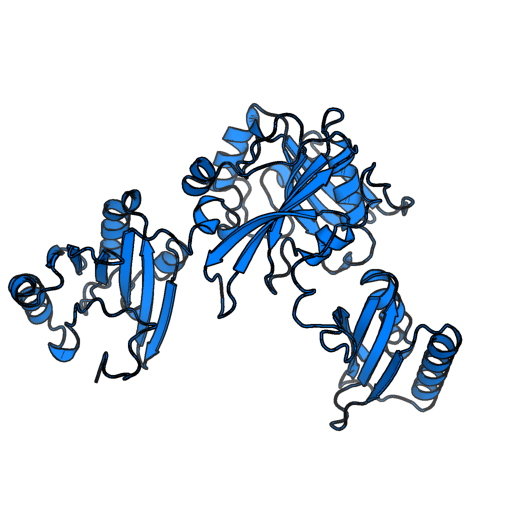.00 87.94 327 PRO A C 1
ATOM 2581 O O . PRO A 1 327 ? 14.897 5.569 -9.406 1.00 87.94 327 PRO A O 1
ATOM 2584 N N . GLU A 1 328 ? 14.965 7.766 -8.947 1.00 84.19 328 GLU A N 1
ATOM 2585 C CA . GLU A 1 328 ? 13.588 7.911 -8.449 1.00 84.19 328 GLU A CA 1
ATOM 2586 C C . GLU A 1 328 ? 12.539 7.602 -9.533 1.00 84.19 328 GLU A C 1
ATOM 2588 O O . GLU A 1 328 ? 11.358 7.424 -9.238 1.00 84.19 328 GLU A O 1
ATOM 2593 N N . LEU A 1 329 ? 12.943 7.511 -10.809 1.00 86.44 329 LEU A N 1
ATOM 2594 C CA . LEU A 1 329 ? 12.081 7.002 -11.877 1.00 86.44 329 LEU A CA 1
ATOM 2595 C C . LEU A 1 329 ? 11.545 5.599 -11.551 1.00 86.44 329 LEU A C 1
ATOM 2597 O O . LEU A 1 329 ? 10.397 5.299 -11.875 1.00 86.44 329 LEU A O 1
ATOM 2601 N N . LEU A 1 330 ? 12.354 4.760 -10.896 1.00 83.50 330 LEU A N 1
ATOM 2602 C CA . LEU A 1 330 ? 11.973 3.390 -10.546 1.00 83.50 330 LEU A CA 1
ATOM 2603 C C . LEU A 1 330 ? 10.832 3.333 -9.521 1.00 83.50 330 LEU A C 1
ATOM 2605 O O . LEU A 1 330 ? 10.155 2.321 -9.419 1.00 83.50 330 LEU A O 1
ATOM 2609 N N . GLU A 1 331 ? 10.583 4.417 -8.789 1.00 78.06 331 GLU A N 1
ATOM 2610 C CA . GLU A 1 331 ? 9.479 4.518 -7.824 1.00 78.06 331 GLU A CA 1
ATOM 2611 C C . GLU A 1 331 ? 8.157 4.941 -8.495 1.00 78.06 331 GLU A C 1
ATOM 2613 O O . GLU A 1 331 ? 7.067 4.818 -7.921 1.00 78.06 331 GLU A O 1
ATOM 2618 N N . GLN A 1 332 ? 8.249 5.449 -9.729 1.00 76.94 332 GLN A N 1
ATOM 2619 C CA . GLN A 1 332 ? 7.127 5.956 -10.525 1.00 76.94 332 GLN A CA 1
ATOM 2620 C C . GLN A 1 332 ? 6.549 4.904 -11.472 1.00 76.94 332 GLN A C 1
ATOM 2622 O O . GLN A 1 332 ? 5.496 5.129 -12.072 1.00 76.94 332 GLN A O 1
ATOM 2627 N N . MET A 1 333 ? 7.244 3.781 -11.640 1.00 80.56 333 MET A N 1
ATOM 2628 C CA . MET A 1 333 ? 6.865 2.698 -12.533 1.00 80.56 333 MET A CA 1
ATOM 2629 C C . MET A 1 333 ? 6.922 1.366 -11.782 1.00 80.56 333 MET A C 1
ATOM 2631 O O . MET A 1 333 ? 7.803 1.179 -10.948 1.00 80.56 333 MET A O 1
ATOM 2635 N N . PRO A 1 334 ? 6.009 0.430 -12.067 1.00 74.56 334 PRO A N 1
ATOM 2636 C CA . PRO A 1 334 ? 6.080 -0.890 -11.470 1.00 74.56 334 PRO A CA 1
ATOM 2637 C C . PRO A 1 334 ? 7.337 -1.623 -11.914 1.00 74.56 334 PRO A C 1
ATOM 2639 O O . PRO A 1 334 ? 7.534 -1.818 -13.112 1.00 74.56 334 PRO A O 1
ATOM 2642 N N . VAL A 1 335 ? 8.141 -2.085 -10.964 1.00 82.50 335 VAL A N 1
ATOM 2643 C CA . VAL A 1 335 ? 9.260 -2.988 -11.234 1.00 82.50 335 VAL A CA 1
ATOM 2644 C C . VAL A 1 335 ? 8.734 -4.421 -11.232 1.00 82.50 335 VAL A C 1
ATOM 2646 O O . VAL A 1 335 ? 8.253 -4.907 -10.215 1.00 82.50 335 VAL A O 1
ATOM 2649 N N . VAL A 1 336 ? 8.824 -5.087 -12.381 1.00 78.56 336 VAL A N 1
ATOM 2650 C CA . VAL A 1 336 ? 8.372 -6.471 -12.593 1.00 78.56 336 VAL A CA 1
ATOM 2651 C C . VAL A 1 336 ? 9.471 -7.459 -12.220 1.00 78.56 336 VAL A C 1
ATOM 2653 O O . VAL A 1 336 ? 9.204 -8.475 -11.590 1.00 78.56 336 VAL A O 1
ATOM 2656 N N . ALA A 1 337 ? 10.718 -7.153 -12.581 1.00 79.75 337 ALA A N 1
ATOM 2657 C CA . ALA A 1 337 ? 11.863 -7.992 -12.259 1.00 79.75 337 ALA A CA 1
ATOM 2658 C C . ALA A 1 337 ? 13.128 -7.146 -12.095 1.00 79.75 337 ALA A C 1
ATOM 2660 O O . ALA A 1 337 ? 13.298 -6.111 -12.740 1.00 79.75 337 ALA A O 1
ATOM 2661 N N . THR A 1 338 ? 14.042 -7.609 -11.247 1.00 84.00 338 THR A N 1
ATOM 2662 C CA . THR A 1 338 ? 15.384 -7.038 -11.106 1.00 84.00 338 THR A CA 1
ATOM 2663 C C . THR A 1 338 ? 16.409 -8.159 -11.169 1.00 84.00 338 THR A C 1
ATOM 2665 O O . THR A 1 338 ? 16.213 -9.219 -10.578 1.00 84.00 338 THR A O 1
ATOM 2668 N N . ARG A 1 339 ? 17.516 -7.931 -11.875 1.00 84.62 339 ARG A N 1
ATOM 2669 C CA . ARG A 1 339 ? 18.654 -8.850 -11.923 1.00 84.62 339 ARG A CA 1
ATOM 2670 C C . ARG A 1 339 ? 19.940 -8.067 -11.710 1.00 84.62 339 ARG A C 1
ATOM 2672 O O . ARG A 1 339 ? 20.249 -7.154 -12.471 1.00 84.62 339 ARG A O 1
ATOM 2679 N N . ARG A 1 340 ? 20.704 -8.446 -10.690 1.00 86.50 340 ARG A N 1
ATOM 2680 C CA . ARG A 1 340 ? 22.027 -7.878 -10.422 1.00 86.50 340 ARG A CA 1
ATOM 2681 C C . ARG A 1 340 ? 23.090 -8.683 -11.168 1.00 86.50 340 ARG A C 1
ATOM 2683 O O . ARG A 1 340 ? 23.122 -9.904 -11.049 1.00 86.50 340 ARG A O 1
ATOM 2690 N N . ALA A 1 341 ? 23.941 -8.001 -11.922 1.00 78.25 341 ALA A N 1
ATOM 2691 C CA . ALA A 1 341 ? 25.105 -8.565 -12.595 1.00 78.25 341 ALA A CA 1
ATOM 2692 C C . ALA A 1 341 ? 26.230 -7.543 -12.448 1.00 78.25 341 ALA A C 1
ATOM 2694 O O . ALA A 1 341 ? 26.188 -6.510 -13.094 1.00 78.25 341 ALA A O 1
ATOM 2695 N N . GLU A 1 342 ? 27.181 -7.751 -11.542 1.00 78.25 342 GLU A N 1
ATOM 2696 C CA . GLU A 1 342 ? 28.163 -6.704 -11.240 1.00 78.25 342 GLU A CA 1
ATOM 2697 C C . GLU A 1 342 ? 28.978 -6.312 -12.485 1.00 78.25 342 GLU A C 1
ATOM 2699 O O . GLU A 1 342 ? 29.465 -7.204 -13.181 1.00 78.25 342 GLU A O 1
ATOM 2704 N N . PRO A 1 343 ? 29.155 -5.004 -12.768 1.00 86.50 343 PRO A N 1
ATOM 2705 C CA . PRO A 1 343 ? 28.841 -3.833 -11.930 1.00 86.50 343 PRO A CA 1
ATOM 2706 C C . PRO A 1 343 ? 27.444 -3.192 -12.108 1.00 86.50 343 PRO A C 1
ATOM 2708 O O . PRO A 1 343 ? 27.231 -2.090 -11.604 1.00 86.50 343 PRO A O 1
ATOM 2711 N N . TRP A 1 344 ? 26.495 -3.822 -12.801 1.00 87.50 344 TRP A N 1
ATOM 2712 C CA . TRP A 1 344 ? 25.198 -3.227 -13.155 1.00 87.50 344 TRP A CA 1
ATOM 2713 C C . TRP A 1 344 ? 23.976 -3.975 -12.585 1.00 87.50 344 TRP A C 1
ATOM 2715 O O . TRP A 1 344 ? 24.013 -5.137 -12.175 1.00 87.50 344 TRP A O 1
ATOM 2725 N N . THR A 1 345 ? 22.834 -3.300 -12.603 1.00 90.56 345 THR A N 1
ATOM 2726 C CA . THR A 1 345 ? 21.536 -3.834 -12.204 1.00 90.56 345 THR A CA 1
ATOM 2727 C C . THR A 1 345 ? 20.549 -3.634 -13.343 1.00 90.56 345 THR A C 1
ATOM 2729 O O . THR A 1 345 ? 20.181 -2.511 -13.689 1.00 90.56 345 THR A O 1
ATOM 2732 N N . LEU A 1 346 ? 20.087 -4.737 -13.921 1.00 91.06 346 LEU A N 1
ATOM 2733 C CA . LEU A 1 346 ? 19.064 -4.726 -14.952 1.00 91.06 346 LEU A CA 1
ATOM 2734 C C . LEU A 1 346 ? 17.687 -4.705 -14.292 1.00 91.06 346 LEU A C 1
ATOM 2736 O O . LEU A 1 346 ? 17.379 -5.549 -13.448 1.00 91.06 346 LEU A O 1
ATOM 2740 N N . VAL A 1 347 ? 16.862 -3.742 -14.685 1.00 90.44 347 VAL A N 1
ATOM 2741 C CA . VAL A 1 347 ? 15.512 -3.558 -14.157 1.00 90.44 347 VAL A CA 1
ATOM 2742 C C . VAL A 1 347 ? 14.523 -3.699 -15.300 1.00 90.44 347 VAL A C 1
ATOM 2744 O O . VAL A 1 347 ? 14.683 -3.092 -16.361 1.00 90.44 347 VAL A O 1
ATOM 2747 N N . GLU A 1 348 ? 13.499 -4.510 -15.072 1.00 90.75 348 GLU A N 1
ATOM 2748 C CA . GLU A 1 348 ? 12.348 -4.638 -15.947 1.00 90.75 348 GLU A CA 1
ATOM 2749 C C . GLU A 1 348 ? 11.123 -4.044 -15.266 1.00 90.75 348 GLU A C 1
ATOM 2751 O O . GLU A 1 348 ? 10.827 -4.363 -14.117 1.00 90.75 348 GLU A O 1
ATOM 2756 N N . MET A 1 349 ? 10.419 -3.173 -15.976 1.00 89.31 349 MET A N 1
ATOM 2757 C CA . MET A 1 349 ? 9.244 -2.465 -15.497 1.00 89.31 349 MET A CA 1
ATOM 2758 C C . MET A 1 349 ? 8.041 -2.747 -16.386 1.00 89.31 349 MET A C 1
ATOM 2760 O O . MET A 1 349 ? 8.194 -3.015 -17.576 1.00 89.31 349 MET A O 1
ATOM 2764 N N . GLY A 1 350 ? 6.845 -2.652 -15.824 1.00 87.00 350 GLY A N 1
ATOM 2765 C CA . GLY A 1 350 ? 5.592 -2.843 -16.543 1.00 87.00 350 GLY A CA 1
ATOM 2766 C C . GLY A 1 350 ? 4.902 -1.520 -16.865 1.00 87.00 350 GLY A C 1
ATOM 2767 O O . GLY A 1 350 ? 4.995 -0.556 -16.105 1.00 87.00 350 GLY A O 1
ATOM 2768 N N . LEU A 1 351 ? 4.205 -1.452 -17.999 1.00 87.25 351 LEU A N 1
ATOM 2769 C CA . LEU A 1 351 ? 3.462 -0.272 -18.433 1.00 87.25 351 LEU A CA 1
ATOM 2770 C C . LEU A 1 351 ? 2.130 -0.623 -19.112 1.00 87.25 351 LEU A C 1
ATOM 2772 O O . LEU A 1 351 ? 2.102 -1.477 -20.003 1.00 87.25 351 LEU A O 1
ATOM 2776 N N . PRO A 1 352 ? 1.032 0.082 -18.781 1.00 82.19 352 PRO A N 1
ATOM 2777 C CA . PRO A 1 352 ? -0.177 0.047 -19.593 1.00 82.19 352 PRO A CA 1
ATOM 2778 C C . PRO A 1 352 ? 0.036 0.807 -20.914 1.00 82.19 352 PRO A C 1
ATOM 2780 O O . PRO A 1 352 ? 0.821 1.758 -20.982 1.00 82.19 352 PRO A O 1
ATOM 2783 N N . ALA A 1 353 ? -0.704 0.436 -21.964 1.00 84.06 353 ALA A N 1
ATOM 2784 C CA . ALA A 1 353 ? -0.586 1.060 -23.289 1.00 84.06 353 ALA A CA 1
ATOM 2785 C C . ALA A 1 353 ? -0.857 2.576 -23.263 1.00 84.06 353 ALA A C 1
ATOM 2787 O O . ALA A 1 353 ? -0.198 3.339 -23.970 1.00 84.06 353 ALA A O 1
ATOM 2788 N N . SER A 1 354 ? -1.789 3.023 -22.411 1.00 79.62 354 SER A N 1
ATOM 2789 C CA . SER A 1 354 ? -2.139 4.440 -22.236 1.00 79.62 354 SER A CA 1
ATOM 2790 C C . SER A 1 354 ? -0.956 5.305 -21.799 1.00 79.62 354 SER A C 1
ATOM 2792 O O . SER A 1 354 ? -0.881 6.479 -22.164 1.00 79.62 354 SER A O 1
ATOM 2794 N N . ASP A 1 355 ? -0.017 4.730 -21.045 1.00 84.12 355 ASP A N 1
ATOM 2795 C CA . ASP A 1 355 ? 1.073 5.470 -20.410 1.00 84.12 355 ASP A CA 1
ATOM 2796 C C . ASP A 1 355 ? 2.354 5.434 -21.261 1.00 84.12 355 ASP A C 1
ATOM 2798 O O . ASP A 1 355 ? 3.316 6.137 -20.942 1.00 84.12 355 ASP A O 1
ATOM 2802 N N . LEU A 1 356 ? 2.370 4.674 -22.367 1.00 92.50 356 LEU A N 1
ATOM 2803 C CA . LEU A 1 356 ? 3.559 4.416 -23.187 1.00 92.50 356 LEU A CA 1
ATOM 2804 C C . LEU A 1 356 ? 4.285 5.703 -23.589 1.00 92.50 356 LEU A C 1
ATOM 2806 O O . LEU A 1 356 ? 5.477 5.860 -23.333 1.00 92.50 356 LEU A O 1
ATOM 2810 N N . LYS A 1 357 ? 3.562 6.663 -24.179 1.00 93.69 357 LYS A N 1
ATOM 2811 C CA . LYS A 1 357 ? 4.156 7.917 -24.669 1.00 93.69 357 LYS A CA 1
ATOM 2812 C C . LYS A 1 357 ? 4.796 8.731 -23.540 1.00 93.69 357 LYS A C 1
ATOM 2814 O O . LYS A 1 357 ? 5.890 9.266 -23.705 1.00 93.69 357 LYS A O 1
ATOM 2819 N N . GLN A 1 358 ? 4.122 8.830 -22.394 1.00 89.00 358 GLN A N 1
ATOM 2820 C CA . GLN A 1 358 ? 4.641 9.571 -21.244 1.00 89.00 358 GLN A CA 1
ATOM 2821 C C . GLN A 1 358 ? 5.819 8.835 -20.594 1.00 89.00 358 GLN A C 1
ATOM 2823 O O . GLN A 1 358 ? 6.785 9.467 -20.169 1.00 89.00 358 GLN A O 1
ATOM 2828 N N . ALA A 1 359 ? 5.762 7.504 -20.532 1.00 92.94 359 ALA A N 1
ATOM 2829 C CA . ALA A 1 359 ? 6.839 6.678 -20.009 1.00 92.94 359 ALA A CA 1
ATOM 2830 C C . ALA A 1 359 ? 8.110 6.782 -20.859 1.00 92.94 359 ALA A C 1
ATOM 2832 O O . ALA A 1 359 ? 9.181 6.975 -20.289 1.00 92.94 359 ALA A O 1
ATOM 2833 N N . ILE A 1 360 ? 7.999 6.763 -22.193 1.00 96.88 360 ILE A N 1
ATOM 2834 C CA . ILE A 1 360 ? 9.140 6.988 -23.091 1.00 96.88 360 ILE A CA 1
ATOM 2835 C C . ILE A 1 360 ? 9.788 8.344 -22.802 1.00 96.88 360 ILE A C 1
ATOM 2837 O O . ILE A 1 360 ? 10.986 8.396 -22.542 1.00 96.88 360 ILE A O 1
ATOM 2841 N N . ALA A 1 361 ? 9.002 9.424 -22.742 1.00 94.62 361 ALA A N 1
ATOM 2842 C CA . ALA A 1 361 ? 9.533 10.757 -22.450 1.00 94.62 361 ALA A CA 1
ATOM 2843 C C . ALA A 1 361 ? 10.228 10.830 -21.074 1.00 94.62 361 ALA A C 1
ATOM 2845 O O . ALA A 1 361 ? 11.309 11.413 -20.952 1.00 94.62 361 ALA A O 1
ATOM 2846 N N . ARG A 1 362 ? 9.644 10.204 -20.039 1.00 94.50 362 ARG A N 1
ATOM 2847 C CA . ARG A 1 362 ? 10.252 10.114 -18.699 1.00 94.50 362 ARG A CA 1
ATOM 2848 C C . ARG A 1 362 ? 11.577 9.359 -18.737 1.00 94.50 362 ARG A C 1
ATOM 2850 O O . ARG A 1 362 ? 12.571 9.903 -18.262 1.00 94.50 362 ARG A O 1
ATOM 2857 N N . VAL A 1 363 ? 11.603 8.174 -19.350 1.00 96.62 363 VAL A N 1
ATOM 2858 C CA . VAL A 1 363 ? 12.806 7.339 -19.491 1.00 96.62 363 VAL A CA 1
ATOM 2859 C C . VAL A 1 363 ? 13.892 8.066 -20.288 1.00 96.62 363 VAL A C 1
ATOM 2861 O O . VAL A 1 363 ? 15.011 8.176 -19.797 1.00 96.62 363 VAL A O 1
ATOM 2864 N N . GLN A 1 364 ? 13.575 8.661 -21.444 1.00 97.25 364 GLN A N 1
ATOM 2865 C CA . GLN A 1 364 ? 14.524 9.483 -22.217 1.00 97.25 364 GLN A CA 1
ATOM 2866 C C . GLN A 1 364 ? 15.140 10.584 -21.360 1.00 97.25 364 GLN A C 1
ATOM 2868 O O . GLN A 1 364 ? 16.356 10.758 -21.328 1.00 97.25 364 GLN A O 1
ATOM 2873 N N . SER A 1 365 ? 14.298 11.292 -20.604 1.00 95.44 365 SER A N 1
ATOM 2874 C CA . SER A 1 365 ? 14.734 12.349 -19.698 1.00 95.44 365 SER A CA 1
ATOM 2875 C C . SER A 1 365 ? 15.424 11.837 -18.429 1.00 95.44 365 SER A C 1
ATOM 2877 O O . SER A 1 365 ? 15.855 12.652 -17.620 1.00 95.44 365 SER A O 1
ATOM 2879 N N . ALA A 1 366 ? 15.510 10.534 -18.193 1.00 97.00 366 ALA A N 1
ATOM 2880 C CA . ALA A 1 366 ? 16.174 9.961 -17.028 1.00 97.00 366 ALA A CA 1
ATOM 2881 C C . ALA A 1 366 ? 17.476 9.243 -17.397 1.00 97.00 366 ALA A C 1
ATOM 2883 O O . ALA A 1 366 ? 18.330 9.096 -16.532 1.00 97.00 366 ALA A O 1
ATOM 2884 N N . LEU A 1 367 ? 17.663 8.840 -18.653 1.00 97.56 367 LEU A N 1
ATOM 2885 C CA . LEU A 1 367 ? 18.878 8.165 -19.103 1.00 97.56 367 LEU A CA 1
ATOM 2886 C C . LEU A 1 367 ? 20.094 9.106 -19.102 1.00 97.56 367 LEU A C 1
ATOM 2888 O O . LEU A 1 367 ? 20.004 10.290 -19.448 1.00 97.56 367 LEU A O 1
ATOM 2892 N N . ILE A 1 368 ? 21.250 8.564 -18.720 1.00 97.06 368 ILE A N 1
ATOM 2893 C CA . ILE A 1 368 ? 22.548 9.229 -18.844 1.00 97.06 368 ILE A CA 1
ATOM 2894 C C . ILE A 1 368 ? 22.928 9.298 -20.329 1.00 97.06 368 ILE A C 1
ATOM 2896 O O . ILE A 1 368 ? 22.816 8.324 -21.076 1.00 97.06 368 ILE A O 1
ATOM 2900 N N . ALA A 1 369 ? 2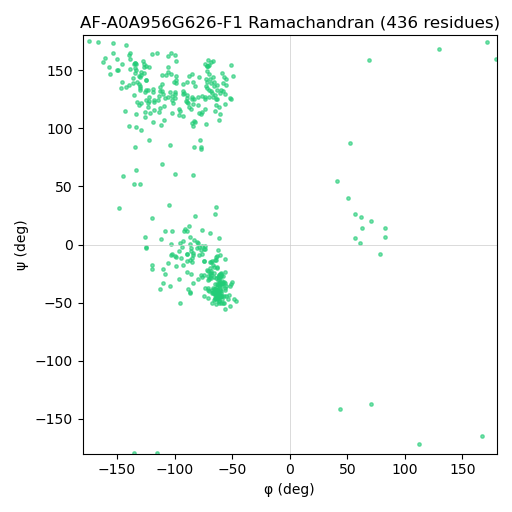3.358 10.486 -20.760 1.00 95.81 369 ALA A N 1
ATOM 2901 C CA . ALA A 1 369 ? 23.754 10.740 -22.140 1.00 95.81 369 ALA A CA 1
ATOM 2902 C C . ALA A 1 369 ? 25.202 10.355 -22.440 1.00 95.81 369 ALA A C 1
ATOM 2904 O O . ALA A 1 369 ? 25.475 9.931 -23.560 1.00 95.81 369 ALA A O 1
ATOM 2905 N N . GLU A 1 370 ? 26.110 10.493 -21.474 1.00 93.94 370 GLU A N 1
ATOM 2906 C CA . GLU A 1 370 ? 27.535 10.193 -21.632 1.00 93.94 370 GLU A CA 1
ATOM 2907 C C . GLU A 1 370 ? 28.089 9.575 -20.327 1.00 93.94 370 GLU A C 1
ATOM 2909 O O . GLU A 1 370 ? 28.073 10.257 -19.299 1.00 93.94 370 GLU A O 1
ATOM 2914 N N . PRO A 1 371 ? 28.538 8.300 -20.336 1.00 92.81 371 PRO A N 1
ATOM 2915 C CA . PRO A 1 371 ? 28.372 7.338 -21.435 1.00 92.81 371 PRO A CA 1
ATOM 2916 C C . PRO A 1 371 ? 26.883 7.106 -21.748 1.00 92.81 371 PRO A C 1
ATOM 2918 O O . PRO A 1 371 ? 26.031 7.237 -20.870 1.00 92.81 371 PRO A O 1
ATOM 2921 N N . THR A 1 372 ? 26.543 6.850 -23.014 1.00 96.12 372 THR A N 1
ATOM 2922 C CA . THR A 1 372 ? 25.134 6.730 -23.419 1.00 96.12 372 THR A CA 1
ATOM 2923 C C . THR A 1 372 ? 24.548 5.411 -22.931 1.00 96.12 372 THR A C 1
ATOM 2925 O O . THR A 1 372 ? 25.035 4.347 -23.294 1.00 96.12 372 THR A O 1
ATOM 2928 N N . TYR A 1 373 ? 23.445 5.489 -22.190 1.00 96.50 373 TYR A N 1
ATOM 2929 C CA . TYR A 1 373 ? 22.605 4.334 -21.876 1.00 96.50 373 TYR A CA 1
ATOM 2930 C C . TYR A 1 373 ? 21.340 4.331 -22.730 1.00 96.50 373 TYR A C 1
ATOM 2932 O O . TYR A 1 373 ? 20.972 5.333 -23.348 1.00 96.50 373 TYR A O 1
ATOM 2940 N N . TYR A 1 374 ? 20.659 3.191 -22.759 1.00 97.50 374 TYR A N 1
ATOM 2941 C CA . TYR A 1 374 ? 19.399 3.033 -23.468 1.00 97.50 374 TYR A CA 1
ATOM 2942 C C . TYR A 1 374 ? 18.409 2.202 -22.651 1.00 97.50 374 TYR A C 1
ATOM 2944 O O . TYR A 1 374 ? 18.769 1.535 -21.680 1.00 97.50 374 TYR A O 1
ATOM 2952 N N . ALA A 1 375 ? 17.149 2.262 -23.060 1.00 97.25 375 ALA A N 1
ATOM 2953 C CA . ALA A 1 375 ? 16.085 1.400 -22.579 1.00 97.25 375 ALA A CA 1
ATOM 2954 C C . ALA A 1 375 ? 15.385 0.736 -23.766 1.00 97.25 375 ALA A C 1
ATOM 2956 O O . ALA A 1 375 ? 15.385 1.268 -24.878 1.00 97.25 375 ALA A O 1
ATOM 2957 N N . VAL A 1 376 ? 14.762 -0.412 -23.530 1.00 97.00 376 VAL A N 1
ATOM 2958 C CA . VAL A 1 376 ? 13.975 -1.125 -24.539 1.00 97.00 376 VAL A CA 1
ATOM 2959 C C . VAL A 1 376 ? 12.574 -1.319 -24.008 1.00 97.00 376 VAL A C 1
ATOM 2961 O O . VAL A 1 376 ? 12.382 -1.982 -22.993 1.00 97.00 376 VAL A O 1
ATOM 2964 N N . PHE A 1 377 ? 11.605 -0.746 -24.705 1.00 96.50 377 PHE A N 1
ATOM 2965 C CA . PHE A 1 377 ? 10.195 -1.024 -24.504 1.00 96.50 377 PHE A CA 1
ATOM 2966 C C . PHE A 1 377 ? 9.811 -2.140 -25.465 1.00 96.50 377 PHE A C 1
ATOM 2968 O O . PHE A 1 377 ? 10.231 -2.120 -26.621 1.00 96.50 377 PHE A O 1
ATOM 2975 N N . TYR A 1 378 ? 9.021 -3.101 -25.023 1.00 94.06 378 TYR A N 1
ATOM 2976 C CA . TYR A 1 378 ? 8.532 -4.163 -25.888 1.00 94.06 378 TYR A CA 1
ATOM 2977 C C . TYR A 1 378 ? 7.128 -4.572 -25.474 1.00 94.06 378 TYR A C 1
ATOM 2979 O O . TYR A 1 378 ? 6.815 -4.610 -24.283 1.00 94.06 378 TYR A O 1
ATOM 2987 N N . GLU A 1 379 ? 6.277 -4.827 -26.461 1.00 91.31 379 GLU A N 1
ATOM 2988 C CA . GLU A 1 379 ? 4.909 -5.269 -26.227 1.00 91.31 379 GLU A CA 1
ATOM 2989 C C . GLU A 1 379 ? 4.922 -6.638 -25.525 1.00 91.31 379 GLU A C 1
ATOM 2991 O O . GLU A 1 379 ? 5.687 -7.544 -25.887 1.00 91.31 379 GLU A O 1
ATOM 2996 N N . ALA A 1 380 ? 4.128 -6.781 -24.464 1.00 83.56 380 ALA A N 1
ATOM 2997 C CA . ALA A 1 380 ? 4.029 -8.041 -23.740 1.00 83.56 380 ALA A CA 1
ATOM 2998 C C . ALA A 1 380 ? 3.230 -9.079 -24.547 1.00 83.56 380 ALA A C 1
ATOM 3000 O O . ALA A 1 380 ? 2.396 -8.744 -25.386 1.00 83.56 380 ALA A O 1
ATOM 3001 N N . GLY A 1 381 ? 3.474 -10.364 -24.280 1.00 82.62 381 GLY A N 1
ATOM 3002 C CA . GLY A 1 381 ? 2.825 -11.458 -25.008 1.00 82.62 381 GLY A CA 1
ATOM 3003 C C . GLY A 1 381 ? 3.326 -11.590 -26.451 1.00 82.62 381 GLY A C 1
ATOM 3004 O O . GLY A 1 381 ? 4.533 -11.501 -26.709 1.00 82.62 381 GLY A O 1
ATOM 3005 N N . ASP A 1 382 ? 2.392 -11.816 -27.377 1.00 79.62 382 ASP A N 1
ATOM 3006 C CA . ASP A 1 382 ? 2.666 -12.100 -28.796 1.00 79.62 382 ASP A CA 1
ATOM 3007 C C . ASP A 1 382 ? 2.809 -10.842 -29.667 1.00 79.62 382 ASP A C 1
ATOM 3009 O O . ASP A 1 382 ? 3.057 -10.950 -30.867 1.00 79.62 382 ASP A O 1
ATOM 3013 N N . GLY A 1 383 ? 2.684 -9.652 -29.073 1.00 83.94 383 GLY A N 1
ATOM 3014 C CA . GLY A 1 383 ? 2.914 -8.383 -29.756 1.00 83.94 383 GLY A CA 1
ATOM 3015 C C . GLY A 1 383 ? 4.315 -8.294 -30.359 1.00 83.94 383 GLY A C 1
ATOM 3016 O O . GLY A 1 383 ? 5.267 -8.826 -29.789 1.00 83.94 383 GLY A O 1
ATOM 3017 N N . ASP A 1 384 ? 4.463 -7.659 -31.518 1.00 91.00 384 ASP A N 1
ATOM 3018 C CA . ASP A 1 384 ? 5.752 -7.583 -32.223 1.00 91.00 384 ASP A CA 1
ATOM 3019 C C . ASP A 1 384 ? 6.427 -6.213 -32.065 1.00 91.00 384 ASP A C 1
ATOM 3021 O O . ASP A 1 384 ? 7.592 -6.056 -32.419 1.00 91.00 384 ASP A O 1
ATOM 3025 N N . GLU A 1 385 ? 5.740 -5.209 -31.507 1.00 94.81 385 GLU A N 1
ATOM 3026 C CA . GLU A 1 385 ? 6.314 -3.868 -31.382 1.00 94.81 385 GLU A CA 1
ATOM 3027 C C . GLU A 1 385 ? 7.413 -3.803 -30.310 1.00 94.81 385 GLU A C 1
ATOM 3029 O O . GLU A 1 385 ? 7.264 -4.257 -29.170 1.00 94.81 385 GLU A O 1
ATOM 3034 N N . MET A 1 386 ? 8.514 -3.145 -30.670 1.00 96.69 386 MET A N 1
ATOM 3035 C CA . MET A 1 386 ? 9.581 -2.756 -29.764 1.00 96.69 386 MET A CA 1
ATOM 3036 C C . MET A 1 386 ? 9.995 -1.303 -29.996 1.00 96.69 386 MET A C 1
ATOM 3038 O O . MET A 1 386 ? 9.938 -0.780 -31.108 1.00 96.69 386 MET A O 1
ATOM 3042 N N . ILE A 1 387 ? 10.453 -0.633 -28.944 1.00 97.81 387 ILE A N 1
ATOM 3043 C CA . ILE A 1 387 ? 10.921 0.749 -29.002 1.00 97.81 387 ILE A CA 1
ATOM 3044 C C . ILE A 1 387 ? 12.246 0.845 -28.257 1.00 97.81 387 ILE A C 1
ATOM 3046 O O . ILE A 1 387 ? 12.304 0.702 -27.036 1.00 97.81 387 ILE A O 1
ATOM 3050 N N . VAL A 1 388 ? 13.319 1.101 -29.000 1.00 98.00 388 VAL A N 1
ATOM 3051 C CA . VAL A 1 388 ? 14.648 1.350 -28.437 1.00 98.00 388 VAL A CA 1
ATOM 3052 C C . VAL A 1 388 ? 14.773 2.837 -28.158 1.00 98.00 388 VAL A C 1
ATOM 3054 O O . VAL A 1 388 ? 14.637 3.665 -29.059 1.00 98.00 388 VAL A O 1
ATOM 3057 N N . VAL A 1 389 ? 15.027 3.175 -26.903 1.00 98.19 389 VAL A N 1
ATOM 3058 C CA . VAL A 1 389 ? 14.971 4.536 -26.388 1.00 98.19 389 VAL A CA 1
ATOM 3059 C C . VAL A 1 389 ? 16.347 4.958 -25.890 1.00 98.19 389 VAL A C 1
ATOM 3061 O O . VAL A 1 389 ? 16.861 4.425 -24.913 1.00 98.19 389 VAL A O 1
ATOM 3064 N N . TYR A 1 390 ? 16.916 5.958 -26.552 1.00 98.19 390 TYR A N 1
ATOM 3065 C CA . TYR A 1 390 ? 18.125 6.677 -26.159 1.00 98.19 390 TYR A CA 1
ATOM 3066 C C . TYR A 1 390 ? 17.752 8.074 -25.620 1.00 98.19 390 TYR A C 1
ATOM 3068 O O . TYR A 1 390 ? 16.679 8.581 -25.952 1.00 98.19 390 TYR A O 1
ATOM 3076 N N . PRO A 1 391 ? 18.641 8.767 -24.882 1.00 97.19 391 PRO A N 1
ATOM 3077 C CA . PRO A 1 391 ? 18.369 10.082 -24.283 1.00 97.19 391 PRO A CA 1
ATOM 3078 C C . PRO A 1 391 ? 17.785 11.147 -25.226 1.00 97.19 391 PRO A C 1
ATOM 3080 O O . PRO A 1 391 ? 17.009 11.993 -24.795 1.00 97.19 391 PRO A O 1
ATOM 3083 N N . TYR A 1 392 ? 18.143 11.109 -26.515 1.00 95.81 392 TYR A N 1
ATOM 3084 C CA . TYR A 1 392 ? 17.736 12.111 -27.512 1.00 95.81 392 TYR A CA 1
ATOM 3085 C C . TYR A 1 392 ? 17.063 11.515 -28.752 1.00 95.81 392 TYR A C 1
ATOM 3087 O O . TYR A 1 392 ? 16.849 12.223 -29.737 1.00 95.81 392 TYR A O 1
ATOM 3095 N N . ARG A 1 393 ? 16.797 10.204 -28.758 1.00 97.44 393 ARG A N 1
ATOM 3096 C CA . ARG A 1 393 ? 16.263 9.517 -29.936 1.00 97.44 393 ARG A CA 1
ATOM 3097 C C . ARG A 1 393 ? 15.532 8.243 -29.551 1.00 97.44 393 ARG A C 1
ATOM 3099 O O . ARG A 1 393 ? 15.937 7.553 -28.626 1.00 97.44 393 ARG A O 1
ATOM 3106 N N . GLU A 1 394 ? 14.493 7.906 -30.294 1.00 97.69 394 GLU A N 1
ATOM 3107 C CA . GLU A 1 394 ? 13.827 6.610 -30.201 1.00 97.69 394 GLU A CA 1
ATOM 3108 C C . GLU A 1 394 ? 13.752 5.954 -31.576 1.00 97.69 394 GLU A C 1
ATOM 3110 O O . GLU A 1 394 ? 13.735 6.637 -32.605 1.00 97.69 394 GLU A O 1
ATOM 3115 N N . TYR A 1 395 ? 13.705 4.628 -31.578 1.00 98.31 395 TYR A N 1
ATOM 3116 C CA . TYR A 1 395 ? 13.552 3.808 -32.770 1.00 98.31 395 TYR A CA 1
ATOM 3117 C C . TYR A 1 395 ? 12.455 2.786 -32.522 1.00 98.31 395 TYR A C 1
ATOM 3119 O O . TYR A 1 395 ? 12.575 1.969 -31.611 1.00 98.31 395 TYR A O 1
ATOM 3127 N N . ARG A 1 396 ? 11.401 2.817 -33.339 1.00 97.56 396 ARG A N 1
ATOM 3128 C CA . ARG A 1 396 ? 10.382 1.764 -33.363 1.00 97.56 396 ARG A CA 1
ATOM 3129 C C . ARG A 1 396 ? 10.866 0.642 -34.268 1.00 97.56 396 ARG A C 1
ATOM 3131 O O . ARG A 1 396 ? 11.176 0.884 -35.433 1.00 97.56 396 ARG A O 1
ATOM 3138 N N . VAL A 1 397 ? 10.976 -0.548 -33.704 1.00 97.00 397 VAL A N 1
ATOM 3139 C CA . VAL A 1 397 ? 11.488 -1.762 -34.338 1.00 97.00 397 VAL A CA 1
ATOM 3140 C C . VAL A 1 397 ? 10.562 -2.932 -33.989 1.00 97.00 397 VAL A C 1
ATOM 3142 O O . VAL A 1 397 ? 9.558 -2.743 -33.306 1.00 97.00 397 VAL A O 1
ATOM 3145 N N . THR A 1 398 ? 10.873 -4.129 -34.473 1.00 95.56 398 THR A N 1
ATOM 3146 C CA . THR A 1 398 ? 10.115 -5.352 -34.157 1.00 95.56 398 THR A CA 1
ATOM 3147 C C . THR A 1 398 ? 10.968 -6.349 -33.382 1.00 95.56 398 THR A C 1
ATOM 3149 O O . THR A 1 398 ? 12.148 -6.073 -33.143 1.00 95.56 398 THR A O 1
ATOM 3152 N N . LYS A 1 399 ? 10.435 -7.524 -33.028 1.00 91.38 399 LYS A N 1
ATOM 3153 C CA . LYS A 1 399 ? 11.246 -8.607 -32.446 1.00 91.38 399 LYS A CA 1
ATOM 3154 C C . LYS A 1 399 ? 12.223 -9.221 -33.456 1.00 91.38 399 LYS A C 1
ATOM 3156 O O . LYS A 1 399 ? 13.175 -9.878 -33.036 1.00 91.38 399 LYS A O 1
ATOM 3161 N N . ASP A 1 400 ? 12.040 -8.972 -34.758 1.00 93.00 400 ASP A N 1
ATOM 3162 C CA . ASP A 1 400 ? 12.985 -9.353 -35.813 1.00 93.00 400 ASP A CA 1
ATOM 3163 C C . ASP A 1 400 ? 14.240 -8.448 -35.798 1.00 93.00 400 ASP A C 1
ATOM 3165 O O . ASP A 1 400 ? 14.142 -7.243 -36.094 1.00 93.00 400 ASP A O 1
ATOM 3169 N N . PRO A 1 401 ? 15.444 -9.010 -35.541 1.00 93.44 401 PRO A N 1
ATOM 3170 C CA . PRO A 1 401 ? 16.703 -8.268 -35.552 1.00 93.44 401 PRO A CA 1
ATOM 3171 C C . PRO A 1 401 ? 17.006 -7.522 -36.853 1.00 93.44 401 PRO A C 1
ATOM 3173 O O . PRO A 1 401 ? 17.736 -6.527 -36.837 1.00 93.44 401 PRO A O 1
ATOM 3176 N N . ALA A 1 402 ? 16.433 -7.944 -37.985 1.00 94.56 402 ALA A N 1
ATOM 3177 C CA . ALA A 1 402 ? 16.603 -7.251 -39.261 1.00 94.56 402 ALA A CA 1
ATOM 3178 C C . ALA A 1 402 ? 16.101 -5.794 -39.217 1.00 94.56 402 ALA A C 1
ATOM 3180 O O . ALA A 1 402 ? 16.596 -4.943 -39.965 1.00 94.56 402 ALA A O 1
ATOM 3181 N N . THR A 1 403 ? 15.164 -5.489 -38.313 1.00 96.62 403 THR A N 1
ATOM 3182 C CA . THR A 1 403 ? 14.598 -4.144 -38.133 1.00 96.62 403 THR A CA 1
ATOM 3183 C C . THR A 1 403 ? 15.441 -3.234 -37.233 1.00 96.62 403 THR A C 1
ATOM 3185 O O . THR A 1 403 ? 15.201 -2.030 -37.179 1.00 96.62 403 THR A O 1
ATOM 3188 N N . TRP A 1 404 ? 16.473 -3.760 -36.562 1.00 96.81 404 TRP A N 1
ATOM 3189 C CA . TRP A 1 404 ? 17.229 -3.033 -35.529 1.00 96.81 404 TRP A CA 1
ATOM 3190 C C . TRP A 1 404 ? 18.347 -2.141 -36.074 1.00 96.81 404 TRP A C 1
ATOM 3192 O O . TRP A 1 404 ? 18.962 -1.391 -35.318 1.00 96.81 404 TRP A O 1
ATOM 3202 N N . ARG A 1 405 ? 18.625 -2.209 -37.382 1.00 96.62 405 ARG A N 1
ATOM 3203 C CA . ARG A 1 405 ? 19.821 -1.629 -38.020 1.00 96.62 405 ARG A CA 1
ATOM 3204 C C . ARG A 1 405 ? 20.102 -0.177 -37.621 1.00 96.62 405 ARG A C 1
ATOM 3206 O O . ARG A 1 405 ? 21.243 0.154 -37.308 1.00 96.62 405 ARG A O 1
ATOM 3213 N N . ASP A 1 406 ? 19.087 0.682 -37.638 1.00 97.81 406 ASP A N 1
ATOM 3214 C CA . ASP A 1 406 ? 19.266 2.107 -37.335 1.00 97.81 406 ASP A CA 1
ATOM 3215 C C . ASP A 1 406 ? 19.497 2.377 -35.846 1.00 97.81 406 ASP A C 1
ATOM 3217 O O . ASP A 1 406 ? 20.328 3.221 -35.506 1.00 97.81 406 ASP A O 1
ATOM 3221 N N . ALA A 1 407 ? 18.822 1.630 -34.970 1.00 97.56 407 ALA A N 1
ATOM 3222 C CA . ALA A 1 407 ? 19.041 1.699 -33.530 1.00 97.56 407 ALA A CA 1
ATOM 3223 C C . ALA A 1 407 ? 20.455 1.218 -33.166 1.00 97.56 407 ALA A C 1
ATOM 3225 O O . ALA A 1 407 ? 21.176 1.921 -32.462 1.00 97.56 407 ALA A O 1
ATOM 3226 N N . LEU A 1 408 ? 20.885 0.079 -33.725 1.00 97.06 408 LEU A N 1
ATOM 3227 C CA . LEU A 1 408 ? 22.230 -0.472 -33.529 1.00 97.06 408 LEU A CA 1
ATOM 3228 C C . LEU A 1 408 ? 23.308 0.515 -33.972 1.00 97.06 408 LEU A C 1
ATOM 3230 O O . LEU A 1 408 ? 24.208 0.825 -33.198 1.00 97.06 408 LEU A O 1
ATOM 3234 N N . ARG A 1 409 ? 23.189 1.060 -35.190 1.00 97.75 409 ARG A N 1
ATOM 3235 C CA . ARG A 1 409 ? 24.136 2.055 -35.706 1.00 97.75 409 ARG A CA 1
ATOM 3236 C C . ARG A 1 409 ? 24.262 3.253 -34.766 1.00 97.75 409 ARG A C 1
ATOM 3238 O O . ARG A 1 409 ? 25.372 3.668 -34.466 1.00 97.75 409 ARG A O 1
ATOM 3245 N N . TYR A 1 410 ? 23.143 3.770 -34.262 1.00 97.69 410 TYR A N 1
ATOM 3246 C CA . TYR A 1 410 ? 23.173 4.889 -33.322 1.00 97.69 410 TYR A CA 1
ATOM 3247 C C . TYR A 1 410 ? 23.843 4.534 -31.991 1.00 97.69 410 TYR A C 1
ATOM 3249 O O . TYR A 1 410 ? 24.602 5.343 -31.467 1.00 97.69 410 TYR A O 1
ATOM 3257 N N . GLY A 1 411 ? 23.589 3.340 -31.451 1.00 96.62 411 GLY A N 1
ATOM 3258 C CA . GLY A 1 411 ? 24.271 2.858 -30.249 1.00 96.62 411 GLY A CA 1
ATOM 3259 C C . GLY A 1 411 ? 25.787 2.747 -30.437 1.00 96.62 411 GLY A C 1
ATOM 3260 O O . GLY A 1 411 ? 26.545 3.232 -29.598 1.00 96.62 411 GLY A O 1
ATOM 3261 N N . LEU A 1 412 ? 26.222 2.190 -31.572 1.00 96.81 412 LEU A N 1
ATOM 3262 C CA . LEU A 1 412 ? 27.639 2.067 -31.931 1.00 96.81 412 LEU A CA 1
ATOM 3263 C C . LEU A 1 412 ? 28.306 3.439 -32.105 1.00 96.81 412 LEU A C 1
ATOM 3265 O O . LEU A 1 412 ? 29.394 3.664 -31.579 1.00 96.81 412 LEU A O 1
ATOM 3269 N N . ASP A 1 413 ? 27.630 4.389 -32.759 1.00 97.06 413 ASP A N 1
ATOM 3270 C CA . ASP A 1 413 ? 28.103 5.776 -32.898 1.00 97.06 413 ASP A CA 1
ATOM 3271 C C . ASP A 1 413 ? 28.252 6.477 -31.532 1.00 97.06 413 ASP A C 1
ATOM 3273 O O . ASP A 1 413 ? 29.052 7.403 -31.377 1.00 97.06 413 ASP A O 1
ATOM 3277 N N . LYS A 1 414 ? 27.491 6.031 -30.525 1.00 96.75 414 LYS A N 1
ATOM 3278 C CA . LYS A 1 414 ? 27.574 6.472 -29.125 1.00 96.75 414 LYS A CA 1
ATOM 3279 C C . LYS A 1 414 ? 28.549 5.661 -28.272 1.00 96.75 414 LYS A C 1
ATOM 3281 O O . LYS A 1 414 ? 28.575 5.842 -27.058 1.00 96.75 414 LYS A O 1
ATOM 3286 N N . GLN A 1 415 ? 29.378 4.833 -28.908 1.00 96.06 415 GLN A N 1
ATOM 3287 C CA . GLN A 1 415 ? 30.411 4.014 -28.270 1.00 96.06 415 GLN A CA 1
ATOM 3288 C C . GLN A 1 415 ? 29.860 2.992 -27.264 1.00 96.06 415 GLN A C 1
ATOM 3290 O O . GLN A 1 415 ? 30.588 2.549 -26.380 1.00 96.06 415 GLN A O 1
ATOM 3295 N N . ILE A 1 416 ? 28.591 2.592 -27.403 1.00 92.38 416 ILE A N 1
ATOM 3296 C CA . ILE A 1 416 ? 28.051 1.461 -26.646 1.00 92.38 416 ILE A CA 1
ATOM 3297 C C . ILE A 1 416 ? 28.639 0.182 -27.258 1.00 92.38 416 ILE A C 1
ATOM 3299 O O . ILE A 1 416 ? 28.535 0.012 -28.480 1.00 92.38 416 ILE A O 1
ATOM 3303 N N . PRO A 1 417 ? 29.257 -0.713 -26.466 1.00 91.62 417 PRO A N 1
ATOM 3304 C CA . PRO A 1 417 ? 29.798 -1.962 -26.984 1.00 91.62 417 PRO A CA 1
ATOM 3305 C C . PRO A 1 417 ? 28.734 -2.773 -27.731 1.00 91.62 417 PRO A C 1
ATOM 3307 O O . PRO A 1 417 ? 27.609 -2.924 -27.263 1.00 91.62 417 PRO A O 1
ATOM 3310 N N . GLU A 1 418 ? 29.091 -3.344 -28.884 1.00 89.81 418 GLU A N 1
ATOM 3311 C CA . GLU A 1 418 ? 28.158 -4.138 -29.699 1.00 89.81 418 GLU A CA 1
ATOM 3312 C C . GLU A 1 418 ? 27.536 -5.296 -28.901 1.00 89.81 418 GLU A C 1
ATOM 3314 O O . GLU A 1 418 ? 26.344 -5.569 -29.022 1.00 89.81 418 GLU A O 1
ATOM 3319 N N . ALA A 1 419 ? 28.327 -5.922 -28.023 1.00 86.00 419 ALA A N 1
ATOM 3320 C CA . ALA A 1 419 ? 27.877 -6.997 -27.143 1.00 86.00 419 ALA A CA 1
ATOM 3321 C C . ALA A 1 419 ? 26.744 -6.571 -26.189 1.00 86.00 419 ALA A C 1
ATOM 3323 O O . ALA A 1 419 ? 25.913 -7.410 -25.834 1.00 86.00 419 ALA A O 1
ATOM 3324 N N . GLU A 1 420 ? 26.684 -5.283 -25.834 1.00 86.00 420 GLU A N 1
ATOM 3325 C CA . GLU A 1 420 ? 25.674 -4.688 -24.954 1.00 86.00 420 GLU A CA 1
ATOM 3326 C C . GLU A 1 420 ? 24.438 -4.186 -25.715 1.00 86.00 420 GLU A C 1
ATOM 3328 O O . GLU A 1 420 ? 23.406 -3.937 -25.095 1.00 86.00 420 GLU A O 1
ATOM 3333 N N . LEU A 1 421 ? 24.482 -4.059 -27.049 1.00 88.25 421 LEU A N 1
ATOM 3334 C CA . LEU A 1 421 ? 23.355 -3.615 -27.885 1.00 88.25 421 LEU A CA 1
ATOM 3335 C C . LEU A 1 421 ? 22.406 -4.772 -28.234 1.00 88.25 421 LEU A C 1
ATOM 3337 O O . LEU A 1 421 ? 22.171 -5.104 -29.398 1.00 88.25 421 LEU A O 1
ATOM 3341 N N . ARG A 1 422 ? 21.835 -5.397 -27.202 1.00 83.06 422 ARG A N 1
ATOM 3342 C CA . ARG A 1 422 ? 20.896 -6.516 -27.341 1.00 83.06 422 ARG A CA 1
ATOM 3343 C C . ARG A 1 422 ? 19.486 -6.083 -26.976 1.00 83.06 422 ARG A C 1
ATOM 3345 O O . ARG A 1 422 ? 19.144 -5.953 -25.806 1.00 83.06 422 ARG A O 1
ATOM 3352 N N . PHE A 1 423 ? 18.630 -5.940 -27.984 1.00 88.12 423 PHE A N 1
ATOM 3353 C CA . PHE A 1 423 ? 17.238 -5.535 -27.768 1.00 88.12 423 PHE A CA 1
ATOM 3354 C C . PHE A 1 423 ? 16.298 -6.709 -27.450 1.00 88.12 423 PHE A C 1
ATOM 3356 O O . PHE A 1 423 ? 15.127 -6.488 -27.178 1.00 88.12 423 PHE A O 1
ATOM 3363 N N . SER A 1 424 ? 16.795 -7.952 -27.453 1.00 80.06 424 SER A N 1
ATOM 3364 C CA . SER A 1 424 ? 15.967 -9.162 -27.359 1.00 80.06 424 SER A CA 1
ATOM 3365 C C . SER A 1 424 ? 14.967 -9.137 -26.183 1.00 80.06 424 SER A C 1
ATOM 3367 O O . SER A 1 424 ? 15.386 -9.003 -25.027 1.00 80.06 424 SER A O 1
ATOM 3369 N N . PRO A 1 425 ? 13.659 -9.333 -26.438 1.00 73.06 425 PRO A N 1
ATOM 3370 C CA . PRO A 1 425 ? 12.590 -9.188 -25.447 1.00 73.06 425 PRO A CA 1
ATOM 3371 C C . PRO A 1 425 ? 12.409 -10.436 -24.565 1.00 73.06 425 PRO A C 1
ATOM 3373 O O . PRO A 1 425 ? 11.314 -10.685 -24.070 1.00 73.06 425 PRO A O 1
ATOM 3376 N N . ILE A 1 426 ? 13.442 -11.271 -24.387 1.00 74.94 426 ILE A N 1
ATOM 3377 C CA . ILE A 1 426 ? 13.349 -12.472 -23.537 1.00 74.94 426 ILE A CA 1
ATOM 3378 C C . ILE A 1 426 ? 13.119 -12.010 -22.098 1.00 74.94 426 ILE A C 1
ATOM 3380 O O . ILE A 1 426 ? 14.026 -11.366 -21.570 1.00 74.94 426 ILE A O 1
ATOM 3384 N N . PRO A 1 427 ? 11.969 -12.300 -21.456 1.00 68.06 427 PRO A N 1
ATOM 3385 C CA . PRO A 1 427 ? 11.694 -11.859 -20.089 1.00 68.06 427 PRO A CA 1
ATOM 3386 C C . PRO A 1 427 ? 12.793 -12.311 -19.128 1.00 68.06 427 PRO A C 1
ATOM 3388 O O . PRO A 1 427 ? 13.290 -13.432 -19.251 1.00 68.06 427 PRO A O 1
ATOM 3391 N N . LEU A 1 428 ? 13.147 -11.477 -18.148 1.00 67.56 428 LEU A N 1
ATOM 3392 C CA . LEU A 1 428 ? 14.247 -11.799 -17.226 1.00 67.56 428 LEU A CA 1
ATOM 3393 C C . LEU A 1 428 ? 14.009 -13.071 -16.412 1.00 67.56 428 LEU A C 1
ATOM 3395 O O . LEU A 1 428 ? 14.957 -13.759 -16.052 1.00 67.56 428 LEU A O 1
ATOM 3399 N N . GLU A 1 429 ? 12.757 -13.423 -16.158 1.00 60.06 429 GLU A N 1
ATOM 3400 C CA . GLU A 1 429 ? 12.382 -14.660 -15.466 1.00 60.06 429 GLU A CA 1
ATOM 3401 C C . GLU A 1 429 ? 12.668 -15.922 -16.299 1.00 60.06 429 GLU A C 1
ATOM 3403 O O . GLU A 1 429 ? 12.839 -17.007 -15.750 1.00 60.06 429 GLU A O 1
ATOM 3408 N N . LYS A 1 430 ? 12.719 -15.793 -17.632 1.00 62.94 430 LYS A N 1
ATOM 3409 C CA . LYS A 1 430 ? 12.813 -16.908 -18.590 1.00 62.94 430 LYS A CA 1
ATOM 3410 C C . LYS A 1 430 ? 14.181 -17.023 -19.261 1.00 62.94 430 LYS A C 1
ATOM 3412 O O . LYS A 1 430 ? 14.318 -17.775 -20.223 1.00 62.94 430 LYS A O 1
ATOM 3417 N N . ASP A 1 431 ? 15.182 -16.298 -18.771 1.00 61.66 431 ASP A N 1
ATOM 3418 C CA . ASP A 1 431 ? 16.567 -16.399 -19.234 1.00 61.66 431 ASP A CA 1
ATOM 3419 C C . ASP A 1 431 ? 17.425 -17.177 -18.211 1.00 61.66 431 ASP A C 1
ATOM 3421 O O . ASP A 1 431 ? 18.034 -16.558 -17.332 1.00 61.66 431 ASP A O 1
ATOM 3425 N N . PRO A 1 432 ? 17.458 -18.526 -18.290 1.00 44.03 432 PRO A N 1
ATOM 3426 C CA . PRO A 1 432 ? 18.143 -19.398 -17.332 1.00 44.03 432 PRO A CA 1
ATOM 3427 C C . PRO A 1 432 ? 19.669 -19.439 -17.505 1.00 44.03 432 PRO A C 1
ATOM 3429 O O . PRO A 1 432 ? 20.350 -20.113 -16.739 1.00 44.03 432 PRO A O 1
ATOM 3432 N N . GLY A 1 433 ? 20.219 -18.782 -18.533 1.00 52.31 433 GLY A N 1
ATOM 3433 C CA . GLY A 1 433 ? 21.599 -19.005 -18.963 1.00 52.31 433 GLY A CA 1
ATOM 3434 C C . GLY A 1 433 ? 22.622 -17.984 -18.481 1.00 52.31 433 GLY A C 1
ATOM 3435 O O . GLY A 1 433 ? 23.803 -18.195 -18.731 1.00 52.31 433 GLY A O 1
ATOM 3436 N N . GLY A 1 434 ? 22.216 -16.857 -17.889 1.00 44.47 434 GLY A N 1
ATOM 3437 C CA . GLY A 1 434 ? 23.153 -15.789 -17.506 1.00 44.47 434 GLY A CA 1
ATOM 3438 C C . GLY A 1 434 ? 23.936 -15.162 -18.674 1.00 44.47 434 GLY A C 1
ATOM 3439 O O . GLY A 1 434 ? 24.699 -14.232 -18.461 1.00 44.47 434 GLY A O 1
ATOM 3440 N N . ARG A 1 435 ? 23.706 -15.594 -19.923 1.00 46.41 435 ARG A N 1
ATOM 3441 C CA . ARG A 1 435 ? 24.406 -15.132 -21.138 1.00 46.41 435 ARG A CA 1
ATOM 3442 C C . ARG A 1 435 ? 23.948 -13.755 -21.624 1.00 46.41 435 ARG A C 1
ATOM 3444 O O . ARG A 1 435 ? 24.215 -13.384 -22.768 1.00 46.41 435 ARG A O 1
ATOM 3451 N N . ALA A 1 436 ? 23.197 -13.020 -20.809 1.00 43.69 436 ALA A N 1
ATOM 3452 C CA . ALA A 1 436 ? 22.632 -11.746 -21.226 1.00 43.69 436 ALA A CA 1
ATOM 3453 C C . ALA A 1 436 ? 23.697 -10.649 -21.373 1.00 43.69 436 ALA A C 1
ATOM 3455 O O . ALA A 1 436 ? 23.450 -9.719 -22.135 1.00 43.69 436 ALA A O 1
ATOM 3456 N N . LEU A 1 437 ? 24.855 -10.765 -20.706 1.00 42.47 437 LEU A N 1
ATOM 3457 C CA . LEU A 1 437 ? 25.927 -9.758 -20.735 1.00 42.47 437 LEU A CA 1
ATOM 3458 C C . LEU A 1 437 ? 27.351 -10.355 -20.584 1.00 42.47 437 LEU A C 1
ATOM 3460 O O . LEU A 1 437 ? 28.222 -9.694 -20.027 1.00 42.47 437 LEU A O 1
ATOM 3464 N N . GLU A 1 438 ? 27.596 -11.583 -21.066 1.00 30.28 438 GLU A N 1
ATOM 3465 C CA . GLU A 1 438 ? 28.969 -12.040 -21.391 1.00 30.28 438 GLU A CA 1
ATOM 3466 C C . GLU A 1 438 ? 29.301 -11.784 -22.866 1.00 30.28 438 GLU A C 1
ATOM 3468 O O . GLU A 1 438 ? 28.422 -12.043 -23.736 1.00 30.28 438 GLU A O 1
#

Nearest PDB structures (foldseek):
  5wph-assembly1_A  TM=6.049E-01  e=8.419E-06  Pseudomonas putida KT2440
  5isv-assembly2_B  TM=6.906E-01  e=1.235E-04  Escherichia coli O157:H7
  3zo7-assembly1_E  TM=8.116E-01  e=6.199E-03  Rhodococcus opacus
  4fpi-assembly1_E  TM=7.957E-01  e=1.085E-02  Rhodococcus opacus
  3znj-assembly1_3  TM=7.827E-01  e=1.026E-02  Rhodococcus opacus

Foldseek 3Di:
DKKKKKKFFDPVDDDDPVLVVQQVVLQVVCVVVVFWPDKDADPVNRTIMTITDAPDQLRVVVSVCPRSCNVVVRIDIDMGDDDDPDDVPDDPPCVPDPPQPPPQAAALDQPDDPVQKDKDWCVPDPVNVLVQQDDPVDPPGHSVRPQQVVLVVLLVVFAWTKMFIGGNNHTFWIWIWGQCSSDLFNKDDRAAIETLAIDGDPVCVSVCSSSNNVNCSRVSGVRHQWYKYKAKCDPPPGRHPVVVVSSRWDFPDKAFQADDDDDDTMIITITIGGNDPPDDDMDGPLVVLCVWRQNDPVCRCSTSVRSPQHDAFQKKKKWWCVQFPCNCLPVVFAFNDWDDDPPIIITMTGHHPVCVVVNLLVQLCTGDPVLWIWMKMDGPDPGFWIWIHTNVDIAIAGLDPVRCVVVLVVCVVSVNDSLQPDNHPQDPVRPPDPSSRD

Secondary structure (DSSP, 8-state):
-EEEEEEEE-TT-PPPHHHHHHHHHHHHHHHHTT-EEEEEE-TTSS-EEEEEE-SSHHHHHHHHHTSHHHHTTSEEEEEEEE-----TT--TTTTS--PPPS---S---PPP--TTEEEEETTT-GGGGGGGT--SS-TT--TT-HHHHHHHHHHTTS-EEEEEEEETTEEEEEEEEE-TTT-SS-EE-SS-EEEEEEEE-GGGTTTTHHHHHHHHHHHSSTT--EEEEEEE-SSSSSSBHHHHHHTT-EEEEEEEEEE-SSSSEEEEEEEEEESSTTPPPPEE-HHHHHH-----TT-GGGSHHHHTTTT--SEEEEEEGGGBS-GGGGGTS-EEEEEEETTEEEEEEEE-GGGHHHHHHHHHTTB-TTTTP-EEEEESTT--EEEEEETTEEEEEESSGGGGHHHHHHHHHTT--GGG-------GGG-TT-TT--

Solvent-accessible surface area (backbone atoms only — not comparable to full-atom values): 24741 Å² total; per-residue (Å²): 86,46,30,37,38,41,37,32,67,41,93,91,59,86,85,49,75,68,58,53,50,50,38,51,54,50,52,50,51,34,43,75,70,65,26,46,75,48,72,48,66,46,95,85,65,70,29,33,41,35,34,32,52,24,93,43,71,41,53,42,48,53,56,53,54,71,31,56,48,41,64,70,66,46,31,48,76,50,78,44,85,48,79,85,85,80,53,95,87,65,62,92,78,64,83,77,68,79,72,73,70,94,82,46,61,37,79,66,76,52,67,83,78,58,87,50,58,45,82,42,52,27,78,76,37,73,94,45,43,66,55,66,55,25,48,88,90,41,98,69,44,53,75,79,37,64,50,37,49,50,35,50,59,68,34,72,82,51,63,64,48,36,36,38,32,24,45,78,84,39,89,33,32,38,33,33,36,17,32,33,94,45,30,60,59,44,41,51,59,95,43,36,33,30,46,80,44,70,49,62,44,76,94,38,59,72,66,57,51,68,50,44,48,51,23,51,52,62,62,70,45,86,76,39,38,27,45,33,36,70,25,26,75,46,93,55,96,58,51,39,39,70,58,44,47,74,72,43,31,42,79,74,49,78,44,70,25,28,51,65,90,68,92,55,72,29,36,40,30,40,31,39,27,41,43,41,92,84,48,78,84,67,45,72,35,66,72,54,18,60,69,36,38,67,58,43,83,81,50,59,69,78,16,34,39,45,44,55,64,50,82,62,44,46,25,36,36,39,35,46,53,82,34,34,77,44,65,69,55,61,79,77,41,48,59,75,47,78,46,82,51,92,99,46,35,42,36,31,28,49,34,44,68,89,47,44,71,60,49,51,54,50,48,26,74,22,34,27,67,81,76,50,33,57,34,37,37,32,35,44,83,89,51,51,54,26,35,44,36,34,48,89,48,73,38,84,32,47,80,52,72,86,54,37,58,68,55,51,52,52,40,48,77,53,70,38,56,73,81,73,71,67,78,74,84,73,52,80,92,76,56,90,75,75,66,82,78,114

Sequence (438 aa):
MIFVIVTTADAEHTLSDEHHQLRLEYLDDLARRHVLVAAGPFDDQEGAMMLVRARGMEDAVAIARADPLIEAGLERYEVRGWTDVYDPERRLGDLIDFEPPADRSGPLVAPLPDASFELVDVTTDPRYAEFRTRCFAAARIEPDDPTRLGFLGLMKAQRWKKLLLLNDGAMAGQIEIAAPEAAALPIRSEALTVIHCLWVLDAYTGLEAGRHLLSAAAEAFPDSEGLVTIAYNSALGWLPRAFFEGQGFAIVDQLDTGRFAGDEPIAAYLMWRPFSEDAAPPTWNREQLRVGIDFCPAYPWMTGKRLYWGEDYAYRVRLVKEGLRRPELLEQMPVVATRRAEPWTLVEMGLPASDLKQAIARVQSALIAEPTYYAVFYEAGDGDEMIVVYPYREYRVTKDPATWRDALRYGLDKQIPEAELRFSPIPLEKDPGGRALE

pLDDT: mean 82.93, std 14.78, range [30.28, 98.31]